Protein AF-0000000074206005 (afdb_homodimer)

Structure (mmCIF, N/CA/C/O backbone):
data_AF-0000000074206005-model_v1
#
loop_
_entity.id
_entity.type
_entity.pdbx_description
1 polymer 'DUF1684 domain-containing protein'
#
loop_
_atom_site.group_PDB
_atom_site.id
_atom_site.type_symbol
_atom_site.label_atom_id
_atom_site.label_alt_id
_atom_site.label_comp_id
_atom_site.label_asym_id
_atom_site.label_entity_id
_atom_site.label_seq_id
_atom_site.pdbx_PDB_ins_code
_atom_site.Cartn_x
_atom_site.Cartn_y
_atom_site.Cartn_z
_atom_site.occupancy
_atom_site.B_iso_or_equiv
_atom_site.auth_seq_id
_atom_site.auth_comp_id
_atom_site.auth_asym_id
_atom_site.auth_atom_id
_atom_site.pdbx_PDB_model_num
ATOM 1 N N . MET A 1 1 ? -68.25 10.266 34.719 1 31.27 1 MET A N 1
ATOM 2 C CA . MET A 1 1 ? -67.938 11.672 34.5 1 31.27 1 MET A CA 1
ATOM 3 C C . MET A 1 1 ? -66.438 11.852 34.375 1 31.27 1 MET A C 1
ATOM 5 O O . MET A 1 1 ? -65.688 11.867 35.375 1 31.27 1 MET A O 1
ATOM 9 N N . THR A 1 2 ? -65.812 11.195 33.312 1 32.31 2 THR A N 1
ATOM 10 C CA . THR A 1 2 ? -64.5 10.906 32.844 1 32.31 2 THR A CA 1
ATOM 11 C C . THR A 1 2 ? -63.75 12.188 32.469 1 32.31 2 THR A C 1
ATOM 13 O O . THR A 1 2 ? -64.125 12.875 31.516 1 32.31 2 THR A O 1
ATOM 16 N N . GLU A 1 3 ? -63.375 13.016 33.5 1 27.92 3 GLU A N 1
ATOM 17 C CA . GLU A 1 3 ? -62.719 14.305 33.312 1 27.92 3 GLU A CA 1
ATOM 18 C C . GLU A 1 3 ? -61.469 14.164 32.469 1 27.92 3 GLU A C 1
ATOM 20 O O . GLU A 1 3 ? -60.562 13.367 32.781 1 27.92 3 GLU A O 1
ATOM 25 N N . ALA A 1 4 ? -61.562 14.508 31.156 1 29.41 4 ALA A N 1
ATOM 26 C CA . ALA A 1 4 ? -60.562 14.602 30.094 1 29.41 4 ALA A CA 1
ATOM 27 C C . ALA A 1 4 ? -59.438 15.57 30.484 1 29.41 4 ALA A C 1
ATOM 29 O O . ALA A 1 4 ? -59.688 16.766 30.656 1 29.41 4 ALA A O 1
ATOM 30 N N . LEU A 1 5 ? -58.469 15.078 31.328 1 29.69 5 LEU A N 1
ATOM 31 C CA . LEU A 1 5 ? -57.312 15.883 31.719 1 29.69 5 LEU A CA 1
ATOM 32 C C . LEU A 1 5 ? -56.625 16.516 30.516 1 29.69 5 LEU A C 1
ATOM 34 O O . LEU A 1 5 ? -56.188 15.797 29.609 1 29.69 5 LEU A O 1
ATOM 38 N N . ARG A 1 6 ? -57.031 17.75 30.109 1 31.3 6 ARG A N 1
ATOM 39 C CA . ARG A 1 6 ? -56.469 18.562 29.031 1 31.3 6 ARG A CA 1
ATOM 40 C C . ARG A 1 6 ? -54.969 18.828 29.281 1 31.3 6 ARG A C 1
ATOM 42 O O . ARG A 1 6 ? -54.625 19.547 30.219 1 31.3 6 ARG A O 1
ATOM 49 N N . THR A 1 7 ? -54.125 17.797 29.125 1 31.64 7 THR A N 1
ATOM 50 C CA . THR A 1 7 ? -52.688 18.062 29.281 1 31.64 7 THR A CA 1
ATOM 51 C C . THR A 1 7 ? -52.219 19.141 28.312 1 31.64 7 THR A C 1
ATOM 53 O O . THR A 1 7 ? -52.344 18.969 27.094 1 31.64 7 THR A O 1
ATOM 56 N N . ALA A 1 8 ? -52.406 20.469 28.656 1 32.28 8 ALA A N 1
ATOM 57 C CA . ALA A 1 8 ? -51.875 21.594 27.891 1 32.28 8 ALA A CA 1
ATOM 58 C C . ALA A 1 8 ? -50.375 21.406 27.641 1 32.28 8 ALA A C 1
ATOM 60 O O . ALA A 1 8 ? -49.594 21.312 28.578 1 32.28 8 ALA A O 1
ATOM 61 N N . THR A 1 9 ? -50.031 20.688 26.562 1 33.34 9 THR A N 1
ATOM 62 C CA . THR A 1 9 ? -48.625 20.578 26.141 1 33.34 9 THR A CA 1
ATOM 63 C C . THR A 1 9 ? -48.031 21.969 25.875 1 33.34 9 THR A C 1
ATOM 65 O O . THR A 1 9 ? -48.469 22.672 24.969 1 33.34 9 THR A O 1
ATOM 68 N N . ASP A 1 10 ? -47.75 22.781 26.922 1 37.31 10 ASP A N 1
ATOM 69 C CA . ASP A 1 10 ? -47.094 24.047 26.672 1 37.31 10 ASP A CA 1
ATOM 70 C C . ASP A 1 10 ? -45.875 23.875 25.75 1 37.31 10 ASP A C 1
ATOM 72 O O . ASP A 1 10 ? -45.125 22.906 25.891 1 37.31 10 ASP A O 1
ATOM 76 N N . PRO A 1 11 ? -45.906 24.5 24.547 1 38.06 11 PRO A N 1
ATOM 77 C CA . PRO A 1 11 ? -44.812 24.344 23.609 1 38.06 11 PRO A CA 1
ATOM 78 C C . PRO A 1 11 ? -43.469 24.797 24.188 1 38.06 11 PRO A C 1
ATOM 80 O O . PRO A 1 11 ? -43.438 25.672 25.062 1 38.06 11 PRO A O 1
ATOM 83 N N . ALA A 1 12 ? -42.531 23.891 24.391 1 37.66 12 ALA A N 1
ATOM 84 C CA . ALA A 1 12 ? -41.156 24.156 24.797 1 37.66 12 ALA A CA 1
ATOM 85 C C . ALA A 1 12 ? -40.562 25.344 24.031 1 37.66 12 ALA A C 1
ATOM 87 O O . ALA A 1 12 ? -40.812 25.5 22.828 1 37.66 12 ALA A O 1
ATOM 88 N N . PRO A 1 13 ? -40.219 26.438 24.844 1 37.81 13 PRO A N 1
ATOM 89 C CA . PRO A 1 13 ? -39.656 27.609 24.172 1 37.81 13 PRO A CA 1
ATOM 90 C C . PRO A 1 13 ? -38.531 27.234 23.188 1 37.81 13 PRO A C 1
ATOM 92 O O . PRO A 1 13 ? -37.875 26.219 23.359 1 37.81 13 PRO A O 1
ATOM 95 N N . THR A 1 14 ? -38.656 27.625 21.906 1 38.97 14 THR A N 1
ATOM 96 C CA . THR A 1 14 ? -37.656 27.484 20.859 1 38.97 14 THR A CA 1
ATOM 97 C C . THR A 1 14 ? -36.312 28.062 21.312 1 38.97 14 THR A C 1
ATOM 99 O O . THR A 1 14 ? -36.281 29.156 21.859 1 38.97 14 THR A O 1
ATOM 102 N N . PRO A 1 15 ? -35.312 27.188 21.641 1 38.97 15 PRO A N 1
ATOM 103 C CA . PRO A 1 15 ? -34.031 27.75 22 1 38.97 15 PRO A CA 1
ATOM 104 C C . PRO A 1 15 ? -33.594 28.906 21.078 1 38.97 15 PRO A C 1
ATOM 106 O O . PRO A 1 15 ? -33.75 28.797 19.859 1 38.97 15 PRO A O 1
ATOM 109 N N . GLY A 1 16 ? -33.75 30.141 21.531 1 36.91 16 GLY A N 1
ATOM 110 C CA . GLY A 1 16 ? -33.281 31.297 20.781 1 36.91 16 GLY A CA 1
ATOM 111 C C . GLY A 1 16 ? -31.875 31.125 20.25 1 36.91 16 GLY A C 1
ATOM 112 O O . GLY A 1 16 ? -31 30.578 20.938 1 36.91 16 GLY A O 1
ATOM 113 N N . THR A 1 17 ? -31.656 31.109 18.953 1 39.69 17 THR A N 1
ATOM 114 C CA . THR A 1 17 ? -30.359 31.172 18.312 1 39.69 17 THR A CA 1
ATOM 115 C C . THR A 1 17 ? -29.516 32.312 18.891 1 39.69 17 THR A C 1
ATOM 117 O O . THR A 1 17 ? -29.859 33.5 18.703 1 39.69 17 THR A O 1
ATOM 120 N N . ALA A 1 18 ? -28.953 32.188 20.047 1 40.16 18 ALA A N 1
ATOM 121 C CA . ALA A 1 18 ? -28.016 33.219 20.484 1 40.16 18 ALA A CA 1
ATOM 122 C C . ALA A 1 18 ? -27.109 33.656 19.328 1 40.16 18 ALA A C 1
ATOM 124 O O . ALA A 1 18 ? -26.312 32.875 18.828 1 40.16 18 ALA A O 1
ATOM 125 N N . THR A 1 19 ? -27.5 34.531 18.594 1 43.69 19 THR A N 1
ATOM 126 C CA . THR A 1 19 ? -26.609 35.188 17.656 1 43.69 19 THR A CA 1
ATOM 127 C C . THR A 1 19 ? -25.312 35.625 18.344 1 43.69 19 THR A C 1
ATOM 129 O O . THR A 1 19 ? -25.344 36.312 19.359 1 43.69 19 THR A O 1
ATOM 132 N N . ALA A 1 20 ? -24.281 34.781 18.312 1 54.12 20 ALA A N 1
ATOM 133 C CA . ALA A 1 20 ? -23 35.219 18.844 1 54.12 20 ALA A CA 1
ATOM 134 C C . ALA A 1 20 ? -22.75 36.688 18.469 1 54.12 20 ALA A C 1
ATOM 136 O O . ALA A 1 20 ? -22.891 37.094 17.312 1 54.12 20 ALA A O 1
ATOM 137 N N . GLY A 1 21 ? -22.891 37.531 19.344 1 54.72 21 GLY A N 1
ATOM 138 C CA . GLY A 1 21 ? -22.547 38.938 19.141 1 54.72 21 GLY A CA 1
ATOM 139 C C . GLY A 1 21 ? -21.219 39.125 18.422 1 54.72 21 GLY A C 1
ATOM 140 O O . GLY A 1 21 ? -20.438 38.188 18.297 1 54.72 21 GLY A O 1
ATOM 141 N N . PRO A 1 22 ? -21.062 40.25 17.703 1 64.12 22 PRO A N 1
ATOM 142 C CA . PRO A 1 22 ? -19.812 40.5 16.969 1 64.12 22 PRO A CA 1
ATOM 143 C C . PRO A 1 22 ? -18.562 40.312 17.828 1 64.12 22 PRO A C 1
ATOM 145 O O . PRO A 1 22 ? -18.609 40.562 19.047 1 64.12 22 PRO A O 1
ATOM 148 N N . ALA A 1 23 ? -17.625 39.5 17.344 1 70.56 23 ALA A N 1
ATOM 149 C CA . ALA A 1 23 ? -16.359 39.312 18.047 1 70.56 23 ALA A CA 1
ATOM 150 C C . ALA A 1 23 ? -15.812 40.656 18.562 1 70.56 23 ALA A C 1
ATOM 152 O O . ALA A 1 23 ? -15.844 41.656 17.859 1 70.56 23 ALA A O 1
ATOM 153 N N . SER A 1 24 ? -15.508 40.844 19.766 1 88.19 24 SER A N 1
ATOM 154 C CA . SER A 1 24 ? -14.875 42 20.344 1 88.19 24 SER A CA 1
ATOM 155 C C . SER A 1 24 ? -13.602 42.375 19.609 1 88.19 24 SER A C 1
ATOM 157 O O . SER A 1 24 ? -13.008 41.562 18.922 1 88.19 24 SER A O 1
ATOM 159 N N . PRO A 1 25 ? -13.297 43.625 19.594 1 89.81 25 PRO A N 1
ATOM 160 C CA . PRO A 1 25 ? -12.031 44.031 18.984 1 89.81 25 PRO A CA 1
ATOM 161 C C . PRO A 1 25 ? -10.844 43.219 19.516 1 89.81 25 PRO A C 1
ATOM 163 O O . PRO A 1 25 ? -9.914 42.938 18.75 1 89.81 25 PRO A O 1
ATOM 166 N N . ALA A 1 26 ? -10.844 42.906 20.734 1 90.62 26 ALA A N 1
ATOM 167 C CA . ALA A 1 26 ? -9.781 42.094 21.328 1 90.62 26 ALA A CA 1
ATOM 168 C C . ALA A 1 26 ? -9.773 40.688 20.719 1 90.62 26 ALA A C 1
ATOM 170 O O . ALA A 1 26 ? -8.703 40.125 20.453 1 90.62 26 ALA A O 1
ATOM 171 N N . ASP A 1 27 ? -10.906 40.156 20.547 1 87.62 27 ASP A N 1
ATOM 172 C CA . ASP A 1 27 ? -11.008 38.844 19.906 1 87.62 27 ASP A CA 1
ATOM 173 C C . ASP A 1 27 ? -10.5 38.875 18.469 1 87.62 27 ASP A C 1
ATOM 175 O O . ASP A 1 27 ? -9.789 37.969 18.031 1 87.62 27 ASP A O 1
ATOM 179 N N . ALA A 1 28 ? -10.797 39.969 17.797 1 89.75 28 ALA A N 1
ATOM 180 C CA . ALA A 1 28 ? -10.344 40.156 16.422 1 89.75 28 ALA A CA 1
ATOM 181 C C . ALA A 1 28 ? -8.828 40.281 16.359 1 89.75 28 ALA A C 1
ATOM 183 O O . ALA A 1 28 ? -8.188 39.719 15.461 1 89.75 28 ALA A O 1
ATOM 184 N N . ALA A 1 29 ? -8.32 41 17.297 1 91.19 29 ALA A N 1
ATOM 185 C CA . ALA A 1 29 ? -6.871 41.188 17.344 1 91.19 29 ALA A CA 1
ATOM 186 C C . ALA A 1 29 ? -6.168 39.844 17.609 1 91.19 29 ALA A C 1
ATOM 188 O O . ALA A 1 29 ? -5.133 39.562 17.016 1 91.19 29 ALA A O 1
ATOM 189 N N . ARG A 1 30 ? -6.652 39.062 18.516 1 91 30 ARG A N 1
ATOM 190 C CA . ARG A 1 30 ? -6.09 37.75 18.828 1 91 30 ARG A CA 1
ATOM 191 C C . ARG A 1 30 ? -6.16 36.812 17.641 1 91 30 ARG A C 1
ATOM 193 O O . ARG A 1 30 ? -5.207 36.062 17.359 1 91 30 ARG A O 1
ATOM 200 N N . GLU A 1 31 ? -7.242 36.875 16.969 1 91 31 GLU A N 1
ATOM 201 C CA . GLU A 1 31 ? -7.41 36.062 15.781 1 91 31 GLU A CA 1
ATOM 202 C C . GLU A 1 31 ? -6.43 36.469 14.688 1 91 31 GLU A C 1
ATOM 204 O O . GLU A 1 31 ? -5.844 35.594 14.023 1 91 31 GLU A O 1
ATOM 209 N N . ALA A 1 32 ? -6.293 37.688 14.547 1 93.25 32 ALA A N 1
ATOM 210 C CA . ALA A 1 32 ? -5.344 38.219 13.562 1 93.25 32 ALA A CA 1
ATOM 211 C C . ALA A 1 32 ? -3.918 37.781 13.906 1 93.25 32 ALA A C 1
ATOM 213 O O . ALA A 1 32 ? -3.133 37.438 13.023 1 93.25 32 ALA A O 1
ATOM 214 N N . ALA A 1 33 ? -3.625 37.844 15.133 1 94.75 33 ALA A N 1
ATOM 215 C CA . ALA A 1 33 ? -2.295 37.438 15.578 1 94.75 33 ALA A CA 1
ATOM 216 C C . ALA A 1 33 ? -2.062 35.969 15.336 1 94.75 33 ALA A C 1
ATOM 218 O O . ALA A 1 33 ? -0.986 35.562 14.883 1 94.75 33 ALA A O 1
ATOM 219 N N . ALA A 1 34 ? -3.055 35.188 15.617 1 94.44 34 ALA A N 1
ATOM 220 C CA . ALA A 1 34 ? -2.965 33.75 15.391 1 94.44 34 ALA A CA 1
ATOM 221 C C . ALA A 1 34 ? -2.781 33.438 13.906 1 94.44 34 ALA A C 1
ATOM 223 O O . ALA A 1 34 ? -1.99 32.562 13.539 1 94.44 34 ALA A O 1
ATOM 224 N N . ALA A 1 35 ? -3.414 34.125 13.086 1 96.06 35 ALA A N 1
ATOM 225 C CA . ALA A 1 35 ? -3.311 33.938 11.641 1 96.06 35 ALA A CA 1
ATOM 226 C C . ALA A 1 35 ? -1.914 34.312 11.141 1 96.06 35 ALA A C 1
ATOM 228 O O . ALA A 1 35 ? -1.365 33.625 10.266 1 96.06 35 ALA A O 1
ATOM 229 N N . ARG A 1 36 ? -1.388 35.312 11.656 1 96.88 36 ARG A N 1
ATOM 230 C CA . ARG A 1 36 ? -0.043 35.75 11.273 1 96.88 36 ARG A CA 1
ATOM 231 C C . ARG A 1 36 ? 0.996 34.719 11.703 1 96.88 36 ARG A C 1
ATOM 233 O O . ARG A 1 36 ? 1.921 34.406 10.953 1 96.88 36 ARG A O 1
ATOM 240 N N . GLU A 1 37 ? 0.827 34.25 12.875 1 97.06 37 GLU A N 1
ATOM 241 C CA . GLU A 1 37 ? 1.733 33.219 13.375 1 97.06 37 GLU A CA 1
ATOM 242 C C . GLU A 1 37 ? 1.668 31.969 12.508 1 97.06 37 GLU A C 1
ATOM 244 O O . GLU A 1 37 ? 2.699 31.359 12.195 1 97.06 37 GLU A O 1
ATOM 249 N N . LEU A 1 38 ? 0.464 31.594 12.164 1 97.56 38 LEU A N 1
ATOM 250 C CA . LEU A 1 38 ? 0.292 30.422 11.305 1 97.56 38 LEU A CA 1
ATOM 251 C C . LEU A 1 38 ? 0.948 30.656 9.945 1 97.56 38 LEU A C 1
ATOM 253 O O . LEU A 1 38 ? 1.59 29.75 9.406 1 97.56 38 LEU A O 1
ATOM 257 N N . ALA A 1 39 ? 0.81 31.828 9.391 1 97.69 39 ALA A N 1
ATOM 258 C CA . ALA A 1 39 ? 1.409 32.156 8.102 1 97.69 39 ALA A CA 1
ATOM 259 C C . ALA A 1 39 ? 2.93 32.062 8.164 1 97.69 39 ALA A C 1
ATOM 261 O O . ALA A 1 39 ? 3.559 31.547 7.227 1 97.69 39 ALA A O 1
ATOM 262 N N . ALA A 1 40 ? 3.484 32.531 9.211 1 98.12 40 ALA A N 1
ATOM 263 C CA . ALA A 1 40 ? 4.93 32.438 9.391 1 98.12 40 ALA A CA 1
ATOM 264 C C . ALA A 1 40 ? 5.379 31 9.492 1 98.12 40 ALA A C 1
ATOM 266 O O . ALA A 1 40 ? 6.398 30.609 8.914 1 98.12 40 ALA A O 1
ATOM 267 N N . TRP A 1 41 ? 4.652 30.281 10.258 1 97.81 41 TRP A N 1
ATOM 268 C CA . TRP A 1 41 ? 4.926 28.859 10.422 1 97.81 41 TRP A CA 1
ATOM 269 C C . TRP A 1 41 ? 4.867 28.141 9.086 1 97.81 41 TRP A C 1
ATOM 271 O O . TRP A 1 41 ? 5.727 27.312 8.781 1 97.81 41 TRP A O 1
ATOM 281 N N . ARG A 1 42 ? 3.904 28.422 8.281 1 98.19 42 ARG A N 1
ATOM 282 C CA . ARG A 1 42 ? 3.748 27.812 6.961 1 98.19 42 ARG A CA 1
ATOM 283 C C . ARG A 1 42 ? 4.898 28.203 6.039 1 98.19 42 ARG A C 1
ATOM 285 O O . ARG A 1 42 ? 5.359 27.391 5.234 1 98.19 42 ARG A O 1
ATOM 292 N N . ALA A 1 43 ? 5.293 29.453 6.113 1 98.06 43 ALA A N 1
ATOM 293 C CA . ALA A 1 43 ? 6.426 29.906 5.312 1 98.06 43 ALA A CA 1
ATOM 294 C C . ALA A 1 43 ? 7.688 29.109 5.652 1 98.06 43 ALA A C 1
ATOM 296 O O . ALA A 1 43 ? 8.461 28.75 4.762 1 98.06 43 ALA A O 1
ATOM 297 N N . ASP A 1 44 ? 7.898 28.891 6.902 1 98 44 ASP A N 1
ATOM 298 C CA . ASP A 1 44 ? 9.039 28.094 7.344 1 98 44 ASP A CA 1
ATOM 299 C C . ASP A 1 44 ? 8.945 26.656 6.809 1 98 44 ASP A C 1
ATOM 301 O O . ASP A 1 44 ? 9.945 26.094 6.355 1 98 44 ASP A O 1
ATOM 305 N N . ARG A 1 45 ? 7.824 26.109 6.934 1 97.5 45 ARG A N 1
ATOM 306 C CA . ARG A 1 45 ? 7.566 24.766 6.406 1 97.5 45 ARG A CA 1
ATOM 307 C C . ARG A 1 45 ? 7.883 24.703 4.914 1 97.5 45 ARG A C 1
ATOM 309 O O . ARG A 1 45 ? 8.531 23.766 4.457 1 97.5 45 ARG A O 1
ATOM 316 N N . GLU A 1 46 ? 7.469 25.672 4.148 1 97.94 46 GLU A N 1
ATOM 317 C CA . GLU A 1 46 ? 7.715 25.688 2.709 1 97.94 46 GLU A CA 1
ATOM 318 C C . GLU A 1 46 ? 9.203 25.859 2.406 1 97.94 46 GLU A C 1
ATOM 320 O O . GLU A 1 46 ? 9.711 25.297 1.428 1 97.94 46 GLU A O 1
ATOM 325 N N . ARG A 1 47 ? 9.883 26.641 3.223 1 97.38 47 ARG A N 1
ATOM 326 C CA . ARG A 1 47 ? 11.328 26.75 3.068 1 97.38 47 ARG A CA 1
ATOM 327 C C . ARG A 1 47 ? 12.008 25.406 3.26 1 97.38 47 ARG A C 1
ATOM 329 O O . ARG A 1 47 ? 12.922 25.047 2.512 1 97.38 47 ARG A O 1
ATOM 336 N N . ASP A 1 48 ? 11.539 24.688 4.23 1 97 48 ASP A N 1
ATOM 337 C CA . ASP A 1 48 ? 12.078 23.359 4.477 1 97 48 ASP A CA 1
ATOM 338 C C . ASP A 1 48 ? 11.812 22.422 3.297 1 97 48 ASP A C 1
ATOM 340 O O . ASP A 1 48 ? 12.688 21.656 2.9 1 97 48 ASP A O 1
ATOM 344 N N . LEU A 1 49 ? 10.633 22.5 2.732 1 97.44 49 LEU A N 1
ATOM 345 C CA . LEU A 1 49 ? 10.266 21.656 1.592 1 97.44 49 LEU A CA 1
ATOM 346 C C . LEU A 1 49 ? 11.141 21.984 0.382 1 97.44 49 LEU A C 1
ATOM 348 O O . LEU A 1 49 ? 11.43 21.109 -0.432 1 97.44 49 LEU A O 1
ATOM 352 N N . ARG A 1 50 ? 11.695 23.188 0.274 1 96.06 50 ARG A N 1
ATOM 353 C CA . ARG A 1 50 ? 12.391 23.672 -0.915 1 96.06 50 ARG A CA 1
ATOM 354 C C . ARG A 1 50 ? 13.883 23.344 -0.841 1 96.06 50 ARG A C 1
ATOM 356 O O . ARG A 1 50 ? 14.625 23.609 -1.786 1 96.06 50 ARG A O 1
ATOM 363 N N . THR A 1 51 ? 14.352 22.812 0.219 1 96.06 51 THR A N 1
ATOM 364 C CA . THR A 1 51 ? 15.773 22.516 0.327 1 96.06 51 THR A CA 1
ATOM 365 C C . THR A 1 51 ? 16.219 21.562 -0.785 1 96.06 51 THR A C 1
ATOM 367 O O . THR A 1 51 ? 15.438 20.719 -1.237 1 96.06 51 THR A O 1
ATOM 370 N N . PRO A 1 52 ? 17.422 21.641 -1.372 1 94.88 52 PRO A N 1
ATOM 371 C CA . PRO A 1 52 ? 17.875 20.938 -2.576 1 94.88 52 PRO A CA 1
ATOM 372 C C . PRO A 1 52 ? 17.734 19.422 -2.457 1 94.88 52 PRO A C 1
ATOM 374 O O . PRO A 1 52 ? 17.516 18.734 -3.459 1 94.88 52 PRO A O 1
ATOM 377 N N . HIS A 1 53 ? 17.859 18.828 -1.28 1 96.69 53 HIS A N 1
ATOM 378 C CA . HIS A 1 53 ? 17.781 17.391 -1.116 1 96.69 53 HIS A CA 1
ATOM 379 C C . HIS A 1 53 ? 16.688 17 -0.128 1 96.69 53 HIS A C 1
ATOM 381 O O . HIS A 1 53 ? 16.781 15.969 0.542 1 96.69 53 HIS A O 1
ATOM 387 N N . GLY A 1 54 ? 15.68 17.891 -0.089 1 96.38 54 GLY A N 1
ATOM 388 C CA . GLY A 1 54 ? 14.531 17.609 0.757 1 96.38 54 GLY A CA 1
ATOM 389 C C . GLY A 1 54 ? 13.508 16.703 0.096 1 96.38 54 GLY A C 1
ATOM 390 O O . GLY A 1 54 ? 13.836 15.977 -0.842 1 96.38 54 GLY A O 1
ATOM 391 N N . TRP A 1 55 ? 12.312 16.75 0.516 1 97.19 55 TRP A N 1
ATOM 392 C CA . TRP A 1 55 ? 11.305 15.758 0.143 1 97.19 55 TRP A CA 1
ATOM 393 C C . TRP A 1 55 ? 10.812 15.992 -1.28 1 97.19 55 TRP A C 1
ATOM 395 O O . TRP A 1 55 ? 10.32 15.07 -1.935 1 97.19 55 TRP A O 1
ATOM 405 N N . LEU A 1 56 ? 10.969 17.141 -1.785 1 98.06 56 LEU A N 1
ATOM 406 C CA . LEU A 1 56 ? 10.516 17.453 -3.137 1 98.06 56 LEU A CA 1
ATOM 407 C C . LEU A 1 56 ? 11.547 17.016 -4.168 1 98.06 56 LEU A C 1
ATOM 409 O O . LEU A 1 56 ? 11.289 17.047 -5.375 1 98.06 56 LEU A O 1
ATOM 413 N N . SER A 1 57 ? 12.68 16.484 -3.711 1 97.81 57 SER A N 1
ATOM 414 C CA . SER A 1 57 ? 13.797 16.234 -4.621 1 97.81 57 SER A CA 1
ATOM 415 C C . SER A 1 57 ? 13.859 14.773 -5.039 1 97.81 57 SER A C 1
ATOM 417 O O . SER A 1 57 ? 14.711 14.391 -5.848 1 97.81 57 SER A O 1
ATOM 419 N N . LEU A 1 58 ? 12.992 13.883 -4.523 1 98.38 58 LEU A N 1
ATOM 420 C CA . LEU A 1 58 ? 13.023 12.469 -4.855 1 98.38 58 LEU A CA 1
ATOM 421 C C . LEU A 1 58 ? 12.711 12.242 -6.332 1 98.38 58 LEU A C 1
ATOM 423 O O . LEU A 1 58 ? 11.75 12.812 -6.859 1 98.38 58 LEU A O 1
ATOM 427 N N . THR A 1 59 ? 13.508 11.414 -7.012 1 98.25 59 THR A N 1
ATOM 428 C CA . THR A 1 59 ? 13.281 11.164 -8.43 1 98.25 59 THR A CA 1
ATOM 429 C C . THR A 1 59 ? 13.141 9.664 -8.695 1 98.25 59 THR A C 1
ATOM 431 O O . THR A 1 59 ? 13.047 9.242 -9.852 1 98.25 59 THR A O 1
ATOM 434 N N . GLY A 1 60 ? 13.141 8.891 -7.629 1 98.44 60 GLY A N 1
ATOM 435 C CA . GLY A 1 60 ? 12.984 7.453 -7.809 1 98.44 60 GLY A CA 1
ATOM 436 C C . GLY A 1 60 ? 12.891 6.695 -6.5 1 98.44 60 GLY A C 1
ATOM 437 O O . GLY A 1 60 ? 13.133 7.258 -5.43 1 98.44 60 GLY A O 1
ATOM 438 N N . LEU A 1 61 ? 12.469 5.555 -6.504 1 98.56 61 LEU A N 1
ATOM 439 C CA . LEU A 1 61 ? 12.508 4.488 -5.508 1 98.56 61 LEU A CA 1
ATOM 440 C C . LEU A 1 61 ? 12.836 3.148 -6.156 1 98.56 61 LEU A C 1
ATOM 442 O O . LEU A 1 61 ? 11.977 2.514 -6.766 1 98.56 61 LEU A O 1
ATOM 446 N N . LEU A 1 62 ? 14.094 2.785 -6.059 1 98.62 62 LEU A N 1
ATOM 447 C CA . LEU A 1 62 ? 14.625 1.646 -6.801 1 98.62 62 LEU A CA 1
ATOM 448 C C . LEU A 1 62 ? 14.93 0.481 -5.863 1 98.62 62 LEU A C 1
ATOM 450 O O . LEU A 1 62 ? 15.43 0.686 -4.754 1 98.62 62 LEU A O 1
ATOM 454 N N . TRP A 1 63 ? 14.641 -0.72 -6.305 1 97.38 63 TRP A N 1
ATOM 455 C CA . TRP A 1 63 ? 14.789 -1.918 -5.488 1 97.38 63 TRP A CA 1
ATOM 456 C C . TRP A 1 63 ? 15.828 -2.859 -6.082 1 97.38 63 TRP A C 1
ATOM 458 O O . TRP A 1 63 ? 15.555 -3.572 -7.047 1 97.38 63 TRP A O 1
ATOM 468 N N . PRO A 1 64 ? 17 -2.875 -5.508 1 98.25 64 PRO A N 1
ATOM 469 C CA . PRO A 1 64 ? 18.016 -3.805 -6.004 1 98.25 64 PRO A CA 1
ATOM 470 C C . PRO A 1 64 ? 17.641 -5.266 -5.789 1 98.25 64 PRO A C 1
ATOM 472 O O . PRO A 1 64 ? 16.828 -5.574 -4.91 1 98.25 64 PRO A O 1
ATOM 475 N N . THR A 1 65 ? 18.219 -6.109 -6.609 1 97.19 65 THR A N 1
ATOM 476 C CA . THR A 1 65 ? 18.047 -7.555 -6.504 1 97.19 65 THR A CA 1
ATOM 477 C C . THR A 1 65 ? 19.328 -8.219 -6.012 1 97.19 65 THR A C 1
ATOM 479 O O . THR A 1 65 ? 20.266 -7.531 -5.578 1 97.19 65 THR A O 1
ATOM 482 N N . SER A 1 66 ? 19.328 -9.547 -6.051 1 96.12 66 SER A N 1
ATOM 483 C CA . SER A 1 66 ? 20.469 -10.297 -5.527 1 96.12 66 SER A CA 1
ATOM 484 C C . SER A 1 66 ? 21.641 -10.273 -6.5 1 96.12 66 SER A C 1
ATOM 486 O O . SER A 1 66 ? 22.766 -10.57 -6.121 1 96.12 66 SER A O 1
ATOM 488 N N . GLU A 1 67 ? 21.375 -10 -7.754 1 96.12 67 GLU A N 1
ATOM 489 C CA . GLU A 1 67 ? 22.422 -9.93 -8.766 1 96.12 67 GLU A CA 1
ATOM 490 C C . GLU A 1 67 ? 22.875 -8.492 -9 1 96.12 67 GLU A C 1
ATOM 492 O O . GLU A 1 67 ? 22.047 -7.586 -9.109 1 96.12 67 GLU A O 1
ATOM 497 N N . PRO A 1 68 ? 24.188 -8.32 -9.055 1 96.88 68 PRO A N 1
ATOM 498 C CA . PRO A 1 68 ? 24.656 -6.969 -9.344 1 96.88 68 PRO A CA 1
ATOM 499 C C . PRO A 1 68 ? 24.125 -6.418 -10.656 1 96.88 68 PRO A C 1
ATOM 501 O O . PRO A 1 68 ? 24.234 -7.082 -11.695 1 96.88 68 PRO A O 1
ATOM 504 N N . ARG A 1 69 ? 23.531 -5.273 -10.578 1 96.75 69 ARG A N 1
ATOM 505 C CA . ARG A 1 69 ? 23.016 -4.641 -11.789 1 96.75 69 ARG A CA 1
ATOM 506 C C . ARG A 1 69 ? 23.047 -3.119 -11.664 1 96.75 69 ARG A C 1
ATOM 508 O O . ARG A 1 69 ? 23.047 -2.582 -10.555 1 96.75 69 ARG A O 1
ATOM 515 N N . ARG A 1 70 ? 23.094 -2.559 -12.867 1 96.75 70 ARG A N 1
ATOM 516 C CA . ARG A 1 70 ? 22.938 -1.108 -12.914 1 96.75 70 ARG A CA 1
ATOM 517 C C . ARG A 1 70 ? 21.469 -0.711 -12.703 1 96.75 70 ARG A C 1
ATOM 519 O O . ARG A 1 70 ? 20.562 -1.375 -13.211 1 96.75 70 ARG A O 1
ATOM 526 N N . LEU A 1 71 ? 21.281 0.294 -11.938 1 97 71 LEU A N 1
ATOM 527 C CA . LEU A 1 71 ? 19.953 0.836 -11.734 1 97 71 LEU A CA 1
ATOM 528 C C . LEU A 1 71 ? 19.797 2.182 -12.438 1 97 71 LEU A C 1
ATOM 530 O O . LEU A 1 71 ? 20.734 2.975 -12.484 1 97 71 LEU A O 1
ATOM 534 N N . PRO A 1 72 ? 18.609 2.4 -12.953 1 95 72 PRO A N 1
ATOM 535 C CA . PRO A 1 72 ? 18.406 3.635 -13.711 1 95 72 PRO A CA 1
ATOM 536 C C . PRO A 1 72 ? 18.734 4.887 -12.906 1 95 72 PRO A C 1
ATOM 538 O O . PRO A 1 72 ? 18.234 5.062 -11.797 1 95 72 PRO A O 1
ATOM 541 N N . GLY A 1 73 ? 19.641 5.664 -13.5 1 93.81 73 GLY A N 1
ATOM 542 C CA . GLY A 1 73 ? 19.922 6.977 -12.953 1 93.81 73 GLY A CA 1
ATOM 543 C C . GLY A 1 73 ? 20.969 6.953 -11.852 1 93.81 73 GLY A C 1
ATOM 544 O O . GLY A 1 73 ? 21.312 7.996 -11.289 1 93.81 73 GLY A O 1
ATOM 545 N N . LEU A 1 74 ? 21.453 5.809 -11.508 1 96.62 74 LEU A N 1
ATOM 546 C CA . LEU A 1 74 ? 22.453 5.707 -10.453 1 96.62 74 LEU A CA 1
ATOM 547 C C . LEU A 1 74 ? 23.766 5.156 -11.008 1 96.62 74 LEU A C 1
ATOM 549 O O . LEU A 1 74 ? 23.766 4.258 -11.852 1 96.62 74 LEU A O 1
ATOM 553 N N . PRO A 1 75 ? 24.844 5.695 -10.547 1 95.44 75 PRO A N 1
ATOM 554 C CA . PRO A 1 75 ? 26.109 5.09 -10.938 1 95.44 75 PRO A CA 1
ATOM 555 C C . PRO A 1 75 ? 26.391 3.771 -10.219 1 95.44 75 PRO A C 1
ATOM 557 O O . PRO A 1 75 ? 25.938 3.578 -9.086 1 95.44 75 PRO A O 1
ATOM 560 N N . GLY A 1 76 ? 27.125 2.91 -10.898 1 95.88 76 GLY A N 1
ATOM 561 C CA . GLY A 1 76 ? 27.578 1.662 -10.305 1 95.88 76 GLY A CA 1
ATOM 562 C C . GLY A 1 76 ? 26.578 0.537 -10.438 1 95.88 76 GLY A C 1
ATOM 563 O O . GLY A 1 76 ? 25.547 0.69 -11.109 1 95.88 76 GLY A O 1
ATOM 564 N N . GLU A 1 77 ? 27 -0.575 -9.906 1 97.44 77 GLU A N 1
ATOM 565 C CA . GLU A 1 77 ? 26.125 -1.737 -9.766 1 97.44 77 GLU A CA 1
ATOM 566 C C . GLU A 1 77 ? 25.672 -1.918 -8.32 1 97.44 77 GLU A C 1
ATOM 568 O O . GLU A 1 77 ? 26.438 -1.631 -7.387 1 97.44 77 GLU A O 1
ATOM 573 N N . TRP A 1 78 ? 24.516 -2.385 -8.141 1 98.12 78 TRP A N 1
ATOM 574 C CA . TRP A 1 78 ? 23.891 -2.541 -6.828 1 98.12 78 TRP A CA 1
ATOM 575 C C . TRP A 1 78 ? 23.312 -3.943 -6.66 1 98.12 78 TRP A C 1
ATOM 577 O O . TRP A 1 78 ? 22.719 -4.492 -7.59 1 98.12 78 TRP A O 1
ATOM 587 N N . TRP A 1 79 ? 23.453 -4.52 -5.488 1 98.38 79 TRP A N 1
ATOM 588 C CA . TRP A 1 79 ? 22.844 -5.82 -5.23 1 98.38 79 TRP A CA 1
ATOM 589 C C . TRP A 1 79 ? 22.703 -6.07 -3.73 1 98.38 79 TRP A C 1
ATOM 591 O O . TRP A 1 79 ? 23.266 -5.332 -2.918 1 98.38 79 TRP A O 1
ATOM 601 N N . VAL A 1 80 ? 21.859 -6.973 -3.389 1 97.69 80 VAL A N 1
ATOM 602 C CA . VAL A 1 80 ? 21.625 -7.348 -1.999 1 97.69 80 VAL A CA 1
ATOM 603 C C . VAL A 1 80 ? 21.922 -8.828 -1.805 1 97.69 80 VAL A C 1
ATOM 605 O O . VAL A 1 80 ? 21.438 -9.672 -2.557 1 97.69 80 VAL A O 1
ATOM 608 N N . VAL A 1 81 ? 22.734 -9.117 -0.832 1 93.44 81 VAL A N 1
ATOM 609 C CA . VAL A 1 81 ? 23.016 -10.492 -0.43 1 93.44 81 VAL A CA 1
ATOM 610 C C . VAL A 1 81 ? 23.031 -10.594 1.094 1 93.44 81 VAL A C 1
ATOM 612 O O . VAL A 1 81 ? 23.641 -9.758 1.768 1 93.44 81 VAL A O 1
ATOM 615 N N . ASP A 1 82 ? 22.281 -11.625 1.625 1 88.94 82 ASP A N 1
ATOM 616 C CA . ASP A 1 82 ? 22.266 -11.883 3.061 1 88.94 82 ASP A CA 1
ATOM 617 C C . ASP A 1 82 ? 21.906 -10.625 3.846 1 88.94 82 ASP A C 1
ATOM 619 O O . ASP A 1 82 ? 22.594 -10.273 4.809 1 88.94 82 ASP A O 1
ATOM 623 N N . ARG A 1 83 ? 20.969 -9.844 3.326 1 88.44 83 ARG A N 1
ATOM 624 C CA . ARG A 1 83 ? 20.391 -8.68 3.99 1 88.44 83 ARG A CA 1
ATOM 625 C C . ARG A 1 83 ? 21.391 -7.535 4.055 1 88.44 83 ARG A C 1
ATOM 627 O O . ARG A 1 83 ? 21.375 -6.73 4.988 1 88.44 83 ARG A O 1
ATOM 634 N N . THR A 1 84 ? 22.297 -7.586 3.15 1 95.56 84 THR A N 1
ATOM 635 C CA . THR A 1 84 ? 23.266 -6.496 3.031 1 95.56 84 THR A CA 1
ATOM 636 C C . THR A 1 84 ? 23.234 -5.906 1.625 1 95.56 84 THR A C 1
ATOM 638 O O . THR A 1 84 ? 23.203 -6.645 0.637 1 95.56 84 THR A O 1
ATOM 641 N N . LEU A 1 85 ? 23.188 -4.629 1.591 1 98.25 85 LEU A N 1
ATOM 642 C CA . LEU A 1 85 ? 23.25 -3.918 0.318 1 98.25 85 LEU A CA 1
ATOM 643 C C . LEU A 1 85 ? 24.688 -3.637 -0.082 1 98.25 85 LEU A C 1
ATOM 645 O O . LEU A 1 85 ? 25.5 -3.211 0.749 1 98.25 85 LEU A O 1
ATOM 649 N N . TYR A 1 86 ? 24.984 -3.922 -1.355 1 98.19 86 TYR A N 1
ATOM 650 C CA . TYR A 1 86 ? 26.312 -3.688 -1.908 1 98.19 86 TYR A CA 1
ATOM 651 C C . TYR A 1 86 ? 26.234 -2.756 -3.113 1 98.19 86 TYR A C 1
ATOM 653 O O . TYR A 1 86 ? 25.234 -2.732 -3.832 1 98.19 86 TYR A O 1
ATOM 661 N N . THR A 1 87 ? 27.297 -2.029 -3.285 1 98 87 THR A N 1
ATOM 662 C CA . THR A 1 87 ? 27.484 -1.3 -4.535 1 98 87 THR A CA 1
ATOM 663 C C . THR A 1 87 ? 28.969 -1.208 -4.887 1 98 87 THR A C 1
ATOM 665 O O . THR A 1 87 ? 29.812 -1.231 -3.998 1 98 87 THR A O 1
ATOM 668 N N . ARG A 1 88 ? 29.234 -1.143 -6.172 1 96.44 88 ARG A N 1
ATOM 669 C CA . ARG A 1 88 ? 30.578 -0.919 -6.684 1 96.44 88 ARG A CA 1
ATOM 670 C C . ARG A 1 88 ? 30.547 -0.133 -7.988 1 96.44 88 ARG A C 1
ATOM 672 O O . ARG A 1 88 ? 29.562 -0.175 -8.719 1 96.44 88 ARG A O 1
ATOM 679 N N . PRO A 1 89 ? 31.625 0.548 -8.203 1 94.19 89 PRO A N 1
ATOM 680 C CA . PRO A 1 89 ? 31.703 1.227 -9.5 1 94.19 89 PRO A CA 1
ATOM 681 C C . PRO A 1 89 ? 31.625 0.259 -10.68 1 94.19 89 PRO A C 1
ATOM 683 O O . PRO A 1 89 ? 32.094 -0.876 -10.586 1 94.19 89 PRO A O 1
ATOM 686 N N . ALA A 1 90 ? 30.969 0.734 -11.648 1 92.06 90 ALA A N 1
ATOM 687 C CA . ALA A 1 90 ? 30.953 -0.011 -12.906 1 92.06 90 ALA A CA 1
ATOM 688 C C . ALA A 1 90 ? 31.969 0.548 -13.891 1 92.06 90 ALA A C 1
ATOM 690 O O . ALA A 1 90 ? 32.25 1.752 -13.898 1 92.06 90 ALA A O 1
ATOM 691 N N . PRO A 1 91 ? 32.656 -0.248 -14.727 1 85.5 91 PRO A N 1
ATOM 692 C CA . PRO A 1 91 ? 33.719 0.188 -15.617 1 85.5 91 PRO A CA 1
ATOM 693 C C . PRO A 1 91 ? 33.312 1.342 -16.531 1 85.5 91 PRO A C 1
ATOM 695 O O . PRO A 1 91 ? 34.094 2.258 -16.766 1 85.5 91 PRO A O 1
ATOM 698 N N . ASP A 1 92 ? 32.125 1.503 -16.984 1 86.31 92 ASP A N 1
ATOM 699 C CA . ASP A 1 92 ? 31.719 2.516 -17.953 1 86.31 92 ASP A CA 1
ATOM 700 C C . ASP A 1 92 ? 30.953 3.646 -17.281 1 86.31 92 ASP A C 1
ATOM 702 O O . ASP A 1 92 ? 30.328 4.469 -17.969 1 86.31 92 ASP A O 1
ATOM 706 N N . ASP A 1 93 ? 31.25 3.699 -15.977 1 87.75 93 ASP A N 1
ATOM 707 C CA . ASP A 1 93 ? 30.531 4.766 -15.281 1 87.75 93 ASP A CA 1
ATOM 708 C C . ASP A 1 93 ? 31.156 6.129 -15.578 1 87.75 93 ASP A C 1
ATOM 710 O O . ASP A 1 93 ? 32.375 6.273 -15.562 1 87.75 93 ASP A O 1
ATOM 714 N N . THR A 1 94 ? 30.281 7.09 -15.898 1 85.81 94 THR A N 1
ATOM 715 C CA . THR A 1 94 ? 30.75 8.461 -16.094 1 85.81 94 THR A CA 1
ATOM 716 C C . THR A 1 94 ? 30.578 9.273 -14.812 1 85.81 94 THR A C 1
ATOM 718 O O . THR A 1 94 ? 31.219 10.32 -14.648 1 85.81 94 THR A O 1
ATOM 721 N N . ALA A 1 95 ? 29.781 8.844 -13.984 1 89.25 95 ALA A N 1
ATOM 722 C CA . ALA A 1 95 ? 29.594 9.445 -12.672 1 89.25 95 ALA A CA 1
ATOM 723 C C . ALA A 1 95 ? 30.078 8.508 -11.562 1 89.25 95 ALA A C 1
ATOM 725 O O . ALA A 1 95 ? 30.016 7.285 -11.711 1 89.25 95 ALA A O 1
ATOM 726 N N . VAL A 1 96 ? 30.531 9.125 -10.508 1 90.19 96 VAL A N 1
ATOM 727 C CA . VAL A 1 96 ? 31.078 8.336 -9.414 1 90.19 96 VAL A CA 1
ATOM 728 C C . VAL A 1 96 ? 30.391 8.703 -8.102 1 90.19 96 VAL A C 1
ATOM 730 O O . VAL A 1 96 ? 30.234 9.883 -7.789 1 90.19 96 VAL A O 1
ATOM 733 N N . LEU A 1 97 ? 29.953 7.664 -7.453 1 94.69 97 LEU A N 1
ATOM 734 C CA . LEU A 1 97 ? 29.406 7.867 -6.121 1 94.69 97 LEU A CA 1
ATOM 735 C C . LEU A 1 97 ? 30.5 8.141 -5.105 1 94.69 97 LEU A C 1
ATOM 737 O O . LEU A 1 97 ? 31.469 7.391 -5.016 1 94.69 97 LEU A O 1
ATOM 741 N N . THR A 1 98 ? 30.344 9.258 -4.418 1 93.25 98 THR A N 1
ATOM 742 C CA . THR A 1 98 ? 31.328 9.633 -3.402 1 93.25 98 THR A CA 1
ATOM 743 C C . THR A 1 98 ? 30.641 9.867 -2.057 1 93.25 98 THR A C 1
ATOM 745 O O . THR A 1 98 ? 29.469 10.227 -2.006 1 93.25 98 THR A O 1
ATOM 748 N N . GLY A 1 99 ? 31.328 9.578 -0.989 1 93.31 99 GLY A N 1
ATOM 749 C CA . GLY A 1 99 ? 30.828 9.766 0.361 1 93.31 99 GLY A CA 1
ATOM 750 C C . GLY A 1 99 ? 31.719 9.148 1.425 1 93.31 99 GLY A C 1
ATOM 751 O O . GLY A 1 99 ? 32.562 8.32 1.12 1 93.31 99 GLY A O 1
ATOM 752 N N . GLU A 1 100 ? 31.484 9.594 2.609 1 91.31 100 GLU A N 1
ATOM 753 C CA . GLU A 1 100 ? 32.312 9.148 3.727 1 91.31 100 GLU A CA 1
ATOM 754 C C . GLU A 1 100 ? 32.25 7.633 3.893 1 91.31 100 GLU A C 1
ATOM 756 O O . GLU A 1 100 ? 33.219 7 4.293 1 91.31 100 GLU A O 1
ATOM 761 N N . ARG A 1 101 ? 31.141 7.012 3.521 1 91.5 101 ARG A N 1
ATOM 762 C CA . ARG A 1 101 ? 30.922 5.59 3.762 1 91.5 101 ARG A CA 1
ATOM 763 C C . ARG A 1 101 ? 31.125 4.781 2.486 1 91.5 101 ARG A C 1
ATOM 765 O O . ARG A 1 101 ? 30.906 3.566 2.475 1 91.5 101 ARG A O 1
ATOM 772 N N . VAL A 1 102 ? 31.438 5.453 1.438 1 94 102 VAL A N 1
ATOM 773 C CA . VAL A 1 102 ? 31.641 4.781 0.159 1 94 102 VAL A CA 1
ATOM 774 C C . VAL A 1 102 ? 33.094 4.293 0.059 1 94 102 VAL A C 1
ATOM 776 O O . VAL A 1 102 ? 34.031 5.078 0.216 1 94 102 VAL A O 1
ATOM 779 N N . ALA A 1 103 ? 33.219 3.049 -0.214 1 90.75 103 ALA A N 1
ATOM 780 C CA . ALA A 1 103 ? 34.531 2.447 -0.313 1 90.75 103 ALA A CA 1
ATOM 781 C C . ALA A 1 103 ? 35.281 2.951 -1.548 1 90.75 103 ALA A C 1
ATOM 783 O O . ALA A 1 103 ? 34.688 3.115 -2.613 1 90.75 103 ALA A O 1
ATOM 784 N N . GLU A 1 104 ? 36.5 3.203 -1.398 1 84.12 104 GLU A N 1
ATOM 785 C CA . GLU A 1 104 ? 37.344 3.664 -2.502 1 84.12 104 GLU A CA 1
ATOM 786 C C . GLU A 1 104 ? 37.656 2.525 -3.467 1 84.12 104 GLU A C 1
ATOM 788 O O . GLU A 1 104 ? 37.75 2.732 -4.68 1 84.12 104 GLU A O 1
ATOM 793 N N . HIS A 1 105 ? 37.906 1.434 -2.773 1 85.12 105 HIS A N 1
ATOM 794 C CA . HIS A 1 105 ? 38.188 0.242 -3.561 1 85.12 105 HIS A CA 1
ATOM 795 C C . HIS A 1 105 ? 37.281 -0.912 -3.178 1 85.12 105 HIS A C 1
ATOM 797 O O . HIS A 1 105 ? 36.969 -1.091 -2 1 85.12 105 HIS A O 1
ATOM 803 N N . GLY A 1 106 ? 36.875 -1.632 -4.098 1 86.81 106 GLY A N 1
ATOM 804 C CA . GLY A 1 106 ? 36 -2.746 -3.824 1 86.81 106 GLY A CA 1
ATOM 805 C C . GLY A 1 106 ? 34.531 -2.32 -3.609 1 86.81 106 GLY A C 1
ATOM 806 O O . GLY A 1 106 ? 34.188 -1.153 -3.811 1 86.81 106 GLY A O 1
ATOM 807 N N . PRO A 1 107 ? 33.781 -3.307 -3.164 1 95.12 107 PRO A N 1
ATOM 808 C CA . PRO A 1 107 ? 32.375 -2.977 -2.967 1 95.12 107 PRO A CA 1
ATOM 809 C C . PRO A 1 107 ? 32.094 -2.238 -1.655 1 95.12 107 PRO A C 1
ATOM 811 O O . PRO A 1 107 ? 32.781 -2.492 -0.657 1 95.12 107 PRO A O 1
ATOM 814 N N . THR A 1 108 ? 31.297 -1.269 -1.656 1 96.81 108 THR A N 1
ATOM 815 C CA . THR A 1 108 ? 30.75 -0.608 -0.477 1 96.81 108 THR A CA 1
ATOM 816 C C . THR A 1 108 ? 29.641 -1.45 0.148 1 96.81 108 THR A C 1
ATOM 818 O O . THR A 1 108 ? 28.734 -1.924 -0.552 1 96.81 108 THR A O 1
ATOM 821 N N . LEU A 1 109 ? 29.703 -1.71 1.427 1 96.5 109 LEU A N 1
ATOM 822 C CA . LEU A 1 109 ? 28.656 -2.396 2.189 1 96.5 109 LEU A CA 1
ATOM 823 C C . LEU A 1 109 ? 27.797 -1.398 2.959 1 96.5 109 LEU A C 1
ATOM 825 O O . LEU A 1 109 ? 28.328 -0.498 3.617 1 96.5 109 LEU A O 1
ATOM 829 N N . VAL A 1 110 ? 26.562 -1.534 2.838 1 96.31 110 VAL A N 1
ATOM 830 C CA . VAL A 1 110 ? 25.625 -0.617 3.486 1 96.31 110 VAL A CA 1
ATOM 831 C C . VAL A 1 110 ? 24.625 -1.406 4.328 1 96.31 110 VAL A C 1
ATOM 833 O O . VAL A 1 110 ? 24.062 -2.391 3.859 1 96.31 110 VAL A O 1
ATOM 836 N N . ALA A 1 111 ? 24.453 -1.064 5.508 1 94.69 111 ALA A N 1
ATOM 837 C CA . ALA A 1 111 ? 23.422 -1.621 6.391 1 94.69 111 ALA A CA 1
ATOM 838 C C . ALA A 1 111 ? 22.578 -0.517 7.004 1 94.69 111 ALA A C 1
ATOM 840 O O . ALA A 1 111 ? 23.094 0.512 7.441 1 94.69 111 ALA A O 1
ATOM 841 N N . VAL A 1 112 ? 21.359 -0.663 6.883 1 96.19 112 VAL A N 1
ATOM 842 C CA . VAL A 1 112 ? 20.375 0.239 7.473 1 96.19 112 VAL A CA 1
ATOM 843 C C . VAL A 1 112 ? 19.391 -0.556 8.328 1 96.19 112 VAL A C 1
ATOM 845 O O . VAL A 1 112 ? 19.047 -1.696 8 1 96.19 112 VAL A O 1
ATOM 848 N N . ASP A 1 113 ? 18.953 0.048 9.43 1 95.75 113 ASP A N 1
ATOM 849 C CA . ASP A 1 113 ? 17.938 -0.61 10.258 1 95.75 113 ASP A CA 1
ATOM 850 C C . ASP A 1 113 ? 16.562 -0.525 9.617 1 95.75 113 ASP A C 1
ATOM 852 O O . ASP A 1 113 ? 16.281 0.414 8.875 1 95.75 113 ASP A O 1
ATOM 856 N N . GLU A 1 114 ? 15.734 -1.552 9.945 1 95.44 114 GLU A N 1
ATOM 857 C CA . GLU A 1 114 ? 14.359 -1.573 9.445 1 95.44 114 GLU A CA 1
ATOM 858 C C . GLU A 1 114 ? 13.648 -0.258 9.742 1 95.44 114 GLU A C 1
ATOM 860 O O . GLU A 1 114 ? 13.703 0.244 10.867 1 95.44 114 GLU A O 1
ATOM 865 N N . GLY A 1 115 ? 13.008 0.305 8.734 1 95.25 115 GLY A N 1
ATOM 866 C CA . GLY A 1 115 ? 12.227 1.521 8.898 1 95.25 115 GLY A CA 1
ATOM 867 C C . GLY A 1 115 ? 13.078 2.779 8.883 1 95.25 115 GLY A C 1
ATOM 868 O O . GLY A 1 115 ? 12.547 3.891 8.961 1 95.25 115 GLY A O 1
ATOM 869 N N . ARG A 1 116 ? 14.367 2.629 8.695 1 96.56 116 ARG A N 1
ATOM 870 C CA . ARG A 1 116 ? 15.273 3.775 8.734 1 96.56 116 ARG A CA 1
ATOM 871 C C . ARG A 1 116 ? 15.852 4.066 7.359 1 96.56 116 ARG A C 1
ATOM 873 O O . ARG A 1 116 ? 15.547 3.369 6.391 1 96.56 116 ARG A O 1
ATOM 880 N N . SER A 1 117 ? 16.484 5.148 7.27 1 97.25 117 SER A N 1
ATOM 881 C CA . SER A 1 117 ? 17.172 5.566 6.055 1 97.25 117 SER A CA 1
ATOM 882 C C . SER A 1 117 ? 18.547 6.145 6.371 1 97.25 117 SER A C 1
ATOM 884 O O . SER A 1 117 ? 18.828 6.484 7.523 1 97.25 117 SER A O 1
ATOM 886 N N . ARG A 1 118 ? 19.359 6.16 5.309 1 96.38 118 ARG A N 1
ATOM 887 C CA . ARG A 1 118 ? 20.703 6.719 5.41 1 96.38 118 ARG A CA 1
ATOM 888 C C . ARG A 1 118 ? 21.172 7.27 4.07 1 96.38 118 ARG A C 1
ATOM 890 O O . ARG A 1 118 ? 20.984 6.633 3.029 1 96.38 118 ARG A O 1
ATOM 897 N N . VAL A 1 119 ? 21.75 8.406 4.156 1 96.75 119 VAL A N 1
ATOM 898 C CA . VAL A 1 119 ? 22.438 8.922 2.967 1 96.75 119 VAL A CA 1
ATOM 899 C C . VAL A 1 119 ? 23.766 8.195 2.773 1 96.75 119 VAL A C 1
ATOM 901 O O . VAL A 1 119 ? 24.594 8.156 3.68 1 96.75 119 VAL A O 1
ATOM 904 N N . LEU A 1 120 ? 23.906 7.57 1.643 1 96.94 120 LEU A N 1
ATOM 905 C CA . LEU A 1 120 ? 25.141 6.832 1.363 1 96.94 120 LEU A CA 1
ATOM 906 C C . LEU A 1 120 ? 26.203 7.75 0.784 1 96.94 120 LEU A C 1
ATOM 908 O O . LEU A 1 120 ? 27.375 7.688 1.185 1 96.94 120 LEU A O 1
ATOM 912 N N . GLY A 1 121 ? 25.812 8.625 -0.176 1 96.44 121 GLY A N 1
ATOM 913 C CA . GLY A 1 121 ? 26.734 9.492 -0.876 1 96.44 121 GLY A CA 1
ATOM 914 C C . GLY A 1 121 ? 26.078 10.344 -1.944 1 96.44 121 GLY A C 1
ATOM 915 O O . GLY A 1 121 ? 24.844 10.461 -1.974 1 96.44 121 GLY A O 1
ATOM 916 N N . THR A 1 122 ? 26.969 11.016 -2.754 1 96.38 122 THR A N 1
ATOM 917 C CA . THR A 1 122 ? 26.484 11.891 -3.82 1 96.38 122 THR A CA 1
ATOM 918 C C . THR A 1 122 ? 27.25 11.617 -5.117 1 96.38 122 THR A C 1
ATOM 920 O O . THR A 1 122 ? 28.281 10.945 -5.113 1 96.38 122 THR A O 1
ATOM 923 N N . PHE A 1 123 ? 26.641 12.023 -6.168 1 95 123 PHE A N 1
ATOM 924 C CA . PHE A 1 123 ? 27.328 12 -7.461 1 95 123 PHE A CA 1
ATOM 925 C C . PHE A 1 123 ? 26.859 13.148 -8.344 1 95 123 PHE A C 1
ATOM 927 O O . PHE A 1 123 ? 25.797 13.734 -8.102 1 95 123 PHE A O 1
ATOM 934 N N . LEU A 1 124 ? 27.703 13.477 -9.281 1 94 124 LEU A N 1
ATOM 935 C CA . LEU A 1 124 ? 27.375 14.484 -10.289 1 94 124 LEU A CA 1
ATOM 936 C C . LEU A 1 124 ? 26.969 13.828 -11.602 1 94 124 LEU A C 1
ATOM 938 O O . LEU A 1 124 ? 27.797 13.156 -12.234 1 94 124 LEU A O 1
ATOM 942 N N . PRO A 1 125 ? 25.719 14.023 -11.961 1 92.62 125 PRO A N 1
ATOM 943 C CA . PRO A 1 125 ? 25.312 13.453 -13.25 1 92.62 125 PRO A CA 1
ATOM 944 C C . PRO A 1 125 ? 26.172 13.961 -14.406 1 92.62 125 PRO A C 1
ATOM 946 O O . PRO A 1 125 ? 26.625 15.109 -14.383 1 92.62 125 PRO A O 1
ATOM 949 N N . GLU A 1 126 ? 26.328 13.172 -15.367 1 85.5 126 GLU A N 1
ATOM 950 C CA . GLU A 1 126 ? 27.203 13.477 -16.484 1 85.5 126 GLU A CA 1
ATOM 951 C C . GLU A 1 126 ? 26.781 14.75 -17.203 1 85.5 126 GLU A C 1
ATOM 953 O O . GLU A 1 126 ? 27.609 15.531 -17.656 1 85.5 126 GLU A O 1
ATOM 958 N N . ASP A 1 127 ? 25.484 14.852 -17.328 1 83.94 127 ASP A N 1
ATOM 959 C CA . ASP A 1 127 ? 24.953 15.977 -18.094 1 83.94 127 ASP A CA 1
ATOM 960 C C . ASP A 1 127 ? 25.188 17.297 -17.375 1 83.94 127 ASP A C 1
ATOM 962 O O . ASP A 1 127 ? 24.922 18.375 -17.922 1 83.94 127 ASP A O 1
ATOM 966 N N . ARG A 1 128 ? 25.75 17.234 -16.203 1 84.62 128 ARG A N 1
ATOM 967 C CA . ARG A 1 128 ? 25.969 18.438 -15.406 1 84.62 128 ARG A CA 1
ATOM 968 C C . ARG A 1 128 ? 27.453 18.734 -15.266 1 84.62 128 ARG A C 1
ATOM 970 O O . ARG A 1 128 ? 27.844 19.75 -14.672 1 84.62 128 ARG A O 1
ATOM 977 N N . ALA A 1 129 ? 28.25 17.859 -15.57 1 66.62 129 ALA A N 1
ATOM 978 C CA . ALA A 1 129 ? 29.703 17.984 -15.383 1 66.62 129 ALA A CA 1
ATOM 979 C C . ALA A 1 129 ? 30.203 19.297 -15.977 1 66.62 129 ALA A C 1
ATOM 981 O O . ALA A 1 129 ? 31.125 19.922 -15.422 1 66.62 129 ALA A O 1
ATOM 982 N N . GLY A 1 130 ? 29.688 19.672 -16.953 1 58.75 130 GLY A N 1
ATOM 983 C CA . GLY A 1 130 ? 30.188 20.922 -17.5 1 58.75 130 GLY A CA 1
ATOM 984 C C . GLY A 1 130 ? 29.797 22.125 -16.672 1 58.75 130 GLY A C 1
ATOM 985 O O . GLY A 1 130 ? 30.547 23.109 -16.594 1 58.75 130 GLY A O 1
ATOM 986 N N . SER A 1 131 ? 28.609 22.031 -16.109 1 49.44 131 SER A N 1
ATOM 987 C CA . SER A 1 131 ? 28.047 23.188 -15.414 1 49.44 131 SER A CA 1
ATOM 988 C C . SER A 1 131 ? 28.578 23.281 -13.984 1 49.44 131 SER A C 1
ATOM 990 O O . SER A 1 131 ? 28.578 24.359 -13.383 1 49.44 131 SER A O 1
ATOM 992 N N . ALA A 1 132 ? 28.859 22.156 -13.383 1 49.78 132 ALA A N 1
ATOM 993 C CA . ALA A 1 132 ? 29.328 22.141 -11.992 1 49.78 132 ALA A CA 1
ATOM 994 C C . ALA A 1 132 ? 30.641 22.906 -11.852 1 49.78 132 ALA A C 1
ATOM 996 O O . ALA A 1 132 ? 31.047 23.266 -10.742 1 49.78 132 ALA A O 1
ATOM 997 N N . ALA A 1 133 ? 31.562 22.844 -12.836 1 43.19 133 ALA A N 1
ATOM 998 C CA . ALA A 1 133 ? 32.781 23.625 -12.758 1 43.19 133 ALA A CA 1
ATOM 999 C C . ALA A 1 133 ? 32.5 25.078 -12.352 1 43.19 133 ALA A C 1
ATOM 1001 O O . ALA A 1 133 ? 33.406 25.781 -11.883 1 43.19 133 ALA A O 1
ATOM 1002 N N . ALA A 1 134 ? 31.312 25.578 -12.891 1 36.88 134 ALA A N 1
ATOM 1003 C CA . ALA A 1 134 ? 31.141 27 -12.57 1 36.88 134 ALA A CA 1
ATOM 1004 C C . ALA A 1 134 ? 30.641 27.188 -11.141 1 36.88 134 ALA A C 1
ATOM 1006 O O . ALA A 1 134 ? 30.562 28.312 -10.641 1 36.88 134 ALA A O 1
ATOM 1007 N N . ALA A 1 135 ? 29.828 26.203 -10.57 1 39.31 135 ALA A N 1
ATOM 1008 C CA . ALA A 1 135 ? 29.281 26.484 -9.25 1 39.31 135 ALA A CA 1
ATOM 1009 C C . ALA A 1 135 ? 30.328 26.266 -8.164 1 39.31 135 ALA A C 1
ATOM 1011 O O . ALA A 1 135 ? 30.906 25.172 -8.07 1 39.31 135 ALA A O 1
ATOM 1012 N N . GLY A 1 136 ? 31.156 27.016 -7.691 1 35.78 136 GLY A N 1
ATOM 1013 C CA . GLY A 1 136 ? 32.188 27.078 -6.668 1 35.78 136 GLY A CA 1
ATOM 1014 C C . GLY A 1 136 ? 31.859 26.266 -5.438 1 35.78 136 GLY A C 1
ATOM 1015 O O . GLY A 1 136 ? 30.688 25.953 -5.184 1 35.78 136 GLY A O 1
ATOM 1016 N N . LYS A 1 137 ? 32.75 25.188 -5.094 1 37.94 137 LYS A N 1
ATOM 1017 C CA . LYS A 1 137 ? 32.719 24.516 -3.795 1 37.94 137 LYS A CA 1
ATOM 1018 C C . LYS A 1 137 ? 32.344 25.5 -2.682 1 37.94 137 LYS A C 1
ATOM 1020 O O . LYS A 1 137 ? 32.938 26.578 -2.584 1 37.94 137 LYS A O 1
ATOM 1025 N N . GLY A 1 138 ? 31.156 25.484 -2.189 1 36.69 138 GLY A N 1
ATOM 1026 C CA . GLY A 1 138 ? 31.156 26.312 -0.995 1 36.69 138 GLY A CA 1
ATOM 1027 C C . GLY A 1 138 ? 32.281 25.984 -0.034 1 36.69 138 GLY A C 1
ATOM 1028 O O . GLY A 1 138 ? 32.938 24.938 -0.164 1 36.69 138 GLY A O 1
ATOM 1029 N N . ALA A 1 139 ? 32.875 26.875 0.718 1 35.31 139 ALA A N 1
ATOM 1030 C CA . ALA A 1 139 ? 34.062 26.906 1.586 1 35.31 139 ALA A CA 1
ATOM 1031 C C . ALA A 1 139 ? 34.094 25.688 2.504 1 35.31 139 ALA A C 1
ATOM 1033 O O . ALA A 1 139 ? 35.188 25.188 2.836 1 35.31 139 ALA A O 1
ATOM 1034 N N . ASP A 1 140 ? 32.969 25.344 3.283 1 38.84 140 ASP A N 1
ATOM 1035 C CA . ASP A 1 140 ? 33.156 24.5 4.461 1 38.84 140 ASP A CA 1
ATOM 1036 C C . ASP A 1 140 ? 33.062 23.016 4.105 1 38.84 140 ASP A C 1
ATOM 1038 O O . ASP A 1 140 ? 33.031 22.156 4.992 1 38.84 140 ASP A O 1
ATOM 1042 N N . GLY A 1 141 ? 33.219 22.453 2.908 1 39.19 141 GLY A N 1
ATOM 1043 C CA . GLY A 1 141 ? 33.312 21.062 2.502 1 39.19 141 GLY A CA 1
ATOM 1044 C C . GLY A 1 141 ? 31.953 20.375 2.5 1 39.19 141 GLY A C 1
ATOM 1045 O O . GLY A 1 141 ? 31.844 19.172 2.209 1 39.19 141 GLY A O 1
ATOM 1046 N N . ALA A 1 142 ? 31.078 20.656 3.525 1 37.69 142 ALA A N 1
ATOM 1047 C CA . ALA A 1 142 ? 29.75 20.031 3.529 1 37.69 142 ALA A CA 1
ATOM 1048 C C . ALA A 1 142 ? 29.062 20.219 2.184 1 37.69 142 ALA A C 1
ATOM 1050 O O . ALA A 1 142 ? 29.219 21.25 1.534 1 37.69 142 ALA A O 1
ATOM 1051 N N . PRO A 1 143 ? 28.625 19.125 1.4 1 41.59 143 PRO A N 1
ATOM 1052 C CA . PRO A 1 143 ? 27.906 19.5 0.177 1 41.59 143 PRO A CA 1
ATOM 1053 C C . PRO A 1 143 ? 27.109 20.797 0.319 1 41.59 143 PRO A C 1
ATOM 1055 O O . PRO A 1 143 ? 26.344 20.953 1.271 1 41.59 143 PRO A O 1
ATOM 1058 N N . GLY A 1 144 ? 27.578 21.844 0.073 1 41 144 GLY A N 1
ATOM 1059 C CA . GLY A 1 144 ? 26.812 23.078 0.078 1 41 144 GLY A CA 1
ATOM 1060 C C . GLY A 1 144 ? 25.406 22.891 -0.443 1 41 144 GLY A C 1
ATOM 1061 O O . GLY A 1 144 ? 25.078 21.875 -1.067 1 41 144 GLY A O 1
ATOM 1062 N N . THR A 1 145 ? 24.297 23.578 0.245 1 48.88 145 THR A N 1
ATOM 1063 C CA . THR A 1 145 ? 22.891 23.688 -0.094 1 48.88 145 THR A CA 1
ATOM 1064 C C . THR A 1 145 ? 22.672 23.5 -1.595 1 48.88 145 THR A C 1
ATOM 1066 O O . THR A 1 145 ? 21.641 22.984 -2.023 1 48.88 145 THR A O 1
ATOM 1069 N N . ASP A 1 146 ? 23.562 24.141 -2.434 1 55.5 146 ASP A N 1
ATOM 1070 C CA . ASP A 1 146 ? 23.25 24.344 -3.846 1 55.5 146 ASP A CA 1
ATOM 1071 C C . ASP A 1 146 ? 24 23.344 -4.719 1 55.5 146 ASP A C 1
ATOM 1073 O O . ASP A 1 146 ? 24.422 23.672 -5.832 1 55.5 146 ASP A O 1
ATOM 1077 N N . THR A 1 147 ? 24.344 22.109 -4.113 1 75.75 147 THR A N 1
ATOM 1078 C CA . THR A 1 147 ? 25.156 21.281 -4.996 1 75.75 147 THR A CA 1
ATOM 1079 C C . THR A 1 147 ? 24.312 20.656 -6.094 1 75.75 147 THR A C 1
ATOM 1081 O O . THR A 1 147 ? 23.109 20.453 -5.91 1 75.75 147 THR A O 1
ATOM 1084 N N . GLU A 1 148 ? 24.688 20.703 -7.277 1 87.75 148 GLU A N 1
ATOM 1085 C CA . GLU A 1 148 ? 24.156 20.078 -8.484 1 87.75 148 GLU A CA 1
ATOM 1086 C C . GLU A 1 148 ? 24.234 18.562 -8.391 1 87.75 148 GLU A C 1
ATOM 1088 O O . GLU A 1 148 ? 23.766 17.844 -9.281 1 87.75 148 GLU A O 1
ATOM 1093 N N . GLU A 1 149 ? 24.734 18.188 -7.238 1 94.19 149 GLU A N 1
ATOM 1094 C CA . GLU A 1 149 ? 24.891 16.75 -7.086 1 94.19 149 GLU A CA 1
ATOM 1095 C C . GLU A 1 149 ? 23.578 16.078 -6.684 1 94.19 149 GLU A C 1
ATOM 1097 O O . GLU A 1 149 ? 22.719 16.719 -6.086 1 94.19 149 GLU A O 1
ATOM 1102 N N . VAL A 1 150 ? 23.531 14.828 -7.047 1 97.19 150 VAL A N 1
ATOM 1103 C CA . VAL A 1 150 ? 22.422 13.984 -6.637 1 97.19 150 VAL A CA 1
ATOM 1104 C C . VAL A 1 150 ? 22.812 13.172 -5.402 1 97.19 150 VAL A C 1
ATOM 1106 O O . VAL A 1 150 ? 23.906 12.609 -5.344 1 97.19 150 VAL A O 1
ATOM 1109 N N . VAL A 1 151 ? 22.016 13.219 -4.363 1 97.62 151 VAL A N 1
ATOM 1110 C CA . VAL A 1 151 ? 22.219 12.438 -3.148 1 97.62 151 VAL A CA 1
ATOM 1111 C C . VAL A 1 151 ? 21.578 11.062 -3.307 1 97.62 151 VAL A C 1
ATOM 1113 O O . VAL A 1 151 ? 20.469 10.938 -3.836 1 97.62 151 VAL A O 1
ATOM 1116 N N . VAL A 1 152 ? 22.25 9.992 -2.906 1 98.06 152 VAL A N 1
ATOM 1117 C CA . VAL A 1 152 ? 21.688 8.641 -2.891 1 98.06 152 VAL A CA 1
ATOM 1118 C C . VAL A 1 152 ? 21.344 8.234 -1.455 1 98.06 152 VAL A C 1
ATOM 1120 O O . VAL A 1 152 ? 22.25 8.055 -0.63 1 98.06 152 VAL A O 1
ATOM 1123 N N . GLU A 1 153 ? 20.078 8.125 -1.173 1 98.31 153 GLU A N 1
ATOM 1124 C CA . GLU A 1 153 ? 19.578 7.668 0.125 1 98.31 153 GLU A CA 1
ATOM 1125 C C . GLU A 1 153 ? 19.219 6.184 0.089 1 98.31 153 GLU A C 1
ATOM 1127 O O . GLU A 1 153 ? 18.609 5.715 -0.869 1 98.31 153 GLU A O 1
ATOM 1132 N N . VAL A 1 154 ? 19.656 5.41 1.072 1 98.62 154 VAL A N 1
ATOM 1133 C CA . VAL A 1 154 ? 19.312 4 1.234 1 98.62 154 VAL A CA 1
ATOM 1134 C C . VAL A 1 154 ? 18.234 3.848 2.314 1 98.62 154 VAL A C 1
ATOM 1136 O O . VAL A 1 154 ? 18.344 4.445 3.389 1 98.62 154 VAL A O 1
ATOM 1139 N N . VAL A 1 155 ? 17.219 3.143 1.981 1 98.31 155 VAL A N 1
ATOM 1140 C CA . VAL A 1 155 ? 16.156 2.867 2.947 1 98.31 155 VAL A CA 1
ATOM 1141 C C . VAL A 1 155 ? 15.984 1.359 3.115 1 98.31 155 VAL A C 1
ATOM 1143 O O . VAL A 1 155 ? 16.312 0.587 2.211 1 98.31 155 VAL A O 1
ATOM 1146 N N . LEU A 1 156 ? 15.625 0.912 4.258 1 98 156 LEU A N 1
ATOM 1147 C CA . LEU A 1 156 ? 15.148 -0.448 4.492 1 98 156 LEU A CA 1
ATOM 1148 C C . LEU A 1 156 ? 13.688 -0.447 4.914 1 98 156 LEU A C 1
ATOM 1150 O O . LEU A 1 156 ? 13.336 0.126 5.949 1 98 156 LEU A O 1
ATOM 1154 N N . ARG A 1 157 ? 12.852 -0.993 4.07 1 97.38 157 ARG A N 1
ATOM 1155 C CA . ARG A 1 157 ? 11.406 -1.034 4.273 1 97.38 157 ARG A CA 1
ATOM 1156 C C . ARG A 1 157 ? 10.867 -2.453 4.113 1 97.38 157 ARG A C 1
ATOM 1158 O O . ARG A 1 157 ? 11.008 -3.059 3.047 1 97.38 157 ARG A O 1
ATOM 1165 N N . THR A 1 158 ? 10.25 -2.986 5.148 1 96.88 158 THR A N 1
ATOM 1166 C CA . THR A 1 158 ? 9.641 -4.312 5.137 1 96.88 158 THR A CA 1
ATOM 1167 C C . THR A 1 158 ? 10.641 -5.363 4.672 1 96.88 158 THR A C 1
ATOM 1169 O O . THR A 1 158 ? 10.32 -6.215 3.84 1 96.88 158 THR A O 1
ATOM 1172 N N . GLY A 1 159 ? 11.859 -5.152 5.105 1 94.69 159 GLY A N 1
ATOM 1173 C CA . GLY A 1 159 ? 12.906 -6.141 4.875 1 94.69 159 GLY A CA 1
ATOM 1174 C C . GLY A 1 159 ? 13.586 -5.98 3.529 1 94.69 159 GLY A C 1
ATOM 1175 O O . GLY A 1 159 ? 14.391 -6.828 3.133 1 94.69 159 GLY A O 1
ATOM 1176 N N . ARG A 1 160 ? 13.273 -4.941 2.82 1 95.81 160 ARG A N 1
ATOM 1177 C CA . ARG A 1 160 ? 13.852 -4.738 1.496 1 95.81 160 ARG A CA 1
ATOM 1178 C C . ARG A 1 160 ? 14.609 -3.414 1.425 1 95.81 160 ARG A C 1
ATOM 1180 O O . ARG A 1 160 ? 14.086 -2.375 1.839 1 95.81 160 ARG A O 1
ATOM 1187 N N . TYR A 1 161 ? 15.758 -3.498 0.902 1 97.88 161 TYR A N 1
ATOM 1188 C CA . TYR A 1 161 ? 16.516 -2.27 0.663 1 97.88 161 TYR A CA 1
ATOM 1189 C C . TYR A 1 161 ? 15.953 -1.517 -0.541 1 97.88 161 TYR A C 1
ATOM 1191 O O . TYR A 1 161 ? 15.602 -2.125 -1.554 1 97.88 161 TYR A O 1
ATOM 1199 N N . GLY A 1 162 ? 15.836 -0.215 -0.405 1 98.25 162 GLY A N 1
ATOM 1200 C CA . GLY A 1 162 ? 15.5 0.701 -1.481 1 98.25 162 GLY A CA 1
ATOM 1201 C C . GLY A 1 162 ? 16.484 1.85 -1.619 1 98.25 162 GLY A C 1
ATOM 1202 O O . GLY A 1 162 ? 17.156 2.207 -0.657 1 98.25 162 GLY A O 1
ATOM 1203 N N . LEU A 1 163 ? 16.578 2.322 -2.842 1 98.81 163 LEU A N 1
ATOM 1204 C CA . LEU A 1 163 ? 17.406 3.48 -3.135 1 98.81 163 LEU A CA 1
ATOM 1205 C C . LEU A 1 163 ? 16.562 4.652 -3.623 1 98.81 163 LEU A C 1
ATOM 1207 O O . LEU A 1 163 ? 15.75 4.5 -4.531 1 98.81 163 LEU A O 1
ATOM 1211 N N . ARG A 1 164 ? 16.812 5.781 -3.035 1 98.5 164 ARG A N 1
ATOM 1212 C CA . ARG A 1 164 ? 16.109 6.996 -3.428 1 98.5 164 ARG A CA 1
ATOM 1213 C C . ARG A 1 164 ? 17.078 8.094 -3.826 1 98.5 164 ARG A C 1
ATOM 1215 O O . ARG A 1 164 ? 17.781 8.656 -2.973 1 98.5 164 ARG A O 1
ATOM 1222 N N . PRO A 1 165 ? 17.172 8.359 -5.117 1 98.44 165 PRO A N 1
ATOM 1223 C CA . PRO A 1 165 ? 17.938 9.539 -5.523 1 98.44 165 PRO A CA 1
ATOM 1224 C C . PRO A 1 165 ? 17.234 10.852 -5.203 1 98.44 165 PRO A C 1
ATOM 1226 O O . PRO A 1 165 ? 16.016 10.969 -5.438 1 98.44 165 PRO A O 1
ATOM 1229 N N . ARG A 1 166 ? 17.938 11.734 -4.613 1 98.12 166 ARG A N 1
ATOM 1230 C CA . ARG A 1 166 ? 17.469 13.094 -4.359 1 98.12 166 ARG A CA 1
ATOM 1231 C C . ARG A 1 166 ? 18.188 14.094 -5.262 1 98.12 166 ARG A C 1
ATOM 1233 O O . ARG A 1 166 ? 19.344 14.414 -5.039 1 98.12 166 ARG A O 1
ATOM 1240 N N . ASP A 1 167 ? 17.453 14.578 -6.23 1 97.69 167 ASP A N 1
ATOM 1241 C CA . ASP A 1 167 ? 18 15.477 -7.242 1 97.69 167 ASP A CA 1
ATOM 1242 C C . ASP A 1 167 ? 17.484 16.906 -7.055 1 97.69 167 ASP A C 1
ATOM 1244 O O . ASP A 1 167 ? 16.281 17.156 -7.172 1 97.69 167 ASP A O 1
ATOM 1248 N N . PRO A 1 168 ? 18.359 17.859 -6.785 1 96.38 168 PRO A N 1
ATOM 1249 C CA . PRO A 1 168 ? 17.906 19.234 -6.617 1 96.38 168 PRO A CA 1
ATOM 1250 C C . PRO A 1 168 ? 17.203 19.781 -7.852 1 96.38 168 PRO A C 1
ATOM 1252 O O . PRO A 1 168 ? 16.516 20.797 -7.777 1 96.38 168 PRO A O 1
ATOM 1255 N N . ARG A 1 169 ? 17.281 19.047 -8.969 1 95.69 169 ARG A N 1
ATOM 1256 C CA . ARG A 1 169 ? 16.656 19.516 -10.203 1 95.69 169 ARG A CA 1
ATOM 1257 C C . ARG A 1 169 ? 15.352 18.766 -10.469 1 95.69 169 ARG A C 1
ATOM 1259 O O . ARG A 1 169 ? 14.781 18.875 -11.555 1 95.69 169 ARG A O 1
ATOM 1266 N N . ALA A 1 170 ? 14.93 18.016 -9.477 1 96.94 170 ALA A N 1
ATOM 1267 C CA . ALA A 1 170 ? 13.664 17.312 -9.641 1 96.94 170 ALA A CA 1
ATOM 1268 C C . ALA A 1 170 ? 12.547 18.266 -10.016 1 96.94 170 ALA A C 1
ATOM 1270 O O . ALA A 1 170 ? 12.445 19.359 -9.445 1 96.94 170 ALA A O 1
ATOM 1271 N N . ALA A 1 171 ? 11.703 17.875 -10.922 1 97.06 171 ALA A N 1
ATOM 1272 C CA . ALA A 1 171 ? 10.602 18.719 -11.383 1 97.06 171 ALA A CA 1
ATOM 1273 C C . ALA A 1 171 ? 9.672 19.094 -10.234 1 97.06 171 ALA A C 1
ATOM 1275 O O . ALA A 1 171 ? 9.133 20.188 -10.203 1 97.06 171 ALA A O 1
ATOM 1276 N N . THR A 1 172 ? 9.461 18.156 -9.266 1 97.44 172 THR A N 1
ATOM 1277 C CA . THR A 1 172 ? 8.602 18.391 -8.109 1 97.44 172 THR A CA 1
ATOM 1278 C C . THR A 1 172 ? 9.164 19.531 -7.254 1 97.44 172 THR A C 1
ATOM 1280 O O . THR A 1 172 ? 8.406 20.266 -6.617 1 97.44 172 THR A O 1
ATOM 1283 N N . ARG A 1 173 ? 10.453 19.719 -7.219 1 97.06 173 ARG A N 1
ATOM 1284 C CA . ARG A 1 173 ? 11.078 20.781 -6.441 1 97.06 173 ARG A CA 1
ATOM 1285 C C . ARG A 1 173 ? 11.117 22.078 -7.234 1 97.06 173 ARG A C 1
ATOM 1287 O O . ARG A 1 173 ? 10.695 23.141 -6.742 1 97.06 173 ARG A O 1
ATOM 1294 N N . THR A 1 174 ? 11.594 22.047 -8.477 1 96.56 174 THR A N 1
ATOM 1295 C CA . THR A 1 174 ? 11.781 23.25 -9.273 1 96.56 174 THR A CA 1
ATOM 1296 C C . THR A 1 174 ? 10.438 23.844 -9.672 1 96.56 174 THR A C 1
ATOM 1298 O O . THR A 1 174 ? 10.328 25.062 -9.891 1 96.56 174 THR A O 1
ATOM 1301 N N . GLY A 1 175 ? 9.43 23.016 -9.711 1 96.62 175 GLY A N 1
ATOM 1302 C CA . GLY A 1 175 ? 8.102 23.5 -10.07 1 96.62 175 GLY A CA 1
ATOM 1303 C C . GLY A 1 175 ? 7.238 23.828 -8.867 1 96.62 175 GLY A C 1
ATOM 1304 O O . GLY A 1 175 ? 6.082 24.219 -9.023 1 96.62 175 GLY A O 1
ATOM 1305 N N . PHE A 1 176 ? 7.75 23.766 -7.695 1 97.5 176 PHE A N 1
ATOM 1306 C CA . PHE A 1 176 ? 6.992 23.922 -6.457 1 97.5 176 PHE A CA 1
ATOM 1307 C C . PHE A 1 176 ? 6.598 25.375 -6.246 1 97.5 176 PHE A C 1
ATOM 1309 O O . PHE A 1 176 ? 7.453 26.266 -6.242 1 97.5 176 PHE A O 1
ATOM 1316 N N . THR A 1 177 ? 5.301 25.641 -6.023 1 97.19 177 THR A N 1
ATOM 1317 C CA . THR A 1 177 ? 4.812 27.016 -5.863 1 97.19 177 THR A CA 1
ATOM 1318 C C . THR A 1 177 ? 4.172 27.188 -4.488 1 97.19 177 THR A C 1
ATOM 1320 O O . THR A 1 177 ? 3.531 28.219 -4.23 1 97.19 177 THR A O 1
ATOM 1323 N N . GLY A 1 178 ? 4.305 26.203 -3.652 1 97.69 178 GLY A N 1
ATOM 1324 C CA . GLY A 1 178 ? 3.721 26.266 -2.32 1 97.69 178 GLY A CA 1
ATOM 1325 C C . GLY A 1 178 ? 2.695 25.188 -2.064 1 97.69 178 GLY A C 1
ATOM 1326 O O . GLY A 1 178 ? 2.314 24.453 -2.982 1 97.69 178 GLY A O 1
ATOM 1327 N N . VAL A 1 179 ? 2.271 25.016 -0.837 1 98.31 179 VAL A N 1
ATOM 1328 C CA . VAL A 1 179 ? 1.254 24.031 -0.453 1 98.31 179 VAL A CA 1
ATOM 1329 C C . VAL A 1 179 ? -0.083 24.75 -0.239 1 98.31 179 VAL A C 1
ATOM 1331 O O . VAL A 1 179 ? -0.204 25.609 0.638 1 98.31 179 VAL A O 1
ATOM 1334 N N . PRO A 1 180 ? -1.07 24.469 -1.103 1 98.44 180 PRO A N 1
ATOM 1335 C CA . PRO A 1 180 ? -2.389 25.031 -0.788 1 98.44 180 PRO A CA 1
ATOM 1336 C C . PRO A 1 180 ? -2.854 24.688 0.624 1 98.44 180 PRO A C 1
ATOM 1338 O O . PRO A 1 180 ? -2.57 23.594 1.119 1 98.44 180 PRO A O 1
ATOM 1341 N N . ALA A 1 181 ? -3.576 25.609 1.266 1 98.38 181 ALA A N 1
ATOM 1342 C CA . ALA A 1 181 ? -4.043 25.391 2.633 1 98.38 181 ALA A CA 1
ATOM 1343 C C . ALA A 1 181 ? -5.352 26.141 2.891 1 98.38 181 ALA A C 1
ATOM 1345 O O . ALA A 1 181 ? -5.648 27.125 2.227 1 98.38 181 ALA A O 1
ATOM 1346 N N . PHE A 1 182 ? -6.094 25.672 3.855 1 98.62 182 PHE A N 1
ATOM 1347 C CA . PHE A 1 182 ? -7.242 26.406 4.375 1 98.62 182 PHE A CA 1
ATOM 1348 C C . PHE A 1 182 ? -6.793 27.625 5.168 1 98.62 182 PHE A C 1
ATOM 1350 O O . PHE A 1 182 ? -5.676 27.672 5.688 1 98.62 182 PHE A O 1
ATOM 1357 N N . GLY A 1 183 ? -7.719 28.641 5.234 1 97.56 183 GLY A N 1
ATOM 1358 C CA . GLY A 1 183 ? -7.434 29.75 6.129 1 97.56 183 GLY A CA 1
ATOM 1359 C C . GLY A 1 183 ? -7.473 29.359 7.594 1 97.56 183 GLY A C 1
ATOM 1360 O O . GLY A 1 183 ? -8.023 28.328 7.953 1 97.56 183 GLY A O 1
ATOM 1361 N N . HIS A 1 184 ? -6.797 30.203 8.352 1 97.94 184 HIS A N 1
ATOM 1362 C CA . HIS A 1 184 ? -6.863 29.953 9.789 1 97.94 184 HIS A CA 1
ATOM 1363 C C . HIS A 1 184 ? -8.305 29.984 10.281 1 97.94 184 HIS A C 1
ATOM 1365 O O . HIS A 1 184 ? -9.078 30.875 9.922 1 97.94 184 HIS A O 1
ATOM 1371 N N . ASP A 1 185 ? -8.734 28.984 11.016 1 97.19 185 ASP A N 1
ATOM 1372 C CA . ASP A 1 185 ? -10.039 28.891 11.656 1 97.19 185 ASP A CA 1
ATOM 1373 C C . ASP A 1 185 ? -9.898 28.5 13.125 1 97.19 185 ASP A C 1
ATOM 1375 O O . ASP A 1 185 ? -9.547 27.359 13.43 1 97.19 185 ASP A O 1
ATOM 1379 N N . PRO A 1 186 ? -10.172 29.438 14.023 1 95.88 186 PRO A N 1
ATOM 1380 C CA . PRO A 1 186 ? -10 29.141 15.445 1 95.88 186 PRO A CA 1
ATOM 1381 C C . PRO A 1 186 ? -10.883 27.984 15.922 1 95.88 186 PRO A C 1
ATOM 1383 O O . PRO A 1 186 ? -10.594 27.359 16.938 1 95.88 186 PRO A O 1
ATOM 1386 N N . GLU A 1 187 ? -11.906 27.641 15.195 1 94.69 187 GLU A N 1
ATOM 1387 C CA . GLU A 1 187 ? -12.82 26.578 15.57 1 94.69 187 GLU A CA 1
ATOM 1388 C C . GLU A 1 187 ? -12.156 25.203 15.43 1 94.69 187 GLU A C 1
ATOM 1390 O O . GLU A 1 187 ? -12.656 24.203 15.953 1 94.69 187 GLU A O 1
ATOM 1395 N N . TRP A 1 188 ? -11.039 25.141 14.766 1 97.19 188 TRP A N 1
ATOM 1396 C CA . TRP A 1 188 ? -10.344 23.875 14.555 1 97.19 188 TRP A CA 1
ATOM 1397 C C . TRP A 1 188 ? -9.211 23.703 15.562 1 97.19 188 TRP A C 1
ATOM 1399 O O . TRP A 1 188 ? -8.391 22.797 15.43 1 97.19 188 TRP A O 1
ATOM 1409 N N . VAL A 1 189 ? -9.133 24.609 16.453 1 94.94 189 VAL A N 1
ATOM 1410 C CA . VAL A 1 189 ? -8.32 24.359 17.641 1 94.94 189 VAL A CA 1
ATOM 1411 C C . VAL A 1 189 ? -9.164 23.672 18.719 1 94.94 189 VAL A C 1
ATOM 1413 O O . VAL A 1 189 ? -10.062 24.281 19.297 1 94.94 189 VAL A 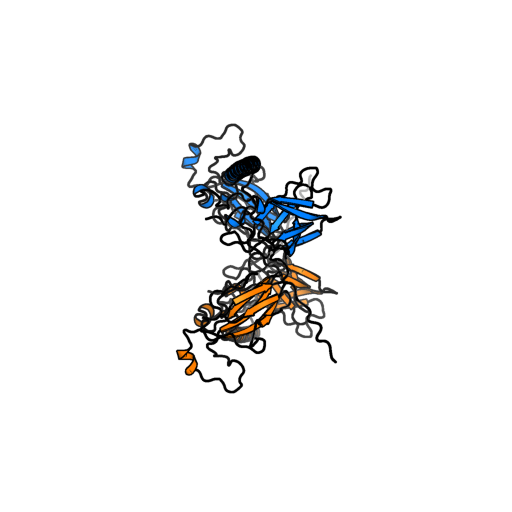O 1
ATOM 1416 N N . LEU A 1 190 ? -8.859 22.375 18.953 1 93.56 190 LEU A N 1
ATOM 1417 C CA . LEU A 1 190 ? -9.727 21.531 19.781 1 93.56 190 LEU A CA 1
ATOM 1418 C C . LEU A 1 190 ? -9.023 21.109 21.062 1 93.56 190 LEU A C 1
ATOM 1420 O O . LEU A 1 190 ? -7.832 20.781 21.031 1 93.56 190 LEU A O 1
ATOM 1424 N N . ASP A 1 191 ? -9.75 21.188 22.094 1 91 191 ASP A N 1
ATOM 1425 C CA . ASP A 1 191 ? -9.328 20.516 23.312 1 91 191 ASP A CA 1
ATOM 1426 C C . ASP A 1 191 ? -9.859 19.078 23.359 1 91 191 ASP A C 1
ATOM 1428 O O . ASP A 1 191 ? -11.07 18.859 23.234 1 91 191 ASP A O 1
ATOM 1432 N N . ALA A 1 192 ? -8.953 18.172 23.484 1 93.44 192 ALA A N 1
ATOM 1433 C CA . ALA A 1 192 ? -9.344 16.766 23.438 1 93.44 192 ALA A CA 1
ATOM 1434 C C . ALA A 1 192 ? -8.805 16.016 24.641 1 93.44 192 ALA A C 1
ATOM 1436 O O . ALA A 1 192 ? -7.668 16.234 25.062 1 93.44 192 ALA A O 1
ATOM 1437 N N . ARG A 1 193 ? -9.641 15.195 25.188 1 94.06 193 ARG A N 1
ATOM 1438 C CA . ARG A 1 193 ? -9.18 14.344 26.281 1 94.06 193 ARG A CA 1
ATOM 1439 C C . ARG A 1 193 ? -8.18 13.305 25.781 1 94.06 193 ARG A C 1
ATOM 1441 O O . ARG A 1 193 ? -8.352 12.734 24.703 1 94.06 193 ARG A O 1
ATOM 1448 N N . VAL A 1 194 ? -7.113 13.133 26.609 1 95 194 VAL A N 1
ATOM 1449 C CA . VAL A 1 194 ? -6.066 12.195 26.203 1 95 194 VAL A CA 1
ATOM 1450 C C . VAL A 1 194 ? -5.855 11.164 27.297 1 95 194 VAL A C 1
ATOM 1452 O O . VAL A 1 194 ? -5.961 11.477 28.484 1 95 194 VAL A O 1
ATOM 1455 N N . SER A 1 195 ? -5.703 9.945 26.906 1 95.31 195 SER A N 1
ATOM 1456 C CA . SER A 1 195 ? -5.266 8.852 27.766 1 95.31 195 SER A CA 1
ATOM 1457 C C . SER A 1 195 ? -3.941 8.266 27.281 1 95.31 195 SER A C 1
ATOM 1459 O O . SER A 1 195 ? -3.875 7.68 26.203 1 95.31 195 SER A O 1
ATOM 1461 N N . TRP A 1 196 ? -2.959 8.445 28.125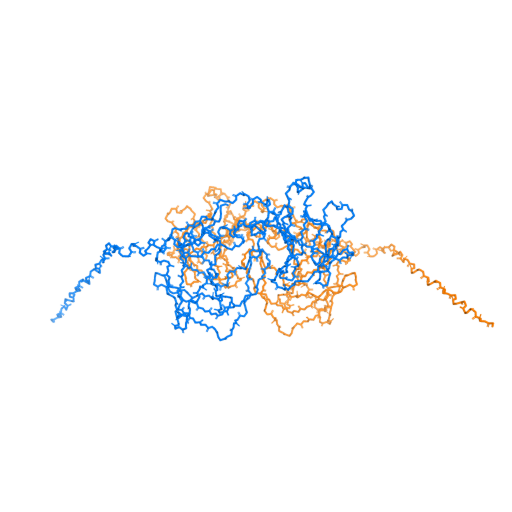 1 94.44 196 TRP A N 1
ATOM 1462 C CA . TRP A 1 196 ? -1.64 7.938 27.75 1 94.44 196 TRP A CA 1
ATOM 1463 C C . TRP A 1 196 ? -1.478 6.484 28.188 1 94.44 196 TRP A C 1
ATOM 1465 O O . TRP A 1 196 ? -1.98 6.086 29.234 1 94.44 196 TRP A O 1
ATOM 1475 N N . TYR A 1 197 ? -0.767 5.785 27.344 1 95.5 197 TYR A N 1
ATOM 1476 C CA . TYR A 1 197 ? -0.454 4.41 27.719 1 95.5 197 TYR A CA 1
ATOM 1477 C C . TYR A 1 197 ? 0.746 4.352 28.656 1 95.5 197 TYR A C 1
ATOM 1479 O O . TYR A 1 197 ? 1.644 5.191 28.578 1 95.5 197 TYR A O 1
ATOM 1487 N N . ASP A 1 198 ? 0.736 3.33 29.547 1 95.06 198 ASP A N 1
ATOM 1488 C CA . ASP A 1 198 ? 1.889 3.119 30.422 1 95.06 198 ASP A CA 1
ATOM 1489 C C . ASP A 1 198 ? 3.127 2.744 29.609 1 95.06 198 ASP A C 1
ATOM 1491 O O . ASP A 1 198 ? 4.23 3.217 29.891 1 95.06 198 ASP A O 1
ATOM 1495 N N . GLU A 1 199 ? 2.932 1.906 28.656 1 96.94 199 GLU A N 1
ATOM 1496 C CA . GLU A 1 199 ? 3.967 1.495 27.703 1 96.94 199 GLU A CA 1
ATOM 1497 C C . GLU A 1 199 ? 3.469 1.583 26.266 1 96.94 199 GLU A C 1
ATOM 1499 O O . GLU A 1 199 ? 2.334 1.202 25.984 1 96.94 199 GLU A O 1
ATOM 1504 N N . PRO A 1 200 ? 4.316 2.113 25.469 1 97.5 200 PRO A N 1
ATOM 1505 C CA . PRO A 1 200 ? 3.895 2.164 24.078 1 97.5 200 PRO A CA 1
ATOM 1506 C C . PRO A 1 200 ? 3.539 0.788 23.516 1 97.5 200 PRO A C 1
ATOM 1508 O O . PRO A 1 200 ? 4.125 -0.218 23.922 1 97.5 200 PRO A O 1
ATOM 1511 N N . GLU A 1 201 ? 2.619 0.783 22.672 1 98.19 201 GLU A N 1
ATOM 1512 C CA . GLU A 1 201 ? 2.217 -0.44 21.969 1 98.19 201 GLU A CA 1
ATOM 1513 C C . GLU A 1 201 ? 2.664 -0.424 20.516 1 98.19 201 GLU A C 1
ATOM 1515 O O . GLU A 1 201 ? 2.354 0.512 19.781 1 98.19 201 GLU A O 1
ATOM 1520 N N . ARG A 1 202 ? 3.396 -1.467 20.141 1 97.5 202 ARG A N 1
ATOM 1521 C CA . ARG A 1 202 ? 3.83 -1.591 18.75 1 97.5 202 ARG A CA 1
ATOM 1522 C C . ARG A 1 202 ? 2.678 -2.035 17.859 1 97.5 202 ARG A C 1
ATOM 1524 O O . ARG A 1 202 ? 2.035 -3.055 18.125 1 97.5 202 ARG A O 1
ATOM 1531 N N . VAL A 1 203 ? 2.346 -1.286 16.781 1 98 203 VAL A N 1
ATOM 1532 C CA . VAL A 1 203 ? 1.267 -1.599 15.844 1 98 203 VAL A CA 1
ATOM 1533 C C . VAL A 1 203 ? 1.797 -1.579 14.414 1 98 203 VAL A C 1
ATOM 1535 O O . VAL A 1 203 ? 2.561 -0.685 14.039 1 98 203 VAL A O 1
ATOM 1538 N N . THR A 1 204 ? 1.45 -2.617 13.617 1 97.94 204 THR A N 1
ATOM 1539 C CA . THR A 1 204 ? 1.799 -2.641 12.203 1 97.94 204 THR A CA 1
ATOM 1540 C C . THR A 1 204 ? 0.743 -1.915 11.375 1 97.94 204 THR A C 1
ATOM 1542 O O . THR A 1 204 ? -0.452 -2.186 11.5 1 97.94 204 THR A O 1
ATOM 1545 N N . VAL A 1 205 ? 1.199 -0.953 10.547 1 98.44 205 VAL A N 1
ATOM 1546 C CA . VAL A 1 205 ? 0.291 -0.166 9.719 1 98.44 205 VAL A CA 1
ATOM 1547 C C . VAL A 1 205 ? 0.696 -0.282 8.258 1 98.44 205 VAL A C 1
ATOM 1549 O O . VAL A 1 205 ? 1.824 -0.673 7.945 1 98.44 205 VAL A O 1
ATOM 1552 N N . GLY A 1 206 ? -0.202 -0.012 7.391 1 98.44 206 GLY A N 1
ATOM 1553 C CA . GLY A 1 206 ? 0.128 0.078 5.977 1 98.44 206 GLY A CA 1
ATOM 1554 C C . GLY A 1 206 ? 1.03 1.253 5.648 1 98.44 206 GLY A C 1
ATOM 1555 O O . GLY A 1 206 ? 1.52 1.938 6.551 1 98.44 206 GLY A O 1
ATOM 1556 N N . ALA A 1 207 ? 1.199 1.458 4.344 1 98.69 207 ALA A N 1
ATOM 1557 C CA . ALA A 1 207 ? 2.119 2.492 3.877 1 98.69 207 ALA A CA 1
ATOM 1558 C C . ALA A 1 207 ? 1.604 3.15 2.602 1 98.69 207 ALA A C 1
ATOM 1560 O O . ALA A 1 207 ? 0.581 2.736 2.051 1 98.69 207 ALA A O 1
ATOM 1561 N N . ALA A 1 208 ? 2.281 4.172 2.25 1 98.38 208 ALA A N 1
ATOM 1562 C CA . ALA A 1 208 ? 1.975 4.883 1.013 1 98.38 208 ALA A CA 1
ATOM 1563 C C . ALA A 1 208 ? 2.268 4.016 -0.208 1 98.38 208 ALA A C 1
ATOM 1565 O O . ALA A 1 208 ? 1.646 4.18 -1.259 1 98.38 208 ALA A O 1
ATOM 1566 N N . GLN A 1 209 ? 3.223 3.121 -0.041 1 98.06 209 GLN A N 1
ATOM 1567 C CA . GLN A 1 209 ? 3.568 2.186 -1.106 1 98.06 209 GLN A CA 1
ATOM 1568 C C . GLN A 1 209 ? 2.832 0.86 -0.935 1 98.06 209 GLN A C 1
ATOM 1570 O O . GLN A 1 209 ? 2.717 0.347 0.18 1 98.06 209 GLN A O 1
ATOM 1575 N N . PRO A 1 210 ? 2.322 0.311 -2.066 1 97.19 210 PRO A N 1
ATOM 1576 C CA . PRO A 1 210 ? 1.79 -1.05 -1.965 1 97.19 210 PRO A CA 1
ATOM 1577 C C . PRO A 1 210 ? 2.781 -2.025 -1.336 1 97.19 210 PRO A C 1
ATOM 1579 O O . PRO A 1 210 ? 3.996 -1.836 -1.448 1 97.19 210 PRO A O 1
ATOM 1582 N N . ARG A 1 211 ? 2.205 -3.006 -0.594 1 96.94 211 ARG A N 1
ATOM 1583 C CA . ARG A 1 211 ? 2.971 -4.117 -0.042 1 96.94 211 ARG A CA 1
ATOM 1584 C C . ARG A 1 211 ? 3.666 -3.717 1.255 1 96.94 211 ARG A C 1
ATOM 1586 O O . ARG A 1 211 ? 3.836 -4.539 2.156 1 96.94 211 ARG A O 1
ATOM 1593 N N . LEU A 1 212 ? 4.102 -2.445 1.414 1 98.06 212 LEU A N 1
ATOM 1594 C CA . LEU A 1 212 ? 4.941 -2.041 2.537 1 98.06 212 LEU A CA 1
ATOM 1595 C C . LEU A 1 212 ? 4.109 -1.885 3.807 1 98.06 212 LEU A C 1
ATOM 1597 O O . LEU A 1 212 ? 2.938 -1.503 3.744 1 98.06 212 LEU A O 1
ATOM 1601 N N . VAL A 1 213 ? 4.742 -2.201 4.871 1 98.25 213 VAL A N 1
ATOM 1602 C CA . VAL A 1 213 ? 4.184 -1.915 6.188 1 98.25 213 VAL A CA 1
ATOM 1603 C C . VAL A 1 213 ? 5.211 -1.173 7.035 1 98.25 213 VAL A C 1
ATOM 1605 O O . VAL A 1 213 ? 6.406 -1.191 6.73 1 98.25 213 VAL A O 1
ATOM 1608 N N . HIS A 1 214 ? 4.719 -0.493 8.008 1 98 214 HIS A N 1
ATOM 1609 C CA . HIS A 1 214 ? 5.523 0.134 9.047 1 98 214 HIS A CA 1
ATOM 1610 C C . HIS A 1 214 ? 5.113 -0.358 10.43 1 98 214 HIS A C 1
ATOM 1612 O O . HIS A 1 214 ? 3.998 -0.85 10.617 1 98 214 HIS A O 1
ATOM 1618 N N . HIS A 1 215 ? 6.066 -0.277 11.32 1 97.62 215 HIS A N 1
ATOM 1619 C CA . HIS A 1 215 ? 5.801 -0.532 12.734 1 97.62 215 HIS A CA 1
ATOM 1620 C C . HIS A 1 215 ? 5.855 0.757 13.547 1 97.62 215 HIS A C 1
ATOM 1622 O O . HIS A 1 215 ? 6.922 1.359 13.688 1 97.62 215 HIS A O 1
ATOM 1628 N N . VAL A 1 216 ? 4.691 1.131 14.055 1 97.88 216 VAL A N 1
ATOM 1629 C CA . VAL A 1 216 ? 4.637 2.385 14.797 1 97.88 216 VAL A CA 1
ATOM 1630 C C . VAL A 1 216 ? 4.398 2.096 16.281 1 97.88 216 VAL A C 1
ATOM 1632 O O . VAL A 1 216 ? 3.936 1.011 16.641 1 97.88 216 VAL A O 1
ATOM 1635 N N . GLN A 1 217 ? 4.762 3.07 17.094 1 98.12 217 GLN A N 1
ATOM 1636 C CA . GLN A 1 217 ? 4.5 3.002 18.531 1 98.12 217 GLN A CA 1
ATOM 1637 C C . GLN A 1 217 ? 3.277 3.836 18.906 1 98.12 217 GLN A C 1
ATOM 1639 O O . GLN A 1 217 ? 3.279 5.059 18.75 1 98.12 217 GLN A O 1
ATOM 1644 N N . VAL A 1 218 ? 2.25 3.211 19.328 1 98.62 218 VAL A N 1
ATOM 1645 C CA . VAL A 1 218 ? 1.092 3.922 19.859 1 98.62 218 VAL A CA 1
ATOM 1646 C C . VAL A 1 218 ? 1.331 4.277 21.328 1 98.62 218 VAL A C 1
ATOM 1648 O O . VAL A 1 218 ? 1.612 3.4 22.156 1 98.62 218 VAL A O 1
ATOM 1651 N N . ILE A 1 219 ? 1.174 5.496 21.672 1 97.62 219 ILE A N 1
ATOM 1652 C CA . ILE A 1 219 ? 1.598 5.953 22.984 1 97.62 219 ILE A CA 1
ATOM 1653 C C . ILE A 1 219 ? 0.381 6.402 23.797 1 97.62 219 ILE A C 1
ATOM 1655 O O . ILE A 1 219 ? 0.494 6.703 24.984 1 97.62 219 ILE A O 1
ATOM 1659 N N . GLY A 1 220 ? -0.739 6.453 23.141 1 96.88 220 GLY A N 1
ATOM 1660 C CA . GLY A 1 220 ? -1.972 6.875 23.781 1 96.88 220 GLY A CA 1
ATOM 1661 C C . GLY A 1 220 ? -3.113 7.09 22.812 1 96.88 220 GLY A C 1
ATOM 1662 O O . GLY A 1 220 ? -3.004 6.738 21.625 1 96.88 220 GLY A O 1
ATOM 1663 N N . GLU A 1 221 ? -4.234 7.578 23.375 1 97.81 221 GLU A N 1
ATOM 1664 C CA . GLU A 1 221 ? -5.434 7.855 22.594 1 97.81 221 GLU A CA 1
ATOM 1665 C C . GLU A 1 221 ? -5.988 9.242 22.906 1 97.81 221 GLU A C 1
ATOM 1667 O O . GLU A 1 221 ? -5.844 9.734 24.031 1 97.81 221 GLU A O 1
ATOM 1672 N N . VAL A 1 222 ? -6.602 9.812 21.922 1 96.94 222 VAL A N 1
ATOM 1673 C CA . VAL A 1 222 ? -7.211 11.133 22.094 1 96.94 222 VAL A CA 1
ATOM 1674 C C . VAL A 1 222 ? -8.656 11.102 21.594 1 96.94 222 VAL A C 1
ATOM 1676 O O . VAL A 1 222 ? -8.953 10.477 20.578 1 96.94 222 VAL A O 1
ATOM 1679 N N . GLY A 1 223 ? -9.516 11.672 22.344 1 97.19 223 GLY A N 1
ATOM 1680 C CA . GLY A 1 223 ? -10.914 11.805 21.953 1 97.19 223 GLY A CA 1
ATOM 1681 C C . GLY A 1 223 ? -11.227 13.125 21.281 1 97.19 223 GLY A C 1
ATOM 1682 O O . GLY A 1 223 ? -11.281 14.164 21.938 1 97.19 223 GLY A O 1
ATOM 1683 N N . VAL A 1 224 ? -11.461 13.117 19.984 1 96.69 224 VAL A N 1
ATOM 1684 C CA . VAL A 1 224 ? -11.773 14.328 19.234 1 96.69 224 VAL A CA 1
ATOM 1685 C C . VAL A 1 224 ? -13.289 14.531 19.172 1 96.69 224 VAL A C 1
ATOM 1687 O O . VAL A 1 224 ? -14.023 13.641 18.75 1 96.69 224 VAL A O 1
ATOM 1690 N N . VAL A 1 225 ? -13.664 15.695 19.594 1 92.44 225 VAL A N 1
ATOM 1691 C CA . VAL A 1 225 ? -15.094 16 19.641 1 92.44 225 VAL A CA 1
ATOM 1692 C C . VAL A 1 225 ? -15.469 16.906 18.469 1 92.44 225 VAL A C 1
ATOM 1694 O O . VAL A 1 225 ? -14.836 17.938 18.25 1 92.44 225 VAL A O 1
ATOM 1697 N N . HIS A 1 226 ? -16.422 16.438 17.781 1 88.44 226 HIS A N 1
ATOM 1698 C CA . HIS A 1 226 ? -16.984 17.266 16.719 1 88.44 226 HIS A CA 1
ATOM 1699 C C . HIS A 1 226 ? -18.469 16.953 16.516 1 88.44 226 HIS A C 1
ATOM 1701 O O . HIS A 1 226 ? -18.859 15.781 16.391 1 88.44 226 HIS A O 1
ATOM 1707 N N . GLY A 1 227 ? -19.297 17.984 16.469 1 85.19 227 GLY A N 1
ATOM 1708 C CA . GLY A 1 227 ? -20.734 17.812 16.266 1 85.19 227 GLY A CA 1
ATOM 1709 C C . GLY A 1 227 ? -21.375 16.906 17.297 1 85.19 227 GLY A C 1
ATOM 1710 O O . GLY A 1 227 ? -22.234 16.078 16.969 1 85.19 227 GLY A O 1
ATOM 1711 N N . GLY A 1 228 ? -20.859 16.875 18.469 1 86.19 228 GLY A N 1
ATOM 1712 C CA . GLY A 1 228 ? -21.453 16.094 19.547 1 86.19 228 GLY A CA 1
ATOM 1713 C C . GLY A 1 228 ? -20.953 14.664 19.578 1 86.19 228 GLY A C 1
ATOM 1714 O O . GLY A 1 228 ? -21.328 13.898 20.469 1 86.19 228 GLY A O 1
ATOM 1715 N N . THR A 1 229 ? -20.219 14.273 18.641 1 87.5 229 THR A N 1
ATOM 1716 C CA . THR A 1 229 ? -19.672 12.914 18.609 1 87.5 229 THR A CA 1
ATOM 1717 C C . THR A 1 229 ? -18.203 12.906 18.984 1 87.5 229 THR A C 1
ATOM 1719 O O . THR A 1 229 ? -17.453 13.812 18.609 1 87.5 229 THR A O 1
ATOM 1722 N N . VAL A 1 230 ? -17.844 11.898 19.766 1 94.44 230 VAL A N 1
ATOM 1723 C CA . VAL A 1 230 ? -16.453 11.719 20.141 1 94.44 230 VAL A CA 1
ATOM 1724 C C . VAL A 1 230 ? -15.828 10.602 19.312 1 94.44 230 VAL A C 1
ATOM 1726 O O . VAL A 1 230 ? -16.391 9.5 19.219 1 94.44 230 VAL A O 1
ATOM 1729 N N . THR A 1 231 ? -14.789 10.93 18.672 1 96.31 231 THR A N 1
ATOM 1730 C CA . THR A 1 231 ? -14.008 9.938 17.938 1 96.31 231 THR A CA 1
ATOM 1731 C C . THR A 1 231 ? -12.664 9.695 18.625 1 96.31 231 THR A C 1
ATOM 1733 O O . THR A 1 231 ? -11.891 10.633 18.828 1 96.31 231 THR A O 1
ATOM 1736 N N . THR A 1 232 ? -12.383 8.469 18.984 1 97.44 232 THR A N 1
ATOM 1737 C CA . THR A 1 232 ? -11.125 8.125 19.641 1 97.44 232 THR A CA 1
ATOM 1738 C C . THR A 1 232 ? -10.07 7.754 18.609 1 97.44 232 THR A C 1
ATOM 1740 O O . THR A 1 232 ? -10.305 6.91 17.734 1 97.44 232 THR A O 1
ATOM 1743 N N . LEU A 1 233 ? -8.945 8.422 18.656 1 98.44 233 LEU A N 1
ATOM 1744 C CA . LEU A 1 233 ? -7.84 8.188 17.734 1 98.44 233 LEU A CA 1
ATOM 1745 C C . LEU A 1 233 ? -6.57 7.812 18.5 1 98.44 233 LEU A C 1
ATOM 1747 O O . LEU A 1 233 ? -6.379 8.242 19.641 1 98.44 233 LEU A O 1
ATOM 1751 N N . ALA A 1 234 ? -5.727 7.07 17.828 1 98.69 234 ALA A N 1
ATOM 1752 C CA . ALA A 1 234 ? -4.449 6.66 18.422 1 98.69 234 ALA A CA 1
ATOM 1753 C C . ALA A 1 234 ? -3.369 7.707 18.156 1 98.69 234 ALA A C 1
ATOM 1755 O O . ALA A 1 234 ? -3.268 8.234 17.047 1 98.69 234 ALA A O 1
ATOM 1756 N N . LEU A 1 235 ? -2.652 8.031 19.188 1 98.19 235 LEU A N 1
ATOM 1757 C CA . LEU A 1 235 ? -1.459 8.859 19.062 1 98.19 235 LEU A CA 1
ATOM 1758 C C . LEU A 1 235 ? -0.21 8 18.922 1 98.19 235 LEU A C 1
ATOM 1760 O O . LEU A 1 235 ? -0.065 6.984 19.594 1 98.19 235 LEU A O 1
ATOM 1764 N N . THR A 1 236 ? 0.667 8.375 18.016 1 98.5 236 THR A N 1
ATOM 1765 C CA . THR A 1 236 ? 1.897 7.633 17.766 1 98.5 236 THR A CA 1
ATOM 1766 C C . THR A 1 236 ? 3.119 8.5 18.047 1 98.5 236 THR A C 1
ATOM 1768 O O . THR A 1 236 ? 2.986 9.688 18.375 1 98.5 236 THR A O 1
ATOM 1771 N N . GLY A 1 237 ? 4.309 7.902 17.938 1 96.44 237 GLY A N 1
ATOM 1772 C CA . GLY A 1 237 ? 5.559 8.602 18.203 1 96.44 237 GLY A CA 1
ATOM 1773 C C . GLY A 1 237 ? 6.078 8.383 19.609 1 96.44 237 GLY A C 1
ATOM 1774 O O . GLY A 1 237 ? 6.129 7.25 20.078 1 96.44 237 GLY A O 1
ATOM 1775 N N . THR A 1 238 ? 6.586 9.547 20.172 1 93.38 238 THR A N 1
ATOM 1776 C CA . THR A 1 238 ? 7.07 9.555 21.547 1 93.38 238 THR A CA 1
ATOM 1777 C C . THR A 1 238 ? 6.336 10.602 22.375 1 93.38 238 THR A C 1
ATOM 1779 O O . THR A 1 238 ? 5.637 11.461 21.812 1 93.38 238 THR A O 1
ATOM 1782 N N . LEU A 1 239 ? 6.5 10.508 23.625 1 89.06 239 LEU A N 1
ATOM 1783 C CA . LEU A 1 239 ? 5.844 11.477 24.5 1 89.06 239 LEU A CA 1
ATOM 1784 C C . LEU A 1 239 ? 6.379 12.883 24.25 1 89.06 239 LEU A C 1
ATOM 1786 O O . LEU A 1 239 ? 5.66 13.867 24.438 1 89.06 239 LEU A O 1
ATOM 1790 N N . ASP A 1 240 ? 7.586 12.953 23.766 1 89.81 240 ASP A N 1
ATOM 1791 C CA . ASP A 1 240 ? 8.18 14.258 23.469 1 89.81 240 ASP A CA 1
ATOM 1792 C C . ASP A 1 240 ? 7.688 14.797 22.141 1 89.81 240 ASP A C 1
ATOM 1794 O O . ASP A 1 240 ? 7.652 16.016 21.922 1 89.81 240 ASP A O 1
ATOM 1798 N N . GLU A 1 241 ? 7.336 13.891 21.266 1 93.06 241 GLU A N 1
ATOM 1799 C CA . GLU A 1 241 ? 6.906 14.281 19.938 1 93.06 241 GLU A CA 1
ATOM 1800 C C . GLU A 1 241 ? 5.699 13.461 19.484 1 93.06 241 GLU A C 1
ATOM 1802 O O . GLU A 1 241 ? 5.773 12.719 18.5 1 93.06 241 GLU A O 1
ATOM 1807 N N . PRO A 1 242 ? 4.562 13.688 20.156 1 95.69 242 PRO A N 1
ATOM 1808 C CA . PRO A 1 242 ? 3.369 12.953 19.75 1 95.69 242 PRO A CA 1
ATOM 1809 C C . PRO A 1 242 ? 2.855 13.383 18.375 1 95.69 242 PRO A C 1
ATOM 1811 O O . PRO A 1 242 ? 2.922 14.562 18.031 1 95.69 242 PRO A O 1
ATOM 1814 N N . THR A 1 243 ? 2.381 12.422 17.656 1 97.94 243 THR A N 1
ATOM 1815 C CA . THR A 1 243 ? 1.852 12.688 16.328 1 97.94 243 THR A CA 1
ATOM 1816 C C . THR A 1 243 ? 0.475 12.047 16.156 1 97.94 243 THR A C 1
ATOM 1818 O O . THR A 1 243 ? 0.22 10.961 16.672 1 97.94 243 THR A O 1
ATOM 1821 N N . LEU A 1 244 ? -0.337 12.75 15.547 1 98.56 244 LEU A N 1
ATOM 1822 C CA . LEU A 1 244 ? -1.636 12.242 15.125 1 98.56 244 LEU A CA 1
ATOM 1823 C C . LEU A 1 244 ? -1.695 12.102 13.602 1 98.56 244 LEU A C 1
ATOM 1825 O O . LEU A 1 244 ? -1.801 13.094 12.883 1 98.56 244 LEU A O 1
ATOM 1829 N N . LEU A 1 245 ? -1.529 10.906 13.133 1 98.81 245 LEU A N 1
ATOM 1830 C CA . LEU A 1 245 ? -1.753 10.57 11.727 1 98.81 245 LEU A CA 1
ATOM 1831 C C . LEU A 1 245 ? -3.201 10.156 11.492 1 98.81 245 LEU A C 1
ATOM 1833 O O . LEU A 1 245 ? -3.713 9.258 12.164 1 98.81 245 LEU A O 1
ATOM 1837 N N . PHE A 1 246 ? -3.91 10.883 10.523 1 98.75 246 PHE A N 1
ATOM 1838 C CA . PHE A 1 246 ? -5.344 10.633 10.422 1 98.75 246 PHE A CA 1
ATOM 1839 C C . PHE A 1 246 ? -5.84 10.891 9.008 1 98.75 246 PHE A C 1
ATOM 1841 O O . PHE A 1 246 ? -5.195 11.602 8.234 1 98.75 246 PHE A O 1
ATOM 1848 N N . SER A 1 247 ? -6.91 10.25 8.68 1 98.31 247 SER A N 1
ATOM 1849 C CA . SER A 1 247 ? -7.707 10.602 7.512 1 98.31 247 SER A CA 1
ATOM 1850 C C . SER A 1 247 ? -9.023 11.258 7.914 1 98.31 247 SER A C 1
ATOM 1852 O O . SER A 1 247 ? -9.445 11.164 9.07 1 98.31 247 SER A O 1
ATOM 1854 N N . ASP A 1 248 ? -9.586 11.977 7.062 1 98 248 ASP A N 1
ATOM 1855 C CA . ASP A 1 248 ? -10.891 12.594 7.277 1 98 248 ASP A CA 1
ATOM 1856 C C . ASP A 1 248 ? -11.688 12.664 5.977 1 98 248 ASP A C 1
ATOM 1858 O O . ASP A 1 248 ? -11.375 11.961 5.016 1 98 248 ASP A O 1
ATOM 1862 N N . GLU A 1 249 ? -12.734 13.492 5.996 1 97.44 249 GLU A N 1
ATOM 1863 C CA . GLU A 1 249 ? -13.641 13.438 4.855 1 97.44 249 GLU A CA 1
ATOM 1864 C C . GLU A 1 249 ? -13.695 14.781 4.125 1 97.44 249 GLU A C 1
ATOM 1866 O O . GLU A 1 249 ? -14.672 15.07 3.428 1 97.44 249 GLU A O 1
ATOM 1871 N N . ALA A 1 250 ? -12.672 15.594 4.359 1 97.94 250 ALA A N 1
ATOM 1872 C CA . ALA A 1 250 ? -12.602 16.859 3.631 1 97.94 250 ALA A CA 1
ATOM 1873 C C . ALA A 1 250 ? -12.281 16.625 2.156 1 97.94 250 ALA A C 1
ATOM 1875 O O . ALA A 1 250 ? -11.555 15.688 1.813 1 97.94 250 ALA A O 1
ATOM 1876 N N . ASP A 1 251 ? -12.797 17.5 1.306 1 95.44 251 ASP A N 1
ATOM 1877 C CA . ASP A 1 251 ? -12.469 17.469 -0.115 1 95.44 251 ASP A CA 1
ATOM 1878 C C . ASP A 1 251 ? -11.102 18.109 -0.372 1 95.44 251 ASP A C 1
ATOM 1880 O O . ASP A 1 251 ? -10.68 19 0.366 1 95.44 251 ASP A O 1
ATOM 1884 N N . ASP A 1 252 ? -10.438 17.625 -1.343 1 96.69 252 ASP A N 1
ATOM 1885 C CA . ASP A 1 252 ? -9.234 18.25 -1.893 1 96.69 252 ASP A CA 1
ATOM 1886 C C . ASP A 1 252 ? -8.07 18.156 -0.901 1 96.69 252 ASP A C 1
ATOM 1888 O O . ASP A 1 252 ? -7.242 19.062 -0.831 1 96.69 252 ASP A O 1
ATOM 1892 N N . VAL A 1 253 ? -8.125 17.219 -0.023 1 98.5 253 VAL A N 1
ATOM 1893 C CA . VAL A 1 253 ? -7 16.969 0.872 1 98.5 253 VAL A CA 1
ATOM 1894 C C . VAL A 1 253 ? -6.324 15.648 0.499 1 98.5 253 VAL A C 1
ATOM 1896 O O . VAL A 1 253 ? -6.891 14.852 -0.249 1 98.5 253 VAL A O 1
ATOM 1899 N N . ALA A 1 254 ? -5.109 15.469 0.972 1 98.38 254 ALA A N 1
ATOM 1900 C CA . ALA A 1 254 ? -4.426 14.188 0.78 1 98.38 254 ALA A CA 1
ATOM 1901 C C . ALA A 1 254 ? -5.145 13.062 1.518 1 98.38 254 ALA A C 1
ATOM 1903 O O . ALA A 1 254 ? -5.898 13.32 2.463 1 98.38 254 ALA A O 1
ATOM 1904 N N . PRO A 1 255 ? -4.93 11.812 1.117 1 97.5 255 PRO A N 1
ATOM 1905 C CA . PRO A 1 255 ? -5.613 10.664 1.721 1 97.5 255 PRO A CA 1
ATOM 1906 C C . PRO A 1 255 ? -5.457 10.617 3.238 1 97.5 255 PRO A C 1
ATOM 1908 O O . PRO A 1 255 ? -6.379 10.195 3.943 1 97.5 255 PRO A O 1
ATOM 1911 N N . TRP A 1 256 ? -4.293 10.984 3.723 1 98.62 256 TRP A N 1
ATOM 1912 C CA . TRP A 1 256 ? -4.125 11.211 5.156 1 98.62 256 TRP A CA 1
ATOM 1913 C C . TRP A 1 256 ? -3.105 12.312 5.418 1 98.62 256 TRP A C 1
ATOM 1915 O O . TRP A 1 256 ? -2.303 12.648 4.543 1 98.62 256 TRP A O 1
ATOM 1925 N N . ARG A 1 257 ? -3.199 12.93 6.562 1 98.88 257 ARG A N 1
ATOM 1926 C CA . ARG A 1 257 ? -2.357 14.031 7.02 1 98.88 257 ARG A CA 1
ATOM 1927 C C . ARG A 1 257 ? -1.828 13.766 8.422 1 98.88 257 ARG A C 1
ATOM 1929 O O . ARG A 1 257 ? -2.195 12.773 9.055 1 98.88 257 ARG A O 1
ATOM 1936 N N . VAL A 1 258 ? -0.884 14.625 8.844 1 98.81 258 VAL A N 1
ATOM 1937 C CA . VAL A 1 258 ? -0.281 14.43 10.156 1 98.81 258 VAL A CA 1
ATOM 1938 C C . VAL A 1 258 ? -0.327 15.742 10.945 1 98.81 258 VAL A C 1
ATOM 1940 O O . VAL A 1 258 ? -0.148 16.812 10.375 1 98.81 258 VAL A O 1
ATOM 1943 N N . LEU A 1 259 ? -0.639 15.656 12.172 1 98.5 259 LEU A N 1
ATOM 1944 C CA . LEU A 1 259 ? -0.531 16.719 13.156 1 98.5 259 LEU A CA 1
ATOM 1945 C C . LEU A 1 259 ? 0.542 16.406 14.188 1 98.5 259 LEU A C 1
ATOM 1947 O O . LEU A 1 259 ? 0.441 15.406 14.906 1 98.5 259 LEU A O 1
ATOM 1951 N N . ARG A 1 260 ? 1.571 17.203 14.188 1 97 260 ARG A N 1
ATOM 1952 C CA . ARG A 1 260 ? 2.553 17.125 15.266 1 97 260 ARG A CA 1
ATOM 1953 C C . ARG A 1 260 ? 2.107 17.938 16.469 1 97 260 ARG A C 1
ATOM 1955 O O . ARG A 1 260 ? 1.809 19.125 16.344 1 97 260 ARG A O 1
ATOM 1962 N N . ILE A 1 261 ? 2.051 17.328 17.562 1 94.19 261 ILE A N 1
ATOM 1963 C CA . ILE A 1 261 ? 1.461 17.938 18.75 1 94.19 261 ILE A CA 1
ATOM 1964 C C . ILE A 1 261 ? 2.562 18.5 19.641 1 94.19 261 ILE A C 1
ATOM 1966 O O . ILE A 1 261 ? 3.494 17.781 20.016 1 94.19 261 ILE A O 1
ATOM 1970 N N . ASP A 1 262 ? 2.482 19.781 19.875 1 84.25 262 ASP A N 1
ATOM 1971 C CA . ASP A 1 262 ? 3.4 20.422 20.812 1 84.25 262 ASP A CA 1
ATOM 1972 C C . ASP A 1 262 ? 2.887 20.328 22.25 1 84.25 262 ASP A C 1
ATOM 1974 O O . ASP A 1 262 ? 1.833 20.875 22.578 1 84.25 262 ASP A O 1
ATOM 1978 N N . LEU A 1 263 ? 3.543 19.484 23.062 1 79.5 263 LEU A N 1
ATOM 1979 C CA . LEU A 1 263 ? 3.105 19.328 24.453 1 79.5 263 LEU A CA 1
ATOM 1980 C C . LEU A 1 263 ? 3.604 20.484 25.312 1 79.5 263 LEU A C 1
ATOM 1982 O O . LEU A 1 263 ? 4.801 20.781 25.328 1 79.5 263 LEU A O 1
ATOM 1986 N N . GLU A 1 264 ? 3.07 21.641 25.109 1 64.5 264 GLU A N 1
ATOM 1987 C CA . GLU A 1 264 ? 3.512 22.672 26.047 1 64.5 264 GLU A CA 1
ATOM 1988 C C . GLU A 1 264 ? 3.473 22.156 27.484 1 64.5 264 GLU A C 1
ATOM 1990 O O . GLU A 1 264 ? 2.65 21.297 27.828 1 64.5 264 GLU A O 1
ATOM 1995 N N . ALA A 1 265 ? 4.543 22.328 28.234 1 52.94 265 ALA A N 1
ATOM 1996 C CA . ALA A 1 265 ? 4.812 21.922 29.609 1 52.94 265 ALA A CA 1
ATOM 1997 C C . ALA A 1 265 ? 3.514 21.609 30.359 1 52.94 265 ALA A C 1
ATOM 1999 O O . ALA A 1 265 ? 3.447 20.656 31.141 1 52.94 265 ALA A O 1
ATOM 2000 N N . GLY A 1 266 ? 2.484 22.438 30.547 1 48.38 266 GLY A N 1
ATOM 2001 C CA . GLY A 1 266 ? 1.383 22.328 31.5 1 48.38 266 GLY A CA 1
ATOM 2002 C C . GLY A 1 266 ? 0.226 21.5 30.969 1 48.38 266 GLY A C 1
ATOM 2003 O O . GLY A 1 266 ? -0.68 21.141 31.734 1 48.38 266 GLY A O 1
ATOM 2004 N N . GLU A 1 267 ? 0.017 21.344 29.688 1 51.75 267 GLU A N 1
ATOM 2005 C CA . GLU A 1 267 ? -1.325 20.984 29.234 1 51.75 267 GLU A CA 1
ATOM 2006 C C . GLU A 1 267 ? -1.548 19.469 29.344 1 51.75 267 GLU A C 1
ATOM 2008 O O . GLU A 1 267 ? -2.654 19.031 29.641 1 51.75 267 GLU A O 1
ATOM 2013 N N . GLY A 1 268 ? -0.497 18.672 28.984 1 51.31 268 GLY A N 1
ATOM 2014 C CA . GLY A 1 268 ? -0.829 17.25 28.938 1 51.31 268 GLY A CA 1
ATOM 2015 C C . GLY A 1 268 ? -0.899 16.609 30.312 1 51.31 268 GLY A C 1
ATOM 2016 O O . GLY A 1 268 ? -1.133 15.406 30.422 1 51.31 268 GLY A O 1
ATOM 2017 N N . GLU A 1 269 ? -0.216 17.234 31.234 1 53.81 269 GLU A N 1
ATOM 2018 C CA . GLU A 1 269 ? -0.24 16.422 32.469 1 53.81 269 GLU A CA 1
ATOM 2019 C C . GLU A 1 269 ? -1.666 16.234 32.969 1 53.81 269 GLU A C 1
ATOM 2021 O O . GLU A 1 269 ? -1.976 15.211 33.594 1 53.81 269 GLU A O 1
ATOM 2026 N N . GLN A 1 270 ? -2.504 17.172 32.625 1 62.62 270 GLN A N 1
ATOM 2027 C CA . GLN A 1 270 ? -3.809 17.141 33.281 1 62.62 270 GLN A CA 1
ATOM 2028 C C . GLN A 1 270 ? -4.898 16.703 32.281 1 62.62 270 GLN A C 1
ATOM 2030 O O . GLN A 1 270 ? -5.754 17.5 31.922 1 62.62 270 GLN A O 1
ATOM 2035 N N . GLY A 1 271 ? -4.738 15.531 31.438 1 84.75 271 GLY A N 1
ATOM 2036 C CA . GLY A 1 271 ? -5.793 14.734 30.844 1 84.75 271 GLY A CA 1
ATOM 2037 C C . GLY A 1 271 ? -6.379 15.367 29.594 1 84.75 271 GLY A C 1
ATOM 2038 O O . GLY A 1 271 ? -7.422 14.938 29.094 1 84.75 271 GLY A O 1
ATOM 2039 N N . THR A 1 272 ? -5.852 16.609 29.125 1 88.94 272 THR A N 1
ATOM 2040 C CA . THR A 1 272 ? -6.379 17.25 27.938 1 88.94 272 THR A CA 1
ATOM 2041 C C . THR A 1 272 ? -5.246 17.703 27.016 1 88.94 272 THR A C 1
ATOM 2043 O O . THR A 1 272 ? -4.211 18.172 27.484 1 88.94 272 THR A O 1
ATOM 2046 N N . LEU A 1 273 ? -5.418 17.531 25.672 1 90.94 273 LEU A N 1
ATOM 2047 C CA . LEU A 1 273 ? -4.492 17.984 24.641 1 90.94 273 LEU A CA 1
ATOM 2048 C C . LEU A 1 273 ? -5.148 19.047 23.75 1 90.94 273 LEU A C 1
ATOM 2050 O O . LEU A 1 273 ? -6.316 18.906 23.375 1 90.94 273 LEU A O 1
ATOM 2054 N N . ARG A 1 274 ? -4.395 20.094 23.562 1 91.81 274 ARG A N 1
ATOM 2055 C CA . ARG A 1 274 ? -4.816 21.062 22.562 1 91.81 274 ARG A CA 1
ATOM 2056 C C . ARG A 1 274 ? -4.383 20.641 21.172 1 91.81 274 ARG A C 1
ATOM 2058 O O . ARG A 1 274 ? -3.186 20.516 20.906 1 91.81 274 ARG A O 1
ATOM 2065 N N . LEU A 1 275 ? -5.328 20.391 20.312 1 95.5 275 LEU A N 1
ATOM 2066 C CA . LEU A 1 275 ? -5.07 20 18.938 1 95.5 275 LEU A CA 1
ATOM 2067 C C . LEU A 1 275 ? -5.359 21.172 17.984 1 95.5 275 LEU A C 1
ATOM 2069 O O . LEU A 1 275 ? -6.516 21.547 17.797 1 95.5 275 LEU A O 1
ATOM 2073 N N . ASP A 1 276 ? -4.344 21.766 17.438 1 96.44 276 ASP A N 1
ATOM 2074 C CA . ASP A 1 276 ? -4.531 22.797 16.438 1 96.44 276 ASP A CA 1
ATOM 2075 C C . ASP A 1 276 ? -4.52 22.203 15.023 1 96.44 276 ASP A C 1
ATOM 2077 O O . ASP A 1 276 ? -3.465 22.125 14.391 1 96.44 276 ASP A O 1
ATOM 2081 N N . LEU A 1 277 ? -5.637 21.875 14.484 1 98.12 277 LEU A N 1
ATOM 2082 C CA . LEU A 1 277 ? -5.754 21.188 13.203 1 98.12 277 LEU A CA 1
ATOM 2083 C C . LEU A 1 277 ? -5.398 22.125 12.055 1 98.12 277 LEU A C 1
ATOM 2085 O O . LEU A 1 277 ? -5.184 21.672 10.922 1 98.12 277 LEU A O 1
ATOM 2089 N N . ASN A 1 278 ? -5.285 23.438 12.328 1 98.44 278 ASN A N 1
ATOM 2090 C CA . ASN A 1 278 ? -4.773 24.359 11.328 1 98.44 278 ASN A CA 1
ATOM 2091 C C . ASN A 1 278 ? -3.338 24.031 10.93 1 98.44 278 ASN A C 1
ATOM 2093 O O . ASN A 1 278 ? -2.854 24.469 9.891 1 98.44 278 ASN A O 1
ATOM 2097 N N . ARG A 1 279 ? -2.729 23.172 11.727 1 98.44 279 ARG A N 1
ATOM 2098 C CA . ARG A 1 279 ? -1.327 22.844 11.5 1 98.44 279 ARG A CA 1
ATOM 2099 C C . ARG A 1 279 ? -1.186 21.422 10.969 1 98.44 279 ARG A C 1
ATOM 2101 O O . ARG A 1 279 ? -0.083 20.859 10.953 1 98.44 279 ARG A O 1
ATOM 2108 N N . ALA A 1 280 ? -2.283 20.781 10.602 1 98.75 280 ALA A N 1
ATOM 2109 C CA . ALA A 1 280 ? -2.193 19.484 9.922 1 98.75 280 ALA A CA 1
ATOM 2110 C C . ALA A 1 280 ? -1.474 19.625 8.586 1 98.75 280 ALA A C 1
ATOM 2112 O O . ALA A 1 280 ? -1.796 20.5 7.781 1 98.75 280 ALA A O 1
ATOM 2113 N N . VAL A 1 281 ? -0.522 18.75 8.312 1 98.81 281 VAL A N 1
ATOM 2114 C CA . VAL A 1 281 ? 0.288 18.891 7.109 1 98.81 281 VAL A CA 1
ATOM 2115 C C . VAL A 1 281 ? 0.328 17.562 6.348 1 98.81 281 VAL A C 1
ATOM 2117 O O . VAL A 1 281 ? -0.023 16.516 6.895 1 98.81 281 VAL A O 1
ATOM 2120 N N . ASN A 1 282 ? 0.751 17.719 5.074 1 98.75 282 ASN A N 1
ATOM 2121 C CA . ASN A 1 282 ? 0.984 16.562 4.219 1 98.75 282 ASN A CA 1
ATOM 2122 C C . ASN A 1 282 ? 2.312 15.891 4.539 1 98.75 282 ASN A C 1
ATOM 2124 O O . ASN A 1 282 ? 3.311 16.562 4.801 1 98.75 282 ASN A O 1
ATOM 2128 N N . LEU A 1 283 ? 2.283 14.578 4.508 1 98.31 283 LEU A N 1
ATOM 2129 C CA . LEU A 1 283 ? 3.535 13.828 4.535 1 98.31 283 LEU A CA 1
ATOM 2130 C C . LEU A 1 283 ? 4.168 13.773 3.15 1 98.31 283 LEU A C 1
ATOM 2132 O O . LEU A 1 283 ? 3.514 14.086 2.152 1 98.31 283 LEU A O 1
ATOM 2136 N N . PRO A 1 284 ? 5.422 13.352 3.078 1 97.62 284 PRO A N 1
ATOM 2137 C CA . PRO A 1 284 ? 6.141 13.336 1.8 1 97.62 284 PRO A CA 1
ATOM 2138 C C . PRO A 1 284 ? 5.395 12.555 0.716 1 97.62 284 PRO A C 1
ATOM 2140 O O . PRO A 1 284 ? 5.461 12.922 -0.462 1 97.62 284 PRO A O 1
ATOM 2143 N N . TYR A 1 285 ? 4.695 11.547 1.02 1 98.06 285 TYR A N 1
ATOM 2144 C CA . TYR A 1 285 ? 4.023 10.719 0.024 1 98.06 285 TYR A CA 1
ATOM 2145 C C . TYR A 1 285 ? 3.047 11.547 -0.802 1 98.06 285 TYR A C 1
ATOM 2147 O O . TYR A 1 285 ? 2.709 11.18 -1.93 1 98.06 285 TYR A O 1
ATOM 2155 N N . ALA A 1 286 ? 2.584 12.648 -0.206 1 98.38 286 ALA A N 1
ATOM 2156 C CA . ALA A 1 286 ? 1.605 13.484 -0.894 1 98.38 286 ALA A CA 1
ATOM 2157 C C . ALA A 1 286 ? 2.264 14.297 -2.008 1 98.38 286 ALA A C 1
ATOM 2159 O O . ALA A 1 286 ? 1.589 14.75 -2.936 1 98.38 286 ALA A O 1
ATOM 2160 N N . PHE A 1 287 ? 3.549 14.484 -1.943 1 98.12 287 PHE A N 1
ATOM 2161 C CA . PHE A 1 287 ? 4.262 15.344 -2.879 1 98.12 287 PHE A CA 1
ATOM 2162 C C . PHE A 1 287 ? 4.914 14.523 -3.982 1 98.12 287 PHE A C 1
ATOM 2164 O O . PHE A 1 287 ? 5.215 15.039 -5.059 1 98.12 287 PHE A O 1
ATOM 2171 N N . THR A 1 288 ? 5.23 13.281 -3.664 1 97.38 288 THR A N 1
ATOM 2172 C CA . THR A 1 288 ? 5.992 12.438 -4.582 1 97.38 288 THR A CA 1
ATOM 2173 C C . THR A 1 288 ? 5.512 10.992 -4.516 1 97.38 288 THR A C 1
ATOM 2175 O O . THR A 1 288 ? 5.164 10.492 -3.443 1 97.38 288 THR A O 1
ATOM 2178 N N . GLU A 1 289 ? 5.562 10.336 -5.66 1 97 289 GLU A N 1
ATOM 2179 C CA . GLU A 1 289 ? 5.152 8.938 -5.699 1 97 289 GLU A CA 1
ATOM 2180 C C . GLU A 1 289 ? 6.227 8.031 -5.105 1 97 289 GLU A C 1
ATOM 2182 O O . GLU A 1 289 ? 6.02 6.82 -4.969 1 97 289 GLU A O 1
ATOM 2187 N N . PHE A 1 290 ? 7.359 8.57 -4.617 1 98 290 PHE A N 1
ATOM 2188 C CA . PHE A 1 290 ? 8.5 7.773 -4.184 1 98 290 PHE A CA 1
ATOM 2189 C C . PHE A 1 290 ? 8.586 7.738 -2.662 1 98 290 PHE A C 1
ATOM 2191 O O . PHE A 1 290 ? 9.531 7.18 -2.102 1 98 290 PHE A O 1
ATOM 2198 N N . GLY A 1 291 ? 7.609 8.383 -2.002 1 97.75 291 GLY A N 1
ATOM 2199 C CA . GLY A 1 291 ? 7.543 8.32 -0.55 1 97.75 291 GLY A CA 1
ATOM 2200 C C . GLY A 1 291 ? 7.066 6.977 -0.03 1 97.75 291 GLY A C 1
ATOM 2201 O O . GLY A 1 291 ? 6.211 6.336 -0.644 1 97.75 291 GLY A O 1
ATOM 2202 N N . THR A 1 292 ? 7.551 6.559 1.119 1 98.25 292 THR A N 1
ATOM 2203 C CA . THR A 1 292 ? 7.176 5.293 1.739 1 98.25 292 THR A CA 1
ATOM 2204 C C . THR A 1 292 ? 6.492 5.531 3.084 1 98.25 292 THR A C 1
ATOM 2206 O O . THR A 1 292 ? 6.516 4.66 3.957 1 98.25 292 THR A O 1
ATOM 2209 N N . CYS A 1 293 ? 5.906 6.598 3.295 1 98.31 293 CYS A N 1
ATOM 2210 C CA . CYS A 1 293 ? 5.348 7.043 4.566 1 98.31 293 CYS A CA 1
ATOM 2211 C C . CYS A 1 293 ? 4.363 6.023 5.121 1 98.31 293 CYS A C 1
ATOM 2213 O O . 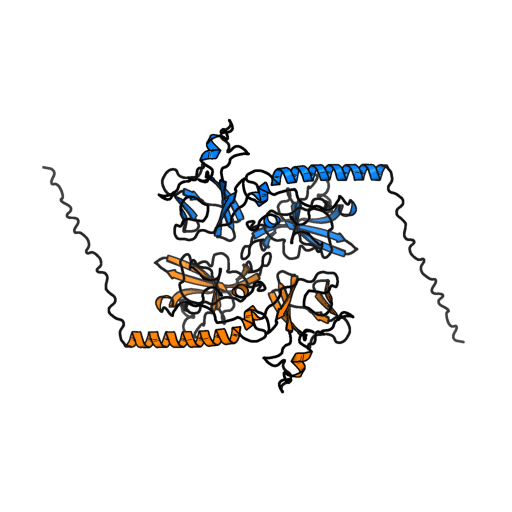CYS A 1 293 ? 3.678 5.336 4.359 1 98.31 293 CYS A O 1
ATOM 2215 N N . PRO A 1 294 ? 4.281 5.969 6.453 1 98.5 294 PRO A N 1
ATOM 2216 C CA . PRO A 1 294 ? 3.268 5.117 7.082 1 98.5 294 PRO A CA 1
ATOM 2217 C C . PRO A 1 294 ? 1.85 5.652 6.898 1 98.5 294 PRO A C 1
ATOM 2219 O O . PRO A 1 294 ? 1.651 6.867 6.824 1 98.5 294 PRO A O 1
ATOM 2222 N N . ALA A 1 295 ? 0.967 4.75 6.816 1 98.62 295 ALA A N 1
ATOM 2223 C CA . ALA A 1 295 ? -0.454 5.078 6.898 1 98.62 295 ALA A CA 1
ATOM 2224 C C . ALA A 1 295 ? -0.899 5.238 8.352 1 98.62 295 ALA A C 1
ATOM 2226 O O . ALA A 1 295 ? -0.182 4.844 9.273 1 98.62 295 ALA A O 1
ATOM 2227 N N . PRO A 1 296 ? -2.061 5.844 8.562 1 98.56 296 PRO A N 1
ATOM 2228 C CA . PRO A 1 296 ? -2.586 5.922 9.93 1 98.56 296 PRO A CA 1
ATOM 2229 C C . PRO A 1 296 ? -2.867 4.547 10.531 1 98.56 296 PRO A C 1
ATOM 2231 O O . PRO A 1 296 ? -3.111 3.586 9.797 1 98.56 296 PRO A O 1
ATOM 2234 N N . VAL A 1 297 ? -2.775 4.523 11.859 1 98.12 297 VAL A N 1
ATOM 2235 C CA . VAL A 1 297 ? -3.281 3.354 12.57 1 98.12 297 VAL A CA 1
ATOM 2236 C C . VAL A 1 297 ? -4.715 3.061 12.125 1 98.12 297 VAL A C 1
ATOM 2238 O O . VAL A 1 297 ? -5.523 3.979 11.977 1 98.12 297 VAL A O 1
ATOM 2241 N N . PRO A 1 298 ? -5.008 1.745 11.906 1 94.88 298 PRO A N 1
ATOM 2242 C CA . PRO A 1 298 ? -6.398 1.441 11.547 1 94.88 298 PRO A CA 1
ATOM 2243 C C . PRO A 1 298 ? -7.402 2.057 12.516 1 94.88 298 PRO A C 1
ATOM 2245 O O . PRO A 1 298 ? -7.273 1.895 13.734 1 94.88 298 PRO A O 1
ATOM 2248 N N . GLY A 1 299 ? -8.367 2.775 12 1 94.12 299 GLY A N 1
ATOM 2249 C CA . GLY A 1 299 ? -9.375 3.428 12.82 1 94.12 299 GLY A CA 1
ATOM 2250 C C . GLY A 1 299 ? -9.133 4.91 13.008 1 94.12 299 GLY A C 1
ATOM 2251 O O . GLY A 1 299 ? -10.016 5.645 13.445 1 94.12 299 GLY A O 1
ATOM 2252 N N . ASN A 1 300 ? -7.926 5.348 12.734 1 98.12 300 ASN A N 1
ATOM 2253 C CA . ASN A 1 300 ? -7.621 6.77 12.859 1 98.12 300 ASN A CA 1
ATOM 2254 C C . ASN A 1 300 ? -8.258 7.582 11.734 1 98.12 300 ASN A C 1
ATOM 2256 O O . ASN A 1 300 ? -7.559 8.172 10.906 1 98.12 300 ASN A O 1
ATOM 2260 N N . HIS A 1 301 ? -9.508 7.645 11.758 1 97.31 301 HIS A N 1
ATOM 2261 C CA . HIS A 1 301 ? -10.336 8.344 10.773 1 97.31 301 HIS A CA 1
ATOM 2262 C C . HIS A 1 301 ? -11.359 9.242 11.461 1 97.31 301 HIS A C 1
ATOM 2264 O O . HIS A 1 301 ? -12.047 8.82 12.383 1 97.31 301 HIS A O 1
ATOM 2270 N N . LEU A 1 302 ? -11.367 10.477 11.07 1 97.25 302 LEU A N 1
ATOM 2271 C CA . LEU A 1 302 ? -12.422 11.391 11.508 1 97.25 302 LEU A CA 1
ATOM 2272 C C . LEU A 1 302 ? -13.586 11.367 10.523 1 97.25 302 LEU A C 1
ATOM 2274 O O . LEU A 1 302 ? -13.445 11.758 9.367 1 97.25 302 LEU A O 1
ATOM 2278 N N . PRO A 1 303 ? -14.766 10.953 11.008 1 96.06 303 PRO A N 1
ATOM 2279 C CA . PRO A 1 303 ? -15.906 10.812 10.102 1 96.06 303 PRO A CA 1
ATOM 2280 C C . PRO A 1 303 ? -16.594 12.148 9.805 1 96.06 303 PRO A C 1
ATOM 2282 O O . PRO A 1 303 ? -17.828 12.234 9.836 1 96.06 303 PRO A O 1
ATOM 2285 N N . PHE A 1 304 ? -15.828 13.188 9.578 1 96 304 PHE A N 1
ATOM 2286 C CA . PHE A 1 304 ? -16.266 14.516 9.164 1 96 304 PHE A CA 1
ATOM 2287 C C . PHE A 1 304 ? -15.156 15.242 8.422 1 96 304 PHE A C 1
ATOM 2289 O O . PHE A 1 304 ? -14 14.812 8.445 1 96 304 PHE A O 1
ATOM 2296 N N . ALA A 1 305 ? -15.484 16.281 7.746 1 97 305 ALA A N 1
ATOM 2297 C CA . ALA A 1 305 ? -14.523 17.062 6.969 1 97 305 ALA A CA 1
ATOM 2298 C C . ALA A 1 305 ? -13.719 18 7.867 1 97 305 ALA A C 1
ATOM 2300 O O . ALA A 1 305 ? -14.289 18.875 8.523 1 97 305 ALA A O 1
ATOM 2301 N N . VAL A 1 306 ? -12.484 17.766 7.977 1 98.25 306 VAL A N 1
ATOM 2302 C CA . VAL A 1 306 ? -11.586 18.703 8.648 1 98.25 306 VAL A CA 1
ATOM 2303 C C . VAL A 1 306 ? -11.109 19.75 7.656 1 98.25 306 VAL A C 1
ATOM 2305 O O . VAL A 1 306 ? -10.133 19.547 6.934 1 98.25 306 VAL A O 1
ATOM 2308 N N . THR A 1 307 ? -11.766 20.922 7.641 1 98.44 307 THR A N 1
ATOM 2309 C CA . THR A 1 307 ? -11.438 22 6.699 1 98.44 307 THR A CA 1
ATOM 2310 C C . THR A 1 307 ? -10.391 22.938 7.289 1 98.44 307 THR A C 1
ATOM 2312 O O . THR A 1 307 ? -10.602 24.156 7.336 1 98.44 307 THR A O 1
ATOM 2315 N N . ALA A 1 308 ? -9.297 22.406 7.75 1 98.56 308 ALA A N 1
ATOM 2316 C CA . ALA A 1 308 ? -8.133 23.094 8.305 1 98.56 308 ALA A CA 1
ATOM 2317 C C . ALA A 1 308 ? -6.84 22.406 7.879 1 98.56 308 ALA A C 1
ATOM 2319 O O . ALA A 1 308 ? -6.836 21.219 7.559 1 98.56 308 ALA A O 1
ATOM 2320 N N . GLY A 1 309 ? -5.758 23.188 7.816 1 98.81 309 GLY A N 1
ATOM 2321 C CA . GLY A 1 309 ? -4.465 22.609 7.465 1 98.81 309 GLY A CA 1
ATOM 2322 C C . GLY A 1 309 ? -4.211 22.594 5.969 1 98.81 309 GLY A C 1
ATOM 2323 O O . GLY A 1 309 ? -4.812 23.359 5.219 1 98.81 309 GLY A O 1
ATOM 2324 N N . GLU A 1 310 ? -3.289 21.734 5.617 1 98.81 310 GLU A N 1
ATOM 2325 C CA . GLU A 1 310 ? -2.854 21.672 4.227 1 98.81 310 GLU A CA 1
ATOM 2326 C C . GLU A 1 310 ? -3.859 20.906 3.367 1 98.81 310 GLU A C 1
ATOM 2328 O O . GLU A 1 310 ? -4.453 19.922 3.82 1 98.81 310 GLU A O 1
ATOM 2333 N N . LYS A 1 311 ? -4.012 21.375 2.189 1 98.75 311 LYS A N 1
ATOM 2334 C CA . LYS A 1 311 ? -4.723 20.656 1.142 1 98.75 311 LYS A CA 1
ATOM 2335 C C . LYS A 1 311 ? -3.764 19.797 0.324 1 98.75 311 LYS A C 1
ATOM 2337 O O . LYS A 1 311 ? -2.549 19.844 0.532 1 98.75 311 LYS A O 1
ATOM 2342 N N . ALA A 1 312 ? -4.344 18.969 -0.512 1 98.38 312 ALA A N 1
ATOM 2343 C CA . ALA A 1 312 ? -3.506 18.141 -1.385 1 98.38 312 ALA A CA 1
ATOM 2344 C C . ALA A 1 312 ? -2.59 19.016 -2.24 1 98.38 312 ALA A C 1
ATOM 2346 O O . ALA A 1 312 ? -3.01 20.047 -2.754 1 98.38 312 ALA A O 1
ATOM 2347 N N . PRO A 1 313 ? -1.356 18.547 -2.441 1 96.38 313 PRO A N 1
ATOM 2348 C CA . PRO A 1 313 ? -0.474 19.312 -3.328 1 96.38 313 PRO A CA 1
ATOM 2349 C C . PRO A 1 313 ? -0.969 19.328 -4.773 1 96.38 313 PRO A C 1
ATOM 2351 O O . PRO A 1 313 ? -1.742 18.469 -5.18 1 96.38 313 PRO A O 1
ATOM 2354 N N . ARG A 1 314 ? -0.688 20.344 -5.547 1 80.38 314 ARG A N 1
ATOM 2355 C CA . ARG A 1 314 ? -1.088 20.5 -6.941 1 80.38 314 ARG A CA 1
ATOM 2356 C C . ARG A 1 314 ? -0.103 19.797 -7.875 1 80.38 314 ARG A C 1
ATOM 2358 O O . ARG A 1 314 ? 1.085 19.688 -7.562 1 80.38 314 ARG A O 1
ATOM 2365 N N . MET B 1 1 ? 73 -29.766 3.725 1 29.06 1 MET B N 1
ATOM 2366 C CA . MET B 1 1 ? 72.438 -30.406 2.549 1 29.06 1 MET B CA 1
ATOM 2367 C C . MET B 1 1 ? 70.875 -30.516 2.664 1 29.06 1 MET B C 1
ATOM 2369 O O . MET B 1 1 ? 70.375 -31.281 3.467 1 29.06 1 MET B O 1
ATOM 2373 N N . THR B 1 2 ? 70.188 -29.312 2.607 1 33.81 2 THR B N 1
ATOM 2374 C CA . THR B 1 2 ? 68.812 -28.938 2.812 1 33.81 2 THR B CA 1
ATOM 2375 C C . THR B 1 2 ? 67.875 -29.594 1.76 1 33.81 2 THR B C 1
ATOM 2377 O O . THR B 1 2 ? 68.062 -29.328 0.565 1 33.81 2 THR B O 1
ATOM 2380 N N . GLU B 1 3 ? 67.562 -30.906 1.947 1 31.91 3 GLU B N 1
ATOM 2381 C CA . GLU B 1 3 ? 66.75 -31.672 1.016 1 31.91 3 GLU B CA 1
ATOM 2382 C C . GLU B 1 3 ? 65.375 -31.016 0.791 1 31.91 3 GLU B C 1
ATOM 2384 O O . GLU B 1 3 ? 64.688 -30.734 1.746 1 31.91 3 GLU B O 1
ATOM 2389 N N . ALA B 1 4 ? 65.25 -30.312 -0.381 1 32.09 4 ALA B N 1
ATOM 2390 C CA . ALA B 1 4 ? 64.062 -29.656 -0.958 1 32.09 4 ALA B CA 1
ATOM 2391 C C . ALA B 1 4 ? 62.938 -30.641 -1.161 1 32.09 4 ALA B C 1
ATOM 2393 O O . ALA B 1 4 ? 63.094 -31.641 -1.884 1 32.09 4 ALA B O 1
ATOM 2394 N N . LEU B 1 5 ? 62.031 -30.875 -0.131 1 31.14 5 LEU B N 1
ATOM 2395 C CA . LEU B 1 5 ? 60.812 -31.688 -0.205 1 31.14 5 LEU B CA 1
ATOM 2396 C C . LEU B 1 5 ? 59.938 -31.25 -1.369 1 31.14 5 LEU B C 1
ATOM 2398 O O . LEU B 1 5 ? 59.438 -30.125 -1.388 1 31.14 5 LEU B O 1
ATOM 2402 N N . ARG B 1 6 ? 60.188 -31.719 -2.611 1 30.59 6 ARG B N 1
ATOM 2403 C CA . ARG B 1 6 ? 59.375 -31.438 -3.787 1 30.59 6 ARG B CA 1
ATOM 2404 C C . ARG B 1 6 ? 57.938 -31.938 -3.592 1 30.59 6 ARG B C 1
ATOM 2406 O O . ARG B 1 6 ? 57.719 -33.156 -3.477 1 30.59 6 ARG B O 1
ATOM 2413 N N . THR B 1 7 ? 57.094 -31.234 -2.783 1 32.19 7 THR B N 1
ATOM 2414 C CA . THR B 1 7 ? 55.688 -31.609 -2.664 1 32.19 7 THR B CA 1
ATOM 2415 C C . THR B 1 7 ? 55.031 -31.594 -4.031 1 32.19 7 THR B C 1
ATOM 2417 O O . THR B 1 7 ? 54.969 -30.562 -4.695 1 32.19 7 THR B O 1
ATOM 2420 N N . ALA B 1 8 ? 55.062 -32.719 -4.852 1 34.78 8 ALA B N 1
ATOM 2421 C CA . ALA B 1 8 ? 54.312 -32.875 -6.09 1 34.78 8 ALA B CA 1
ATOM 2422 C C . ALA B 1 8 ? 52.812 -32.719 -5.84 1 34.78 8 ALA B C 1
ATOM 2424 O O . ALA B 1 8 ? 52.219 -33.5 -5.082 1 34.78 8 ALA B O 1
ATOM 2425 N N . THR B 1 9 ? 52.281 -31.484 -5.805 1 34.69 9 THR B N 1
ATOM 2426 C CA . THR B 1 9 ? 50.844 -31.266 -5.754 1 34.69 9 THR B CA 1
ATOM 2427 C C . THR B 1 9 ? 50.156 -31.906 -6.957 1 34.69 9 THR B C 1
ATOM 2429 O O . THR B 1 9 ? 50.375 -31.516 -8.102 1 34.69 9 THR B O 1
ATOM 2432 N N . ASP B 1 10 ? 49.875 -33.25 -6.992 1 37.84 10 ASP B N 1
ATOM 2433 C CA . ASP B 1 10 ? 49.125 -33.875 -8.062 1 37.84 10 ASP B CA 1
ATOM 2434 C C . ASP B 1 10 ? 47.812 -33.125 -8.312 1 37.84 10 ASP B C 1
ATOM 2436 O O . ASP B 1 10 ? 47.094 -32.75 -7.371 1 37.84 10 ASP B O 1
ATOM 2440 N N . PRO B 1 11 ? 47.625 -32.469 -9.492 1 39.53 11 PRO B N 1
ATOM 2441 C CA . PRO B 1 11 ? 46.406 -31.75 -9.781 1 39.53 11 PRO B CA 1
ATOM 2442 C C . PRO B 1 11 ? 45.156 -32.656 -9.719 1 39.53 11 PRO B C 1
ATOM 2444 O O . PRO B 1 11 ? 45.25 -33.844 -10.016 1 39.53 11 PRO B O 1
ATOM 2447 N N . ALA B 1 12 ? 44.219 -32.406 -8.773 1 43.59 12 ALA B N 1
ATOM 2448 C CA . ALA B 1 12 ? 42.906 -33.094 -8.648 1 43.59 12 ALA B CA 1
ATOM 2449 C C . ALA B 1 12 ? 42.188 -33.125 -9.992 1 43.59 12 ALA B C 1
ATOM 2451 O O . ALA B 1 12 ? 42.312 -32.219 -10.805 1 43.59 12 ALA B O 1
ATOM 2452 N N . PRO B 1 13 ? 41.781 -34.375 -10.422 1 41.69 13 PRO B N 1
ATOM 2453 C CA . PRO B 1 13 ? 41.062 -34.5 -11.688 1 41.69 13 PRO B CA 1
ATOM 2454 C C . PRO B 1 13 ? 39.844 -33.594 -11.766 1 41.69 13 PRO B C 1
ATOM 2456 O O . PRO B 1 13 ? 39.281 -33.219 -10.734 1 41.69 13 PRO B O 1
ATOM 2459 N N . THR B 1 14 ? 39.75 -32.75 -12.82 1 40.34 14 THR B N 1
ATOM 2460 C CA . THR B 1 14 ? 38.625 -31.891 -13.148 1 40.34 14 THR B CA 1
ATOM 2461 C C . THR B 1 14 ? 37.312 -32.688 -13.164 1 40.34 14 THR B C 1
ATOM 2463 O O . THR B 1 14 ? 37.281 -33.812 -13.719 1 40.34 14 THR B O 1
ATOM 2466 N N . PRO B 1 15 ? 36.406 -32.531 -12.188 1 39 15 PRO B N 1
ATOM 2467 C CA . PRO B 1 15 ? 35.156 -33.25 -12.266 1 39 15 PRO B CA 1
ATOM 2468 C C . PRO B 1 15 ? 34.531 -33.219 -13.664 1 39 15 PRO B C 1
ATOM 2470 O O . PRO B 1 15 ? 34.5 -32.156 -14.305 1 39 15 PRO B O 1
ATOM 2473 N N . GLY B 1 16 ? 34.656 -34.312 -14.43 1 37.78 16 GLY B N 1
ATOM 2474 C CA . GLY B 1 16 ? 34.031 -34.406 -15.734 1 37.78 16 GLY B CA 1
ATOM 2475 C C . GLY B 1 16 ? 32.562 -33.969 -15.727 1 37.78 16 GLY B C 1
ATOM 2476 O O . GLY B 1 16 ? 31.828 -34.25 -14.781 1 37.78 16 GLY B O 1
ATOM 2477 N N . THR B 1 17 ? 32.156 -32.938 -16.469 1 40.38 17 THR B N 1
ATOM 2478 C CA . THR B 1 17 ? 30.781 -32.562 -16.719 1 40.38 17 THR B CA 1
ATOM 2479 C C . THR B 1 17 ? 29.969 -33.781 -17.156 1 40.38 17 THR B C 1
ATOM 2481 O O . THR B 1 17 ? 30.188 -34.344 -18.234 1 40.38 17 THR B O 1
ATOM 2484 N N . ALA B 1 18 ? 29.516 -34.625 -16.312 1 40.81 18 ALA B N 1
ATOM 2485 C CA . ALA B 1 18 ? 28.578 -35.656 -16.75 1 40.81 18 ALA B CA 1
ATOM 2486 C C . ALA B 1 18 ? 27.531 -35.062 -17.688 1 40.81 18 ALA B C 1
ATOM 2488 O O . ALA B 1 18 ? 26.734 -34.219 -17.281 1 40.81 18 ALA B O 1
ATOM 2489 N N . THR B 1 19 ? 27.75 -35.031 -18.875 1 43.94 19 THR B N 1
ATOM 2490 C CA . THR B 1 19 ? 26.703 -34.75 -19.859 1 43.94 19 THR B CA 1
ATOM 2491 C C . THR B 1 19 ? 25.469 -35.594 -19.578 1 43.94 19 THR B C 1
ATOM 2493 O O . THR B 1 19 ? 25.547 -36.812 -19.469 1 43.94 19 THR B O 1
ATOM 2496 N N . ALA B 1 20 ? 24.5 -35.031 -18.797 1 53.62 20 ALA B N 1
ATOM 2497 C CA . ALA B 1 20 ? 23.25 -35.812 -18.672 1 53.62 20 ALA B CA 1
ATOM 2498 C C . ALA B 1 20 ? 22.875 -36.469 -20 1 53.62 20 ALA B C 1
ATOM 2500 O O . ALA B 1 20 ? 22.844 -35.812 -21.031 1 53.62 20 ALA B O 1
ATOM 2501 N N . GLY B 1 21 ? 23.047 -37.656 -20.141 1 54.81 21 GLY B N 1
ATOM 2502 C CA . GLY B 1 21 ? 22.594 -38.406 -21.297 1 54.81 21 GLY B CA 1
ATOM 2503 C C . GLY B 1 21 ? 21.188 -38.031 -21.734 1 54.81 21 GLY B C 1
ATOM 2504 O O . GLY B 1 21 ? 20.453 -37.406 -21 1 54.81 21 GLY B O 1
ATOM 2505 N N . PRO B 1 22 ? 20.891 -38.156 -23.031 1 63.84 22 PRO B N 1
ATOM 2506 C CA . PRO B 1 22 ? 19.562 -37.844 -23.547 1 63.84 22 PRO B CA 1
ATOM 2507 C C . PRO B 1 22 ? 18.438 -38.469 -22.719 1 63.84 22 PRO B C 1
ATOM 2509 O O . PRO B 1 22 ? 18.609 -39.562 -22.172 1 63.84 22 PRO B O 1
ATOM 2512 N N . ALA B 1 23 ? 17.484 -37.625 -22.297 1 71.19 23 ALA B N 1
ATOM 2513 C CA . ALA B 1 23 ? 16.328 -38.125 -21.562 1 71.19 23 ALA B CA 1
ATOM 2514 C C . ALA B 1 23 ? 15.773 -39.406 -22.203 1 71.19 23 ALA B C 1
ATOM 2516 O O . ALA B 1 23 ? 15.68 -39.5 -23.438 1 71.19 23 ALA B O 1
ATOM 2517 N N . SER B 1 24 ? 15.578 -40.438 -21.531 1 88 24 SER B N 1
ATOM 2518 C CA . SER B 1 24 ? 14.953 -41.656 -22.016 1 88 24 SER B CA 1
ATOM 2519 C C . SER B 1 24 ? 13.578 -41.375 -22.625 1 88 24 SER B C 1
ATOM 2521 O O . SER B 1 24 ? 12.961 -40.344 -22.328 1 88 24 SER B O 1
ATOM 2523 N N . PRO B 1 25 ? 13.203 -42.125 -23.562 1 89.5 25 PRO B N 1
ATOM 2524 C CA . PRO B 1 25 ? 11.852 -41.969 -24.094 1 89.5 25 PRO B CA 1
ATOM 2525 C C . PRO B 1 25 ? 10.781 -41.938 -23.016 1 89.5 25 PRO B C 1
ATOM 2527 O O . PRO B 1 25 ? 9.789 -41.219 -23.141 1 89.5 25 PRO B O 1
ATOM 2530 N N . ALA B 1 26 ? 10.961 -42.719 -22 1 90.44 26 ALA B N 1
ATOM 2531 C CA . ALA B 1 26 ? 10.023 -42.719 -20.891 1 90.44 26 ALA B CA 1
ATOM 2532 C C . ALA B 1 26 ? 10.016 -41.375 -20.172 1 90.44 26 ALA B C 1
ATOM 2534 O O . ALA B 1 26 ? 8.953 -40.875 -19.766 1 90.44 26 ALA B O 1
ATOM 2535 N N . ASP B 1 27 ? 11.148 -40.812 -20 1 87.38 27 ASP B N 1
ATOM 2536 C CA . ASP B 1 27 ? 11.25 -39.5 -19.375 1 87.38 27 ASP B CA 1
ATOM 2537 C C . ASP B 1 27 ? 10.586 -38.438 -20.234 1 87.38 27 ASP B C 1
ATOM 2539 O O . ASP B 1 27 ? 9.875 -37.562 -19.734 1 87.38 27 ASP B O 1
ATOM 2543 N N . ALA B 1 28 ? 10.75 -38.562 -21.531 1 89.5 28 ALA B N 1
ATOM 2544 C CA . ALA B 1 28 ? 10.133 -37.656 -22.469 1 89.5 28 ALA B CA 1
ATOM 2545 C C . ALA B 1 28 ? 8.609 -37.75 -22.438 1 89.5 28 ALA B C 1
ATOM 2547 O O . ALA B 1 28 ? 7.902 -36.75 -22.5 1 89.5 28 ALA B O 1
ATOM 2548 N N . ALA B 1 29 ? 8.172 -38.969 -22.375 1 90.94 29 ALA B N 1
ATOM 2549 C CA . ALA B 1 29 ? 6.73 -39.219 -22.312 1 90.94 29 ALA B CA 1
ATOM 2550 C C . ALA B 1 29 ? 6.137 -38.625 -21.031 1 90.94 29 ALA B C 1
ATOM 2552 O O . ALA B 1 29 ? 5.059 -38.031 -21.047 1 90.94 29 ALA B O 1
ATOM 2553 N N . ARG B 1 30 ? 6.762 -38.812 -19.906 1 90.81 30 ARG B N 1
ATOM 2554 C CA . ARG B 1 30 ? 6.312 -38.25 -18.625 1 90.81 30 ARG B CA 1
ATOM 2555 C C . ARG B 1 30 ? 6.297 -36.75 -18.641 1 90.81 30 ARG B C 1
ATOM 2557 O O . ARG B 1 30 ? 5.359 -36.125 -18.141 1 90.81 30 ARG B O 1
ATOM 2564 N N . GLU B 1 31 ? 7.285 -36.219 -19.234 1 90.88 31 GLU B N 1
ATOM 2565 C CA . GLU B 1 31 ? 7.367 -34.75 -19.359 1 90.88 31 GLU B CA 1
ATOM 2566 C C . GLU B 1 31 ? 6.242 -34.219 -20.234 1 90.88 31 GLU B C 1
ATOM 2568 O O . GLU B 1 31 ? 5.633 -33.188 -19.906 1 90.88 31 GLU B O 1
ATOM 2573 N N . ALA B 1 32 ? 6.012 -34.875 -21.281 1 93.12 32 ALA B N 1
ATOM 2574 C CA . ALA B 1 32 ? 4.93 -34.5 -22.172 1 93.12 32 ALA B CA 1
ATOM 2575 C C . ALA B 1 32 ? 3.578 -34.562 -21.469 1 93.12 32 ALA B C 1
ATOM 2577 O O . ALA B 1 32 ? 2.715 -33.719 -21.656 1 93.12 32 ALA B O 1
ATOM 2578 N N . ALA B 1 33 ? 3.422 -35.594 -20.734 1 94.56 33 ALA B N 1
ATOM 2579 C CA . ALA B 1 33 ? 2.176 -35.75 -19.984 1 94.56 33 ALA B CA 1
ATOM 2580 C C . ALA B 1 33 ? 1.999 -34.656 -18.953 1 94.56 33 ALA B C 1
ATOM 2582 O O . ALA B 1 33 ? 0.901 -34.125 -18.781 1 94.56 33 ALA B O 1
ATOM 2583 N N . ALA B 1 34 ? 3.062 -34.312 -18.266 1 94.25 34 ALA B N 1
ATOM 2584 C CA . ALA B 1 34 ? 3.025 -33.25 -17.281 1 94.25 34 ALA B CA 1
ATOM 2585 C C . ALA B 1 34 ? 2.688 -31.906 -17.938 1 94.25 34 ALA B C 1
ATOM 2587 O O . ALA B 1 34 ? 1.908 -31.125 -17.391 1 94.25 34 ALA B O 1
ATOM 2588 N N . ALA B 1 35 ? 3.191 -31.672 -19.062 1 96 35 ALA B N 1
ATOM 2589 C CA . ALA B 1 35 ? 2.934 -30.453 -19.797 1 96 35 ALA B CA 1
ATOM 2590 C C . ALA B 1 35 ? 1.471 -30.359 -20.234 1 96 35 ALA B C 1
ATOM 2592 O O . ALA B 1 35 ? 0.864 -29.281 -20.172 1 96 35 ALA B O 1
ATOM 2593 N N . ARG B 1 36 ? 0.933 -31.422 -20.641 1 96.75 36 ARG B N 1
ATOM 2594 C CA . ARG B 1 36 ? -0.466 -31.469 -21.047 1 96.75 36 ARG B CA 1
ATOM 2595 C C . ARG B 1 36 ? -1.394 -31.203 -19.859 1 96.75 36 ARG B C 1
ATOM 2597 O O . ARG B 1 36 ? -2.379 -30.484 -19.984 1 96.75 36 ARG B O 1
ATOM 2604 N N . GLU B 1 37 ? -1.057 -31.828 -18.797 1 96.94 37 GLU B N 1
ATOM 2605 C CA . GLU B 1 37 ? -1.845 -31.625 -17.594 1 96.94 37 GLU B CA 1
ATOM 2606 C C . GLU B 1 37 ? -1.81 -30.156 -17.156 1 96.94 37 GLU B C 1
ATOM 2608 O O . GLU B 1 37 ? -2.834 -29.594 -16.766 1 96.94 37 GLU B O 1
ATOM 2613 N N . LEU B 1 38 ? -0.631 -29.594 -17.219 1 97.5 38 LEU B N 1
ATOM 2614 C CA . LEU B 1 38 ? -0.494 -28.188 -16.859 1 97.5 38 LEU B CA 1
ATOM 2615 C C . LEU B 1 38 ? -1.312 -27.312 -17.797 1 97.5 38 LEU B C 1
ATOM 2617 O O . LEU B 1 38 ? -1.962 -26.359 -17.344 1 97.5 38 LEU B O 1
ATOM 2621 N N . ALA B 1 39 ? -1.304 -27.594 -19.062 1 97.62 39 ALA B N 1
ATOM 2622 C CA . ALA B 1 39 ? -2.062 -26.828 -20.047 1 97.62 39 ALA B CA 1
ATOM 2623 C C . ALA B 1 39 ? -3.559 -26.891 -19.766 1 97.62 39 ALA B C 1
ATOM 2625 O O . ALA B 1 39 ? -4.262 -25.891 -19.875 1 97.62 39 ALA B O 1
ATOM 2626 N N . ALA B 1 40 ? -4.027 -28.047 -19.438 1 98.12 40 ALA B N 1
ATOM 2627 C CA . ALA B 1 40 ? -5.438 -28.219 -19.094 1 98.12 40 ALA B CA 1
ATOM 2628 C C . ALA B 1 40 ? -5.789 -27.406 -17.844 1 98.12 40 ALA B C 1
ATOM 2630 O O . ALA B 1 40 ? -6.844 -26.781 -17.781 1 98.12 40 ALA B O 1
ATOM 2631 N N . TRP B 1 41 ? -4.93 -27.516 -16.875 1 97.75 41 TRP B N 1
ATOM 2632 C CA . TRP B 1 41 ? -5.109 -26.781 -15.641 1 97.75 41 TRP B CA 1
ATOM 2633 C C . TRP B 1 41 ? -5.164 -25.281 -15.906 1 97.75 41 TRP B C 1
ATOM 2635 O O . TRP B 1 41 ? -6.004 -24.562 -15.352 1 97.75 41 TRP B O 1
ATOM 2645 N N . ARG B 1 42 ? -4.316 -24.766 -16.75 1 98.19 42 ARG B N 1
ATOM 2646 C CA . ARG B 1 42 ? -4.281 -23.359 -17.109 1 98.19 42 ARG B CA 1
ATOM 2647 C C . ARG B 1 42 ? -5.547 -22.938 -17.844 1 98.19 42 ARG B C 1
ATOM 2649 O O . ARG B 1 42 ? -6.055 -21.828 -17.656 1 98.19 42 ARG B O 1
ATOM 2656 N N . ALA B 1 43 ? -6 -23.797 -18.734 1 98 43 ALA B N 1
ATOM 2657 C CA . ALA B 1 43 ? -7.242 -23.531 -19.453 1 98 43 ALA B CA 1
ATOM 2658 C C . ALA B 1 43 ? -8.414 -23.375 -18.484 1 98 43 ALA B C 1
ATOM 2660 O O . ALA B 1 43 ? -9.258 -22.5 -18.656 1 98 43 ALA B O 1
ATOM 2661 N N . ASP B 1 44 ? -8.461 -24.219 -17.516 1 97.94 44 ASP B N 1
ATOM 2662 C CA . ASP B 1 44 ? -9.492 -24.125 -16.484 1 97.94 44 ASP B CA 1
ATOM 2663 C C . ASP B 1 44 ? -9.391 -22.812 -15.711 1 97.94 44 ASP B C 1
ATOM 2665 O O . ASP B 1 44 ? -10.398 -22.156 -15.438 1 97.94 44 ASP B O 1
ATOM 2669 N N . ARG B 1 45 ? -8.234 -22.5 -15.328 1 97.44 45 ARG B N 1
ATOM 2670 C CA . ARG B 1 45 ? -7.961 -21.234 -14.648 1 97.44 45 ARG B CA 1
ATOM 2671 C C . ARG B 1 45 ? -8.445 -20.047 -15.477 1 97.44 45 ARG B C 1
ATOM 2673 O O . ARG B 1 45 ? -9.086 -19.141 -14.953 1 97.44 45 ARG B O 1
ATOM 2680 N N . GLU B 1 46 ? -8.18 -20.031 -16.75 1 97.94 46 GLU B N 1
ATOM 2681 C CA . GLU B 1 46 ? -8.586 -18.938 -17.625 1 97.94 46 GLU B CA 1
ATOM 2682 C C . GLU B 1 46 ? -10.109 -18.891 -17.766 1 97.94 46 GLU B C 1
ATOM 2684 O O . GLU B 1 46 ? -10.695 -17.812 -17.875 1 97.94 46 GLU B O 1
ATOM 2689 N N . ARG B 1 47 ? -10.734 -20.047 -17.797 1 97.31 47 ARG B N 1
ATOM 2690 C CA . ARG B 1 47 ? -12.195 -20.078 -17.812 1 97.31 47 ARG B CA 1
ATOM 2691 C C . ARG B 1 47 ? -12.773 -19.438 -16.562 1 97.31 47 ARG B C 1
ATOM 2693 O O . ARG B 1 47 ? -13.75 -18.688 -16.656 1 97.31 47 ARG B O 1
ATOM 2700 N N . ASP B 1 48 ? -12.156 -19.719 -15.469 1 96.94 48 ASP B N 1
ATOM 2701 C CA . ASP B 1 48 ? -12.594 -19.109 -14.219 1 96.94 48 ASP B CA 1
ATOM 2702 C C . ASP B 1 48 ? -12.414 -17.594 -14.25 1 96.94 48 ASP B C 1
ATOM 2704 O O . ASP B 1 48 ? -13.281 -16.844 -13.789 1 96.94 48 ASP B O 1
ATOM 2708 N N . LEU B 1 49 ? -11.297 -17.125 -14.781 1 97.38 49 LEU B N 1
ATOM 2709 C CA . LEU B 1 49 ? -11.023 -15.703 -14.875 1 97.38 49 LEU B CA 1
ATOM 2710 C C . LEU B 1 49 ? -12.039 -15.008 -15.773 1 97.38 49 LEU B C 1
ATOM 2712 O O . LEU B 1 49 ? -12.375 -13.844 -15.555 1 97.38 49 LEU B O 1
ATOM 2716 N N . ARG B 1 50 ? -12.68 -15.703 -16.719 1 96 50 ARG B N 1
ATOM 2717 C CA . ARG B 1 50 ? -13.531 -15.109 -17.75 1 96 50 ARG B CA 1
ATOM 2718 C C . ARG B 1 50 ? -14.984 -15.039 -17.281 1 96 50 ARG B C 1
ATOM 2720 O O . ARG B 1 50 ? -15.844 -14.508 -17.984 1 96 50 ARG B O 1
ATOM 2727 N N . THR B 1 51 ? -15.305 -15.555 -16.156 1 95.94 51 THR B N 1
ATOM 2728 C CA . THR B 1 51 ? -16.688 -15.531 -15.703 1 95.94 51 THR B CA 1
ATOM 2729 C C . THR B 1 51 ? -17.203 -14.102 -15.602 1 95.94 51 THR B C 1
ATOM 2731 O O . THR B 1 51 ? -16.438 -13.18 -15.32 1 95.94 51 THR B O 1
ATOM 2734 N N . PRO B 1 52 ? -18.469 -13.766 -15.875 1 94.88 52 PRO B N 1
ATOM 2735 C CA . PRO B 1 52 ? -19 -12.406 -16.016 1 94.88 52 PRO B CA 1
ATOM 2736 C C . PRO B 1 52 ? -18.766 -11.547 -14.781 1 94.88 52 PRO B C 1
ATOM 2738 O O . PRO B 1 52 ? -18.609 -10.328 -14.898 1 94.88 52 PRO B O 1
ATOM 2741 N N . HIS B 1 53 ? -18.734 -12.102 -13.578 1 96.69 53 HIS B N 1
ATOM 2742 C CA . HIS B 1 53 ? -18.562 -11.312 -12.367 1 96.69 53 HIS B CA 1
ATOM 2743 C C . HIS B 1 53 ? -17.344 -11.781 -11.586 1 96.69 53 HIS B C 1
ATOM 2745 O O . HIS B 1 53 ? -17.297 -11.664 -10.359 1 96.69 53 HIS B O 1
ATOM 2751 N N . GLY B 1 54 ? -16.375 -12.32 -12.367 1 96.38 54 GLY B N 1
ATOM 2752 C CA . GLY B 1 54 ? -15.133 -12.742 -11.75 1 96.38 54 GLY B CA 1
ATOM 2753 C C . GLY B 1 54 ? -14.141 -11.609 -11.57 1 96.38 54 GLY B C 1
ATOM 2754 O O . GLY B 1 54 ? -14.531 -10.438 -11.547 1 96.38 54 GLY B O 1
ATOM 2755 N N . TRP B 1 55 ? -12.914 -11.898 -11.469 1 97.12 55 TRP B N 1
ATOM 2756 C CA . TRP B 1 55 ? -11.898 -10.938 -11.047 1 97.12 55 TRP B CA 1
ATOM 2757 C C . TRP B 1 55 ? -11.586 -9.945 -12.164 1 97.12 55 TRP B C 1
ATOM 2759 O O . TRP B 1 55 ? -11.117 -8.836 -11.906 1 97.12 55 TRP B O 1
ATOM 2769 N N . LEU B 1 56 ? -11.867 -10.273 -13.359 1 98 56 LEU B N 1
ATOM 2770 C CA . LEU B 1 56 ? -11.594 -9.391 -14.484 1 98 56 LEU B CA 1
ATOM 2771 C C . LEU B 1 56 ? -12.711 -8.367 -14.656 1 98 56 LEU B C 1
ATOM 2773 O O . LEU B 1 56 ? -12.594 -7.445 -15.469 1 98 56 LEU B O 1
ATOM 2777 N N . SER B 1 57 ? -13.75 -8.453 -13.836 1 97.81 57 SER B N 1
ATOM 2778 C CA . SER B 1 57 ? -14.945 -7.656 -14.078 1 97.81 57 SER B CA 1
ATOM 2779 C C . SER B 1 57 ? -14.984 -6.422 -13.18 1 97.81 57 SER B C 1
ATOM 2781 O O . SER B 1 57 ? -15.898 -5.605 -13.281 1 97.81 57 SER B O 1
ATOM 2783 N N . LEU B 1 58 ? -14.008 -6.234 -12.273 1 98.31 58 LEU B N 1
ATOM 2784 C CA . LEU B 1 58 ? -14 -5.09 -11.367 1 98.31 58 LEU B CA 1
ATOM 2785 C C . LEU B 1 58 ? -13.844 -3.785 -12.141 1 98.31 58 LEU B C 1
ATOM 2787 O O . LEU B 1 58 ? -12.984 -3.674 -13.008 1 98.31 58 LEU B O 1
ATOM 2791 N N . THR B 1 59 ? -14.664 -2.77 -11.828 1 98.25 59 THR B N 1
ATOM 2792 C CA . THR B 1 59 ? -14.586 -1.495 -12.531 1 98.25 59 THR B CA 1
ATOM 2793 C C . THR B 1 59 ? -14.383 -0.346 -11.547 1 98.25 59 THR B C 1
ATOM 2795 O O . THR B 1 59 ? -14.398 0.823 -11.938 1 98.25 59 THR B O 1
ATOM 2798 N N . GLY B 1 60 ? -14.227 -0.691 -10.281 1 98.38 60 GLY B N 1
ATOM 2799 C CA . GLY B 1 60 ? -14.016 0.355 -9.297 1 98.38 60 GLY B CA 1
ATOM 2800 C C . GLY B 1 60 ? -13.734 -0.184 -7.902 1 98.38 60 GLY B C 1
ATOM 2801 O O . GLY B 1 60 ? -13.883 -1.381 -7.652 1 98.38 60 GLY B O 1
ATOM 2802 N N . LEU B 1 61 ? -13.25 0.557 -7.078 1 98.5 61 LEU B N 1
ATOM 2803 C CA . LEU B 1 61 ? -13.109 0.445 -5.633 1 98.5 61 LEU B CA 1
ATOM 2804 C C . LEU B 1 61 ? -13.438 1.77 -4.949 1 98.5 61 LEU B C 1
ATOM 2806 O O . LEU B 1 61 ? -12.609 2.686 -4.934 1 98.5 61 LEU B O 1
ATOM 2810 N N . LEU B 1 62 ? -14.648 1.858 -4.449 1 98.62 62 LEU B N 1
ATOM 2811 C CA . LEU B 1 62 ? -15.195 3.117 -3.957 1 98.62 62 LEU B CA 1
ATOM 2812 C C . LEU B 1 62 ? -15.32 3.098 -2.438 1 98.62 62 LEU B C 1
ATOM 2814 O O . LEU B 1 62 ? -15.695 2.08 -1.855 1 98.62 62 LEU B O 1
ATOM 2818 N N . TRP B 1 63 ? -15.031 4.195 -1.81 1 97.31 63 TRP B N 1
ATOM 2819 C CA . TRP B 1 63 ? -15.016 4.301 -0.354 1 97.31 63 TRP B CA 1
ATOM 2820 C C . TRP B 1 63 ? -16.062 5.297 0.13 1 97.31 63 TRP B C 1
ATOM 2822 O O . TRP B 1 63 ? -15.852 6.512 0.057 1 97.31 63 TRP B O 1
ATOM 2832 N N . PRO B 1 64 ? -17.156 4.812 0.624 1 98.25 64 PRO B N 1
ATOM 2833 C CA . PRO B 1 64 ? -18.172 5.723 1.158 1 98.25 64 PRO B CA 1
ATOM 2834 C C . PRO B 1 64 ? -17.688 6.488 2.387 1 98.25 64 PRO B C 1
ATOM 2836 O O . PRO B 1 64 ? -16.766 6.035 3.08 1 98.25 64 PRO B O 1
ATOM 2839 N N . THR B 1 65 ? -18.312 7.617 2.604 1 97.19 65 THR B N 1
ATOM 2840 C CA . THR B 1 65 ? -18.047 8.445 3.775 1 97.19 65 THR B CA 1
ATOM 2841 C C . THR B 1 65 ? -19.219 8.414 4.738 1 97.19 65 THR B C 1
ATOM 2843 O O . THR B 1 65 ? -20.141 7.602 4.582 1 97.19 65 THR B O 1
ATOM 2846 N N . SER B 1 66 ? -19.156 9.281 5.75 1 96.12 66 SER B N 1
ATOM 2847 C CA . SER B 1 66 ? -20.172 9.281 6.789 1 96.12 66 SER B CA 1
ATOM 2848 C C . SER B 1 66 ? -21.453 9.961 6.309 1 96.12 66 SER B C 1
ATOM 2850 O O . SER B 1 66 ? -22.516 9.789 6.906 1 96.12 66 SER B O 1
ATOM 2852 N N . GLU B 1 67 ? -21.344 10.781 5.293 1 96.12 67 GLU B N 1
ATOM 2853 C CA . GLU B 1 67 ? -22.5 11.477 4.742 1 96.12 67 GLU B CA 1
ATOM 2854 C C . GLU B 1 67 ? -23.062 10.734 3.531 1 96.12 67 GLU B C 1
ATOM 2856 O O . GLU B 1 67 ? -22.297 10.297 2.662 1 96.12 67 GLU B O 1
ATOM 2861 N N . PRO B 1 68 ? -24.375 10.586 3.504 1 96.81 68 PRO B N 1
ATOM 2862 C CA . PRO B 1 68 ? -24.953 9.938 2.328 1 96.81 68 PRO B CA 1
ATOM 2863 C C . PRO B 1 68 ? -24.609 10.648 1.025 1 96.81 68 PRO B C 1
ATOM 2865 O O . PRO B 1 68 ? -24.781 11.867 0.915 1 96.81 68 PRO B O 1
ATOM 2868 N N . ARG B 1 69 ? -24.062 9.906 0.115 1 96.75 69 ARG B N 1
ATOM 2869 C CA . ARG B 1 69 ? -23.719 10.477 -1.183 1 96.75 69 ARG B CA 1
ATOM 2870 C C . ARG B 1 69 ? -23.828 9.438 -2.287 1 96.75 69 ARG B C 1
ATOM 2872 O O . ARG B 1 69 ? -23.75 8.234 -2.023 1 96.75 69 ARG B O 1
ATOM 2879 N N . ARG B 1 70 ? -24.047 10.023 -3.463 1 96.69 70 ARG B N 1
ATOM 2880 C CA . ARG B 1 70 ? -23.984 9.164 -4.641 1 96.69 70 ARG B CA 1
ATOM 2881 C C . ARG B 1 70 ? -22.531 8.828 -4.988 1 96.69 70 ARG B C 1
ATOM 2883 O O . ARG B 1 70 ? -21.656 9.688 -4.887 1 96.69 70 ARG B O 1
ATOM 2890 N N . LEU B 1 71 ? -22.312 7.605 -5.316 1 97 71 LEU B N 1
ATOM 2891 C CA . LEU B 1 71 ? -21 7.18 -5.766 1 97 71 LEU B CA 1
ATOM 2892 C C . LEU B 1 71 ? -21 6.891 -7.262 1 97 71 LEU B C 1
ATOM 2894 O O . LEU B 1 71 ? -21.984 6.383 -7.801 1 97 71 LEU B O 1
ATOM 2898 N N . PRO B 1 72 ? -19.891 7.23 -7.891 1 94.94 72 PRO B N 1
ATOM 2899 C CA . PRO B 1 72 ? -19.844 7.062 -9.344 1 94.94 72 PRO B CA 1
ATOM 2900 C C . PRO B 1 72 ? -20.156 5.633 -9.781 1 94.94 72 PRO B C 1
ATOM 2902 O O . PRO B 1 72 ? -19.547 4.684 -9.289 1 94.94 72 PRO B O 1
ATOM 2905 N N . GLY B 1 73 ? -21.156 5.559 -10.648 1 93.75 73 GLY B N 1
ATOM 2906 C CA . GLY B 1 73 ? -21.438 4.293 -11.305 1 93.75 73 GLY B CA 1
ATOM 2907 C C . GLY B 1 73 ? -22.359 3.396 -10.484 1 93.75 73 GLY B C 1
ATOM 2908 O O . GLY B 1 73 ? -22.703 2.293 -10.914 1 93.75 73 GLY B O 1
ATOM 2909 N N . LEU B 1 74 ? -22.75 3.82 -9.328 1 96.56 74 LEU B N 1
ATOM 2910 C CA . LEU B 1 74 ? -23.625 3.012 -8.484 1 96.56 74 LEU B CA 1
ATOM 2911 C C . LEU B 1 74 ? -24.953 3.717 -8.242 1 96.56 74 LEU B C 1
ATOM 2913 O O . LEU B 1 74 ? -25 4.938 -8.07 1 96.56 74 LEU B O 1
ATOM 2917 N N . PRO B 1 75 ? -25.984 2.959 -8.258 1 95.38 75 PRO B N 1
ATOM 2918 C CA . PRO B 1 75 ? -27.266 3.578 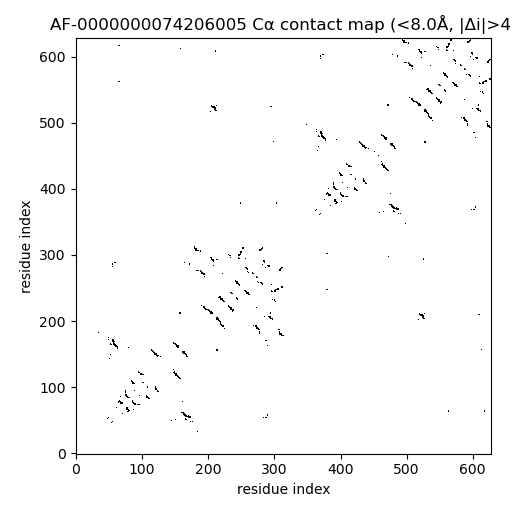-7.875 1 95.38 75 PRO B CA 1
ATOM 2919 C C . PRO B 1 75 ? -27.375 3.822 -6.375 1 95.38 75 PRO B C 1
ATOM 2921 O O . PRO B 1 75 ? -26.781 3.09 -5.578 1 95.38 75 PRO B O 1
ATOM 2924 N N . GLY B 1 76 ? -28.141 4.848 -6.039 1 95.81 76 GLY B N 1
ATOM 2925 C CA . GLY B 1 76 ? -28.453 5.141 -4.648 1 95.81 76 GLY B CA 1
ATOM 2926 C C . GLY B 1 76 ? -27.406 6 -3.973 1 95.81 76 GLY B C 1
ATOM 2927 O O . GLY B 1 76 ? -26.469 6.477 -4.625 1 95.81 76 GLY B O 1
ATOM 2928 N N . GLU B 1 77 ? -27.703 6.27 -2.73 1 97.38 77 GLU B N 1
ATOM 2929 C CA . GLU B 1 77 ? -26.766 6.93 -1.84 1 97.38 77 GLU B CA 1
ATOM 2930 C C . GLU B 1 77 ? -26.141 5.938 -0.858 1 97.38 77 GLU B C 1
ATOM 2932 O O . GLU B 1 77 ? -26.797 4.996 -0.421 1 97.38 77 GLU B O 1
ATOM 2937 N N . TRP B 1 78 ? -24.938 6.152 -0.529 1 98.12 78 TRP B N 1
ATOM 2938 C CA . TRP B 1 78 ? -24.172 5.262 0.332 1 98.12 78 TRP B CA 1
ATOM 2939 C C . TRP B 1 78 ? -23.5 6.039 1.46 1 98.12 78 TRP B C 1
ATOM 2941 O O . TRP B 1 78 ? -22.969 7.133 1.242 1 98.12 78 TRP B O 1
ATOM 2951 N N . TRP B 1 79 ? -23.453 5.473 2.652 1 98.38 79 TRP B N 1
ATOM 2952 C CA . TRP B 1 79 ? -22.75 6.117 3.754 1 98.38 79 TRP B CA 1
ATOM 2953 C C . TRP B 1 79 ? -22.438 5.113 4.855 1 98.38 79 TRP B C 1
ATOM 2955 O O . TRP B 1 79 ? -22.938 3.99 4.848 1 98.38 79 TRP B O 1
ATOM 2965 N N . VAL B 1 80 ? -21.5 5.457 5.672 1 97.69 80 VAL B N 1
ATOM 2966 C CA . VAL B 1 80 ? -21.094 4.625 6.793 1 97.69 80 VAL B CA 1
ATOM 2967 C C . VAL B 1 80 ? -21.281 5.383 8.102 1 97.69 80 VAL B C 1
ATOM 2969 O O . VAL B 1 80 ? -20.844 6.523 8.242 1 97.69 80 VAL B O 1
ATOM 2972 N N . VAL B 1 81 ? -21.953 4.766 9.023 1 93.44 81 VAL B N 1
ATOM 2973 C CA . VAL B 1 81 ? -22.094 5.301 10.375 1 93.44 81 VAL B CA 1
ATOM 2974 C C . VAL B 1 81 ? -21.938 4.176 11.391 1 93.44 81 VAL B C 1
ATOM 2976 O O . VAL B 1 81 ? -22.516 3.094 11.227 1 93.44 81 VAL B O 1
ATOM 2979 N N . ASP B 1 82 ? -21.078 4.441 12.438 1 88.88 82 ASP B N 1
ATOM 2980 C CA . ASP B 1 82 ? -20.891 3.49 13.523 1 88.88 82 ASP B CA 1
ATOM 2981 C C . ASP B 1 82 ? -20.5 2.113 12.984 1 88.88 82 ASP B C 1
ATOM 2983 O O . ASP B 1 82 ? -21.078 1.103 13.383 1 88.88 82 ASP B O 1
ATOM 2987 N N . ARG B 1 83 ? -19.688 2.08 11.945 1 88.44 83 ARG B N 1
ATOM 2988 C CA . ARG B 1 83 ? -19.109 0.87 11.375 1 88.44 83 ARG B CA 1
ATOM 2989 C C . ARG B 1 83 ? -20.156 0.047 10.641 1 88.44 83 ARG B C 1
ATOM 2991 O O . ARG B 1 83 ? -20.062 -1.182 10.586 1 88.44 83 ARG B O 1
ATOM 2998 N N . THR B 1 84 ? -21.141 0.736 10.234 1 95.44 84 THR B N 1
ATOM 2999 C CA . THR B 1 84 ? -22.172 0.093 9.43 1 95.44 84 THR B CA 1
ATOM 3000 C C . THR B 1 84 ? -22.359 0.818 8.094 1 95.44 84 THR B C 1
ATOM 3002 O O . THR B 1 84 ? -22.391 2.049 8.055 1 95.44 84 THR B O 1
ATOM 3005 N N . LEU B 1 85 ? -22.391 0.048 7.074 1 98.25 85 LEU B N 1
ATOM 3006 C CA . LEU B 1 85 ? -22.625 0.592 5.746 1 98.25 85 LEU B CA 1
ATOM 3007 C C . LEU B 1 85 ? -24.125 0.652 5.449 1 98.25 85 LEU B C 1
ATOM 3009 O O . LEU B 1 85 ? -24.859 -0.302 5.727 1 98.25 85 LEU B O 1
ATOM 3013 N N . TYR B 1 86 ? -24.531 1.82 4.922 1 98.12 86 TYR B N 1
ATOM 3014 C CA . TYR B 1 86 ? -25.922 2.033 4.551 1 98.12 86 TYR B CA 1
ATOM 3015 C C . TYR B 1 86 ? -26.047 2.393 3.074 1 98.12 86 TYR B C 1
ATOM 3017 O O . TYR B 1 86 ? -25.141 2.992 2.498 1 98.12 86 TYR B O 1
ATOM 3025 N N . THR B 1 87 ? -27.156 2.006 2.514 1 98 87 THR B N 1
ATOM 3026 C CA . THR B 1 87 ? -27.531 2.516 1.198 1 98 87 THR B CA 1
ATOM 3027 C C . THR B 1 87 ? -29.047 2.652 1.081 1 98 87 THR B C 1
ATOM 3029 O O . THR B 1 87 ? -29.797 1.933 1.746 1 98 87 THR B O 1
ATOM 3032 N N . ARG B 1 88 ? -29.453 3.605 0.277 1 96.31 88 ARG B N 1
ATOM 3033 C CA . ARG B 1 88 ? -30.859 3.797 -0.054 1 96.31 88 ARG B CA 1
ATOM 3034 C C . ARG B 1 88 ? -31.031 4.32 -1.477 1 96.31 88 ARG B C 1
ATOM 3036 O O . ARG B 1 88 ? -30.125 4.965 -2.014 1 96.31 88 ARG B O 1
ATOM 3043 N N . PRO B 1 89 ? -32.156 3.994 -2.025 1 93.94 89 PRO B N 1
ATOM 3044 C CA . PRO B 1 89 ? -32.438 4.57 -3.348 1 93.94 89 PRO B CA 1
ATOM 3045 C C . PRO B 1 89 ? -32.406 6.098 -3.338 1 93.94 89 PRO B C 1
ATOM 3047 O O . PRO B 1 89 ? -32.812 6.715 -2.346 1 93.94 89 PRO B O 1
ATOM 3050 N N . ALA B 1 90 ? -31.906 6.59 -4.371 1 92 90 ALA B N 1
ATOM 3051 C CA . ALA B 1 90 ? -31.984 8.031 -4.574 1 92 90 ALA B CA 1
ATOM 3052 C C . ALA B 1 90 ? -33.125 8.398 -5.5 1 92 90 ALA B C 1
ATOM 3054 O O . ALA B 1 90 ? -33.469 7.641 -6.418 1 92 90 ALA B O 1
ATOM 3055 N N . PRO B 1 91 ? -33.844 9.516 -5.305 1 85.31 91 PRO B N 1
ATOM 3056 C CA . PRO B 1 91 ? -35.031 9.883 -6.07 1 85.31 91 PRO B CA 1
ATOM 3057 C C . PRO B 1 91 ? -34.781 9.891 -7.574 1 85.31 91 PRO B C 1
ATOM 3059 O O . PRO B 1 91 ? -35.656 9.469 -8.352 1 85.31 91 PRO B O 1
ATOM 3062 N N . ASP B 1 92 ? -33.688 10.203 -8.125 1 86.31 92 ASP B N 1
ATOM 3063 C CA . ASP B 1 92 ? -33.469 10.359 -9.555 1 86.31 92 ASP B CA 1
ATOM 3064 C C . ASP B 1 92 ? -32.688 9.164 -10.117 1 86.31 92 ASP B C 1
ATOM 3066 O O . ASP B 1 92 ? -32.219 9.211 -11.258 1 86.31 92 ASP B O 1
ATOM 3070 N N . ASP B 1 93 ? -32.844 8.102 -9.328 1 87.69 93 ASP B N 1
ATOM 3071 C CA . ASP B 1 93 ? -32.125 6.926 -9.812 1 87.69 93 ASP B CA 1
ATOM 3072 C C . ASP B 1 93 ? -32.844 6.266 -10.969 1 87.69 93 ASP B C 1
ATOM 3074 O O . ASP B 1 93 ? -34.062 6.086 -10.914 1 87.69 93 ASP B O 1
ATOM 3078 N N . THR B 1 94 ? -32.094 5.969 -12.023 1 85.81 94 THR B N 1
ATOM 3079 C CA . THR B 1 94 ? -32.656 5.234 -13.148 1 85.81 94 THR B CA 1
ATOM 3080 C C . THR B 1 94 ? -32.406 3.736 -13 1 85.81 94 THR B C 1
ATOM 3082 O O . THR B 1 94 ? -33.094 2.92 -13.609 1 85.81 94 THR B O 1
ATOM 3085 N N . ALA B 1 95 ? -31.453 3.406 -12.273 1 89.12 95 ALA B N 1
ATOM 3086 C CA . ALA B 1 95 ? -31.141 2.014 -11.945 1 89.12 95 ALA B CA 1
ATOM 3087 C C . ALA B 1 95 ? -31.453 1.719 -10.477 1 89.12 95 ALA B C 1
ATOM 3089 O O . ALA B 1 95 ? -31.344 2.605 -9.625 1 89.12 95 ALA B O 1
ATOM 3090 N N . VAL B 1 96 ? -31.812 0.492 -10.25 1 90 96 VAL B N 1
ATOM 3091 C CA . VAL B 1 96 ? -32.188 0.111 -8.891 1 90 96 VAL B CA 1
ATOM 3092 C C . VAL B 1 96 ? -31.375 -1.103 -8.453 1 90 96 VAL B C 1
ATOM 3094 O O . VAL B 1 96 ? -31.25 -2.08 -9.195 1 90 96 VAL B O 1
ATOM 3097 N N . LEU B 1 97 ? -30.828 -0.961 -7.289 1 94.56 97 LEU B N 1
ATOM 3098 C CA . LEU B 1 97 ? -30.125 -2.096 -6.691 1 94.56 97 LEU B CA 1
ATOM 3099 C C . LEU B 1 97 ? -31.125 -3.119 -6.152 1 94.56 97 LEU B C 1
ATOM 3101 O O . LEU B 1 97 ? -32.031 -2.77 -5.402 1 94.56 97 LEU B O 1
ATOM 3105 N N . THR B 1 98 ? -30.953 -4.336 -6.609 1 93.12 98 THR B N 1
ATOM 3106 C CA . THR B 1 98 ? -31.828 -5.414 -6.16 1 93.12 98 THR B CA 1
ATOM 3107 C C . THR B 1 98 ? -31 -6.57 -5.59 1 93.12 98 THR B C 1
ATOM 3109 O O . THR B 1 98 ? -29.844 -6.766 -5.969 1 93.12 98 THR B O 1
ATOM 3112 N N . GLY B 1 99 ? -31.547 -7.262 -4.637 1 93.06 99 GLY B N 1
ATOM 3113 C CA . GLY B 1 99 ? -30.906 -8.398 -4.012 1 93.06 99 GLY B CA 1
ATOM 3114 C C . GLY B 1 99 ? -31.625 -8.891 -2.773 1 93.06 99 GLY B C 1
ATOM 3115 O O . GLY B 1 99 ? -32.469 -8.188 -2.219 1 93.06 99 GLY B O 1
ATOM 3116 N N . GLU B 1 100 ? -31.297 -10.078 -2.412 1 90.88 100 GLU B N 1
ATOM 3117 C CA . GLU B 1 100 ? -31.969 -10.711 -1.278 1 90.88 100 GLU B CA 1
ATOM 3118 C C . GLU B 1 100 ? -31.797 -9.883 -0.006 1 90.88 100 GLU B C 1
ATOM 3120 O O . GLU B 1 100 ? -32.688 -9.852 0.849 1 90.88 100 GLU B O 1
ATOM 3125 N N . ARG B 1 101 ? -30.703 -9.156 0.114 1 91.25 101 ARG B N 1
ATOM 3126 C CA . ARG B 1 101 ? -30.375 -8.438 1.343 1 91.25 101 ARG B CA 1
ATOM 3127 C C . ARG B 1 101 ? -30.672 -6.949 1.204 1 91.25 101 ARG B C 1
ATOM 3129 O O . ARG B 1 101 ? -30.391 -6.168 2.115 1 91.25 101 ARG B O 1
ATOM 3136 N N . VAL B 1 102 ? -31.172 -6.566 0.071 1 93.81 102 VAL B N 1
ATOM 3137 C CA . VAL B 1 102 ? -31.469 -5.164 -0.175 1 93.81 102 VAL B CA 1
ATOM 3138 C C . VAL B 1 102 ? -32.875 -4.852 0.311 1 93.81 102 VAL B C 1
ATOM 3140 O O . VAL B 1 102 ? -33.844 -5.516 -0.088 1 93.81 102 VAL B O 1
ATOM 3143 N N . ALA B 1 103 ? -32.969 -3.861 1.122 1 90.19 103 ALA B N 1
ATOM 3144 C CA . ALA B 1 103 ? -34.25 -3.477 1.683 1 90.19 103 ALA B CA 1
ATOM 3145 C C . ALA B 1 103 ? -35.156 -2.875 0.611 1 90.19 103 ALA B C 1
ATOM 3147 O O . ALA B 1 103 ? -34.719 -2.117 -0.245 1 90.19 103 ALA B O 1
ATOM 3148 N N . GLU B 1 104 ? -36.375 -3.229 0.64 1 83.38 104 GLU B N 1
ATOM 3149 C CA . GLU B 1 104 ? -37.375 -2.701 -0.302 1 83.38 104 GLU B CA 1
ATOM 3150 C C . GLU B 1 104 ? -37.719 -1.254 0.027 1 83.38 104 GLU B C 1
ATOM 3152 O O . GLU B 1 104 ? -37.938 -0.443 -0.875 1 83.38 104 GLU B O 1
ATOM 3157 N N . HIS B 1 105 ? -37.812 -1.125 1.338 1 84.81 105 HIS 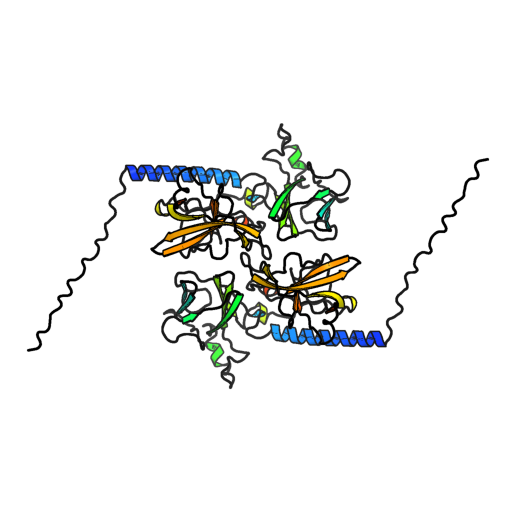B N 1
ATOM 3158 C CA . HIS B 1 105 ? -38.125 0.22 1.813 1 84.81 105 HIS B CA 1
ATOM 3159 C C . HIS B 1 105 ? -37.125 0.686 2.844 1 84.81 105 HIS B C 1
ATOM 3161 O O . HIS B 1 105 ? -36.656 -0.105 3.672 1 84.81 105 HIS B O 1
ATOM 3167 N N . GLY B 1 106 ? -36.781 1.866 2.787 1 86.56 106 GLY B N 1
ATOM 3168 C CA . GLY B 1 106 ? -35.781 2.395 3.723 1 86.56 106 GLY B CA 1
ATOM 3169 C C . GLY B 1 106 ? -34.375 2.039 3.357 1 86.56 106 GLY B C 1
ATOM 3170 O O . GLY B 1 106 ? -34.125 1.49 2.283 1 86.56 106 GLY B O 1
ATOM 3171 N N . PRO B 1 107 ? -33.5 2.352 4.324 1 94.94 107 PRO B N 1
ATOM 3172 C CA . PRO B 1 107 ? -32.094 2.068 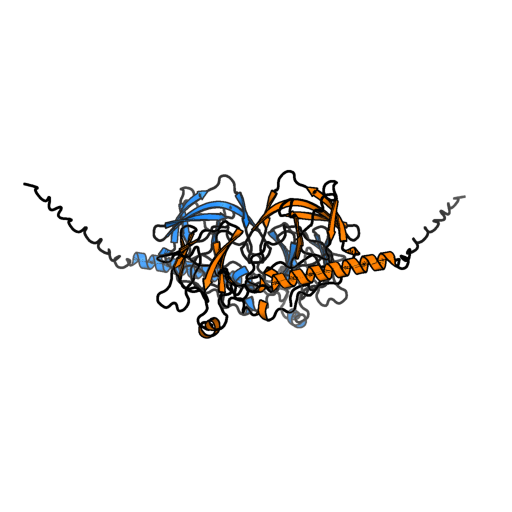4.027 1 94.94 107 PRO B CA 1
ATOM 3173 C C . PRO B 1 107 ? -31.734 0.599 4.23 1 94.94 107 PRO B C 1
ATOM 3175 O O . PRO B 1 107 ? -32.281 -0.06 5.117 1 94.94 107 PRO B O 1
ATOM 3178 N N . THR B 1 108 ? -30.984 0.039 3.383 1 96.69 108 THR B N 1
ATOM 3179 C CA . THR B 1 108 ? -30.344 -1.263 3.531 1 96.69 108 THR B CA 1
ATOM 3180 C C . THR B 1 108 ? -29.125 -1.164 4.445 1 96.69 108 THR B C 1
ATOM 3182 O O . THR B 1 108 ? -28.281 -0.274 4.277 1 96.69 108 THR B O 1
ATOM 3185 N N . LEU B 1 109 ? -29.016 -2 5.445 1 96.38 109 LEU B N 1
ATOM 3186 C CA . LEU B 1 109 ? -27.859 -2.109 6.332 1 96.38 109 LEU B CA 1
ATOM 3187 C C . LEU B 1 109 ? -26.984 -3.289 5.934 1 96.38 109 LEU B C 1
ATOM 3189 O O . LEU B 1 109 ? -27.484 -4.391 5.695 1 96.38 109 LEU B O 1
ATOM 3193 N N . VAL B 1 110 ? -25.75 -3.039 5.82 1 96.25 110 VAL B N 1
ATOM 3194 C CA . VAL B 1 110 ? -24.812 -4.07 5.402 1 96.25 110 VAL B CA 1
ATOM 3195 C C . VAL B 1 110 ? -23.672 -4.176 6.422 1 96.25 110 VAL B C 1
ATOM 3197 O O . VAL B 1 110 ? -23.094 -3.164 6.82 1 96.25 110 VAL B O 1
ATOM 3200 N N . ALA B 1 111 ? -23.391 -5.297 6.867 1 94.56 111 ALA B N 1
ATOM 3201 C CA . ALA B 1 111 ? -22.25 -5.578 7.727 1 94.56 111 ALA B CA 1
ATOM 3202 C C . ALA B 1 111 ? -21.391 -6.703 7.148 1 94.56 111 ALA B C 1
ATOM 3204 O O . ALA B 1 111 ? -21.906 -7.711 6.676 1 94.56 111 ALA B O 1
ATOM 3205 N N . VAL B 1 112 ? -20.188 -6.445 7.051 1 96.06 112 VAL B N 1
ATOM 3206 C CA . VAL B 1 112 ? -19.203 -7.414 6.594 1 96.06 112 VAL B CA 1
ATOM 3207 C C . VAL B 1 112 ? -18.078 -7.531 7.625 1 96.06 112 VAL B C 1
ATOM 3209 O O . VAL B 1 112 ? -17.719 -6.547 8.273 1 96.06 112 VAL B O 1
ATOM 3212 N N . ASP B 1 113 ? -17.547 -8.75 7.785 1 95.69 113 ASP B N 1
ATOM 3213 C CA . ASP B 1 113 ? -16.422 -8.93 8.695 1 95.69 113 ASP B CA 1
ATOM 3214 C C . ASP B 1 113 ? -15.133 -8.406 8.07 1 95.69 113 ASP B C 1
ATOM 3216 O O . ASP B 1 113 ? -14.984 -8.398 6.848 1 95.69 113 ASP B O 1
ATOM 3220 N N . GLU B 1 114 ? -14.219 -7.98 8.977 1 95.44 114 GLU B N 1
ATOM 3221 C CA . GLU B 1 114 ? -12.914 -7.504 8.523 1 95.44 114 GLU B CA 1
ATOM 3222 C C . GLU B 1 114 ? -12.242 -8.516 7.602 1 95.44 114 GLU B C 1
ATOM 3224 O O . GLU B 1 114 ? -12.203 -9.711 7.906 1 95.44 114 GLU B O 1
ATOM 3229 N N . GLY B 1 115 ? -11.758 -8.039 6.469 1 95.06 115 GLY B N 1
ATOM 3230 C CA . GLY B 1 115 ? -11.039 -8.883 5.527 1 95.06 115 GLY B CA 1
ATOM 3231 C C . GLY B 1 115 ? -11.953 -9.695 4.637 1 95.06 115 GLY B C 1
ATOM 3232 O O . GLY B 1 115 ? -11.484 -10.43 3.76 1 95.06 115 GLY B O 1
ATOM 3233 N N . ARG B 1 116 ? -13.242 -9.539 4.785 1 96.44 116 ARG B N 1
ATOM 3234 C CA . ARG B 1 116 ? -14.195 -10.344 4.023 1 96.44 116 ARG B CA 1
ATOM 3235 C C . ARG B 1 116 ? -14.945 -9.477 3.014 1 96.44 116 ARG B C 1
ATOM 3237 O O . ARG B 1 116 ? -14.719 -8.273 2.93 1 96.44 116 ARG B O 1
ATOM 3244 N N . SER B 1 117 ? -15.641 -10.125 2.188 1 97.19 117 SER B N 1
ATOM 3245 C CA . SER B 1 117 ? -16.484 -9.477 1.189 1 97.19 117 SER B CA 1
ATOM 3246 C C . SER B 1 117 ? -17.844 -10.156 1.093 1 97.19 117 SER B C 1
ATOM 3248 O O . SER B 1 117 ? -18.016 -11.281 1.568 1 97.19 117 SER B O 1
ATOM 3250 N N . ARG B 1 118 ? -18.766 -9.375 0.521 1 96.31 118 ARG B N 1
ATOM 3251 C CA . ARG B 1 118 ? -20.125 -9.875 0.311 1 96.31 118 ARG B CA 1
ATOM 3252 C C . ARG B 1 118 ? -20.781 -9.195 -0.892 1 96.31 118 ARG B C 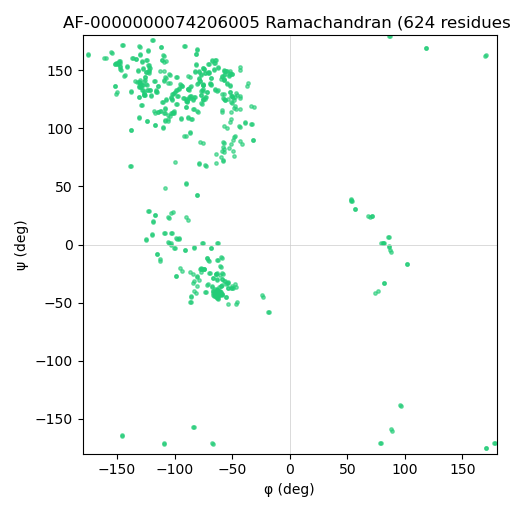1
ATOM 3254 O O . ARG B 1 118 ? -20.672 -7.98 -1.062 1 96.31 118 ARG B O 1
ATOM 3261 N N . VAL B 1 119 ? -21.422 -10.016 -1.656 1 96.69 119 VAL B N 1
ATOM 3262 C CA . VAL B 1 119 ? -22.25 -9.445 -2.709 1 96.69 119 VAL B CA 1
ATOM 3263 C C . VAL B 1 119 ? -23.547 -8.906 -2.109 1 96.69 119 VAL B C 1
ATOM 3265 O O . VAL B 1 119 ? -24.266 -9.641 -1.425 1 96.69 119 VAL B O 1
ATOM 3268 N N . LEU B 1 120 ? -23.781 -7.652 -2.309 1 96.88 120 LEU B N 1
ATOM 3269 C CA . LEU B 1 120 ? -24.984 -7.035 -1.765 1 96.88 120 LEU B CA 1
ATOM 3270 C C . LEU B 1 120 ? -26.172 -7.219 -2.717 1 96.88 120 LEU B C 1
ATOM 3272 O O . LEU B 1 120 ? -27.266 -7.559 -2.285 1 96.88 120 LEU B O 1
ATOM 3276 N N . GLY B 1 121 ? -25.938 -6.98 -4.02 1 96.38 121 GLY B N 1
ATOM 3277 C CA . GLY B 1 121 ? -26.984 -7.031 -5.023 1 96.38 121 GLY B CA 1
ATOM 3278 C C . GLY B 1 121 ? -26.5 -6.695 -6.418 1 96.38 121 GLY B C 1
ATOM 3279 O O . GLY B 1 121 ? -25.297 -6.684 -6.672 1 96.38 121 GLY B O 1
ATOM 3280 N N . THR B 1 122 ? -27.5 -6.535 -7.34 1 96.31 122 THR B N 1
ATOM 3281 C CA . THR B 1 122 ? -27.203 -6.23 -8.734 1 96.31 122 THR B CA 1
ATOM 3282 C C . THR B 1 122 ? -28.078 -5.094 -9.242 1 96.31 122 THR B C 1
ATOM 3284 O O . THR B 1 122 ? -29.078 -4.734 -8.602 1 96.31 122 THR B O 1
ATOM 3287 N N . PHE B 1 123 ? -27.625 -4.5 -10.273 1 94.88 123 PHE B N 1
ATOM 3288 C CA . PHE B 1 123 ? -28.453 -3.514 -10.969 1 94.88 123 PHE B CA 1
ATOM 3289 C C . PHE B 1 123 ? -28.141 -3.52 -12.469 1 94.88 123 PHE B C 1
ATOM 3291 O O . PHE B 1 123 ? -27.094 -4.008 -12.891 1 94.88 123 PHE B O 1
ATOM 3298 N N . LEU B 1 124 ? -29.109 -3.039 -13.219 1 93.88 124 LEU B N 1
ATOM 3299 C CA . LEU B 1 124 ? -28.953 -2.869 -14.656 1 93.88 124 LEU B CA 1
ATOM 3300 C C . LEU B 1 124 ? -28.672 -1.41 -15 1 93.88 124 LEU B C 1
ATOM 3302 O O . LEU B 1 124 ? -29.531 -0.542 -14.781 1 93.88 124 LEU B O 1
ATOM 3306 N N . PRO B 1 125 ? -27.484 -1.187 -15.508 1 92.56 125 PRO B N 1
ATOM 3307 C CA . PRO B 1 125 ? -27.203 0.196 -15.906 1 92.56 125 PRO B CA 1
ATOM 3308 C C . PRO B 1 125 ? -28.203 0.733 -16.922 1 92.56 125 PRO B C 1
ATOM 3310 O O . PRO B 1 125 ? -28.719 -0.026 -17.75 1 92.56 125 PRO B O 1
ATOM 3313 N N . GLU B 1 126 ? -28.406 1.964 -16.875 1 85.38 126 GLU B N 1
ATOM 3314 C CA . GLU B 1 126 ? -29.438 2.605 -17.703 1 85.38 126 GLU B CA 1
ATOM 3315 C C . GLU B 1 126 ? -29.156 2.393 -19.188 1 85.38 126 GLU B C 1
ATOM 3317 O O . GLU B 1 126 ? -30.078 2.211 -19.984 1 85.38 126 GLU B O 1
ATOM 3322 N N . ASP B 1 127 ? -27.875 2.49 -19.516 1 83.94 127 ASP B N 1
ATOM 3323 C CA . ASP B 1 127 ? -27.5 2.416 -20.922 1 83.94 127 ASP B CA 1
ATOM 3324 C C . ASP B 1 127 ? -27.734 1.014 -21.484 1 83.94 127 ASP B C 1
ATOM 3326 O O . ASP B 1 127 ? -27.594 0.788 -22.688 1 83.94 127 ASP B O 1
ATOM 3330 N N . ARG B 1 128 ? -28.156 0.09 -20.641 1 84.38 128 ARG B N 1
ATOM 3331 C CA . ARG B 1 128 ? -28.344 -1.291 -21.062 1 84.38 128 ARG B CA 1
ATOM 3332 C C . ARG B 1 128 ? -29.828 -1.665 -21.031 1 84.38 128 ARG B C 1
ATOM 3334 O O . ARG B 1 128 ? -30.203 -2.781 -21.406 1 84.38 128 ARG B O 1
ATOM 3341 N N . ALA B 1 129 ? -30.609 -0.911 -20.469 1 66.62 129 ALA B N 1
ATOM 3342 C CA . ALA B 1 129 ? -32.031 -1.206 -20.297 1 66.62 129 ALA B CA 1
ATOM 3343 C C . ALA B 1 129 ? -32.656 -1.604 -21.609 1 66.62 129 ALA B C 1
ATOM 3345 O O . ALA B 1 129 ? -33.531 -2.479 -21.656 1 66.62 129 ALA B O 1
ATOM 3346 N N . GLY B 1 130 ? -32.281 -1.029 -22.578 1 58.38 130 GLY B N 1
ATOM 3347 C CA . GLY B 1 130 ? -32.906 -1.413 -23.828 1 58.38 130 GLY B CA 1
ATOM 3348 C C . GLY B 1 130 ? -32.5 -2.791 -24.312 1 58.38 130 GLY B C 1
ATOM 3349 O O . GLY B 1 130 ? -33.281 -3.502 -24.922 1 58.38 130 GLY B O 1
ATOM 3350 N N . SER B 1 131 ? -31.219 -3.109 -24 1 49.56 131 SER B N 1
ATOM 3351 C CA . SER B 1 131 ? -30.656 -4.344 -24.547 1 49.56 131 SER B CA 1
ATOM 3352 C C . SER B 1 131 ? -31.031 -5.547 -23.688 1 49.56 131 SER B C 1
ATOM 3354 O O . SER B 1 131 ? -30.984 -6.688 -24.156 1 49.56 131 SER B O 1
ATOM 3356 N N . ALA B 1 132 ? -31.156 -5.332 -22.375 1 51.38 132 ALA B N 1
ATOM 3357 C CA . ALA B 1 132 ? -31.453 -6.445 -21.469 1 51.38 132 ALA B CA 1
ATOM 3358 C C . ALA B 1 132 ? -32.75 -7.125 -21.844 1 51.38 132 ALA B C 1
ATOM 3360 O O . ALA B 1 132 ? -33.062 -8.203 -21.344 1 51.38 132 ALA B O 1
ATOM 3361 N N . ALA B 1 133 ? -33.75 -6.363 -22.344 1 43.25 133 ALA B N 1
ATOM 3362 C CA . ALA B 1 133 ? -34.969 -7.023 -22.781 1 43.25 133 ALA B CA 1
ATOM 3363 C C . ALA B 1 133 ? -34.656 -8.234 -23.656 1 43.25 133 ALA B C 1
ATOM 3365 O O . ALA B 1 133 ? -35.438 -9.18 -23.719 1 43.25 133 ALA B O 1
ATOM 3366 N N . ALA B 1 134 ? -33.594 -8.148 -24.438 1 38.16 134 ALA B N 1
ATOM 3367 C CA . ALA B 1 134 ? -33.438 -9.281 -25.344 1 38.16 134 ALA B CA 1
ATOM 3368 C C . ALA B 1 134 ? -32.812 -10.477 -24.625 1 38.16 134 ALA B C 1
ATOM 3370 O O . ALA B 1 134 ? -32.812 -11.594 -25.141 1 38.16 134 ALA B O 1
ATOM 3371 N N . ALA B 1 135 ? -31.859 -10.25 -23.672 1 40.78 135 ALA B N 1
ATOM 3372 C CA . ALA B 1 135 ? -31.234 -11.438 -23.109 1 40.78 135 ALA B CA 1
ATOM 3373 C C . ALA B 1 135 ? -32.156 -12.148 -22.125 1 40.78 135 ALA B C 1
ATOM 3375 O O . ALA B 1 135 ? -32.656 -11.539 -21.172 1 40.78 135 ALA B O 1
ATOM 3376 N N . GLY B 1 136 ? -33 -12.992 -22.344 1 35.78 136 GLY B N 1
ATOM 3377 C CA . GLY B 1 136 ? -33.938 -13.875 -21.656 1 35.78 136 GLY B CA 1
ATOM 3378 C C . GLY B 1 136 ? -33.438 -14.32 -20.297 1 35.78 136 GLY B C 1
ATOM 3379 O O . GLY B 1 136 ? -32.219 -14.289 -20.031 1 35.78 136 GLY B O 1
ATOM 3380 N N . LYS B 1 137 ? -34.219 -13.953 -19.125 1 38.03 137 LYS B N 1
ATOM 3381 C CA . LYS B 1 137 ? -34 -14.578 -17.828 1 38.03 137 LYS B CA 1
ATOM 3382 C C . LYS B 1 137 ? -33.562 -16.031 -17.984 1 38.03 137 LYS B C 1
ATOM 3384 O O . LYS B 1 137 ? -34.219 -16.797 -18.719 1 38.03 137 LYS B O 1
ATOM 3389 N N . GLY B 1 138 ? -32.344 -16.375 -17.812 1 37.22 138 GLY B N 1
ATOM 3390 C CA . GLY B 1 138 ? -32.25 -17.828 -17.75 1 37.22 138 GLY B CA 1
ATOM 3391 C C . GLY B 1 138 ? -33.25 -18.422 -16.766 1 37.22 138 GLY B C 1
ATOM 3392 O O . GLY B 1 138 ? -33.844 -17.703 -15.969 1 37.22 138 GLY B O 1
ATOM 3393 N N . ALA B 1 139 ? -33.812 -19.578 -16.938 1 35 139 ALA B N 1
ATOM 3394 C CA . ALA B 1 139 ? -34.906 -20.328 -16.297 1 35 139 ALA B CA 1
ATOM 3395 C C . ALA B 1 139 ? -34.781 -20.281 -14.781 1 35 139 ALA B C 1
ATOM 3397 O O . ALA B 1 139 ? -35.781 -20.297 -14.07 1 35 139 ALA B O 1
ATOM 3398 N N . ASP B 1 140 ? -33.5 -20.594 -14.156 1 39.59 140 ASP B N 1
ATOM 3399 C CA . ASP B 1 140 ? -33.531 -21.031 -12.758 1 39.59 140 ASP B CA 1
ATOM 3400 C C . ASP B 1 140 ? -33.406 -19.828 -11.82 1 39.59 140 ASP B C 1
ATOM 3402 O O . ASP B 1 140 ? -33.25 -20 -10.609 1 39.59 140 ASP B O 1
ATOM 3406 N N . GLY B 1 141 ? -33.719 -18.547 -12.094 1 39.22 141 GLY B N 1
ATOM 3407 C CA . GLY B 1 141 ? -33.781 -17.391 -11.227 1 39.22 141 GLY B CA 1
ATOM 3408 C C . GLY B 1 141 ? -32.406 -16.859 -10.828 1 39.22 141 GLY B C 1
ATOM 3409 O O . GLY B 1 141 ? -32.312 -15.883 -10.086 1 39.22 141 GLY B O 1
ATOM 3410 N N . ALA B 1 142 ? -31.422 -17.766 -10.508 1 37.53 142 ALA B N 1
ATOM 3411 C CA . ALA B 1 142 ? -30.094 -17.297 -10.148 1 37.53 142 ALA B CA 1
ATOM 3412 C C . ALA B 1 142 ? -29.562 -16.312 -11.195 1 37.53 142 ALA B C 1
ATOM 3414 O O . ALA B 1 142 ? -29.812 -16.469 -12.391 1 37.53 142 ALA B O 1
ATOM 3415 N N . PRO B 1 143 ? -29.156 -14.992 -10.852 1 41.38 143 PRO B N 1
ATOM 3416 C CA . PRO B 1 143 ? -28.609 -14.219 -11.969 1 41.38 143 PRO B CA 1
ATOM 3417 C C . PRO B 1 143 ? -27.875 -15.086 -12.984 1 41.38 143 PRO B C 1
ATOM 3419 O O . PRO B 1 143 ? -27.016 -15.883 -12.609 1 41.38 143 PRO B O 1
ATOM 3422 N N . GLY B 1 144 ? -28.422 -15.578 -13.922 1 40.88 144 GLY B N 1
ATOM 3423 C CA . GLY B 1 144 ? -27.734 -16.297 -14.969 1 40.88 144 GLY B CA 1
ATOM 3424 C C . GLY B 1 144 ? -26.375 -15.695 -15.32 1 40.88 144 GLY B C 1
ATOM 3425 O O . GLY B 1 144 ? -26.094 -14.547 -14.961 1 40.88 144 GLY B O 1
ATOM 3426 N N . THR B 1 145 ? -25.234 -16.578 -15.523 1 48.62 145 THR B N 1
ATOM 3427 C CA . THR B 1 145 ? -23.875 -16.297 -15.969 1 48.62 145 THR B CA 1
ATOM 3428 C C . THR B 1 145 ? -23.812 -15.008 -16.781 1 48.62 145 THR B C 1
ATOM 3430 O O . THR B 1 145 ? -22.812 -14.281 -16.734 1 48.62 145 THR B O 1
ATOM 3433 N N . ASP B 1 146 ? -24.797 -14.828 -17.734 1 55.09 146 ASP B N 1
ATOM 3434 C CA . ASP B 1 146 ? -24.641 -13.836 -18.781 1 55.09 146 ASP B CA 1
ATOM 3435 C C . ASP B 1 146 ? -25.453 -12.57 -18.469 1 55.09 146 ASP B C 1
ATOM 3437 O O . ASP B 1 146 ? -26 -11.938 -19.375 1 55.09 146 ASP B O 1
ATOM 3441 N N . THR B 1 147 ? -25.688 -12.281 -17.109 1 75.38 147 THR B N 1
ATOM 3442 C CA . THR B 1 147 ? -26.562 -11.133 -16.953 1 75.38 147 THR B CA 1
ATOM 3443 C C . THR B 1 147 ? -25.797 -9.836 -17.234 1 75.38 147 THR B C 1
ATOM 3445 O O . THR B 1 147 ? -24.578 -9.773 -17.078 1 75.38 147 THR B O 1
ATOM 3448 N N . GLU B 1 148 ? -26.297 -8.961 -17.969 1 87.62 148 GLU B N 1
ATOM 3449 C CA . GLU B 1 148 ? -25.875 -7.602 -18.281 1 87.62 148 GLU B CA 1
ATOM 3450 C C . GLU B 1 148 ? -25.859 -6.727 -17.031 1 87.62 148 GLU B C 1
ATOM 3452 O O . GLU B 1 148 ? -25.453 -5.562 -17.094 1 87.62 148 GLU B O 1
ATOM 3457 N N . GLU B 1 149 ? -26.203 -7.414 -15.961 1 94.25 149 GLU B N 1
ATOM 3458 C CA . GLU B 1 149 ? -26.266 -6.637 -14.727 1 94.25 149 GLU B CA 1
ATOM 3459 C C . GLU B 1 149 ? -24.875 -6.469 -14.117 1 94.25 149 GLU B C 1
ATOM 3461 O O . GLU B 1 149 ? -23.984 -7.289 -14.344 1 94.25 149 GLU B O 1
ATOM 3466 N N . VAL B 1 150 ? -24.797 -5.406 -13.359 1 97.19 150 VAL B N 1
ATOM 3467 C CA . VAL B 1 150 ? -23.594 -5.141 -12.57 1 97.19 150 VAL B CA 1
ATOM 3468 C C . VAL B 1 150 ? -23.797 -5.621 -11.141 1 97.19 150 VAL B C 1
ATOM 3470 O O . VAL B 1 150 ? -24.844 -5.367 -10.539 1 97.19 150 VAL B O 1
ATOM 3473 N N . VAL B 1 151 ? -22.906 -6.418 -10.633 1 97.62 151 VAL B N 1
ATOM 3474 C CA . VAL B 1 151 ? -22.922 -6.883 -9.258 1 97.62 151 VAL B CA 1
ATOM 3475 C C . VAL B 1 151 ? -22.234 -5.867 -8.352 1 97.62 151 VAL B C 1
ATOM 3477 O O . VAL B 1 151 ? -21.188 -5.32 -8.711 1 97.62 151 VAL B O 1
ATOM 3480 N N . VAL B 1 152 ? -22.781 -5.547 -7.184 1 98.06 152 VAL B N 1
ATOM 3481 C CA . VAL B 1 152 ? -22.141 -4.688 -6.188 1 98.06 152 VAL B CA 1
ATOM 3482 C C . VAL B 1 152 ? -21.641 -5.531 -5.027 1 98.06 152 VAL B C 1
ATOM 3484 O O . VAL B 1 152 ? -22.422 -6.105 -4.273 1 98.06 152 VAL B O 1
ATOM 3487 N N . GLU B 1 153 ? -20.328 -5.609 -4.91 1 98.31 153 GLU B N 1
ATOM 3488 C CA . GLU B 1 153 ? -19.672 -6.312 -3.811 1 98.31 153 GLU B CA 1
ATOM 3489 C C . GLU B 1 153 ? -19.234 -5.34 -2.723 1 98.31 153 GLU B C 1
ATOM 3491 O O . GLU B 1 153 ? -18.688 -4.27 -3.021 1 98.31 153 GLU B O 1
ATOM 3496 N N . VAL B 1 154 ? -19.5 -5.633 -1.469 1 98.56 154 VAL B N 1
ATOM 3497 C CA . VAL B 1 154 ? -19.078 -4.859 -0.31 1 98.56 154 VAL B CA 1
ATOM 3498 C C . VAL B 1 154 ? -17.875 -5.547 0.354 1 98.56 154 VAL B C 1
ATOM 3500 O O . VAL B 1 154 ? -17.891 -6.762 0.563 1 98.56 154 VAL B O 1
ATOM 3503 N N . VAL B 1 155 ? -16.859 -4.781 0.591 1 98.25 155 VAL B N 1
ATOM 3504 C CA . VAL B 1 155 ? -15.688 -5.309 1.278 1 98.25 155 VAL B CA 1
ATOM 3505 C C . VAL B 1 155 ? -15.414 -4.488 2.537 1 98.25 155 VAL B C 1
ATOM 3507 O O . VAL B 1 155 ? -15.797 -3.318 2.619 1 98.25 155 VAL B O 1
ATOM 3510 N N . LEU B 1 156 ? -14.898 -5.066 3.539 1 97.94 156 LEU B N 1
ATOM 3511 C CA . LEU B 1 156 ? -14.32 -4.375 4.688 1 97.94 156 LEU B CA 1
ATOM 3512 C C . LEU B 1 156 ? -12.82 -4.629 4.777 1 97.94 156 LEU B C 1
ATOM 3514 O O . LEU B 1 156 ? -12.391 -5.773 4.926 1 97.94 156 LEU B O 1
ATOM 3518 N N . ARG B 1 157 ? -12.062 -3.58 4.598 1 97.38 157 ARG B N 1
ATOM 3519 C CA . ARG B 1 157 ? -10.602 -3.637 4.59 1 97.38 157 ARG B CA 1
ATOM 3520 C C . ARG B 1 157 ? -10.008 -2.596 5.531 1 97.38 157 ARG B C 1
ATOM 3522 O O . ARG B 1 157 ? -10.234 -1.396 5.359 1 97.38 157 ARG B O 1
ATOM 3529 N N . THR B 1 158 ? -9.25 -3.035 6.512 1 96.88 158 THR B N 1
ATOM 3530 C CA . THR B 1 158 ? -8.57 -2.166 7.465 1 96.88 158 THR B CA 1
ATOM 3531 C C . THR B 1 158 ? -9.555 -1.199 8.109 1 96.88 158 THR B C 1
ATOM 3533 O O . THR B 1 158 ? -9.281 -0.002 8.219 1 96.88 158 THR B O 1
ATOM 3536 N N . GLY B 1 159 ? -10.727 -1.741 8.359 1 94.62 159 GLY B N 1
ATOM 3537 C CA . GLY B 1 159 ? -11.727 -0.998 9.102 1 94.62 159 GLY B CA 1
ATOM 3538 C C . GLY B 1 159 ? -12.57 -0.088 8.227 1 94.62 159 GLY B C 1
ATOM 3539 O O . GLY B 1 159 ? -13.367 0.706 8.734 1 94.62 159 GLY B O 1
ATOM 3540 N N . ARG B 1 160 ? -12.398 -0.172 6.941 1 95.75 160 ARG B N 1
ATOM 3541 C CA . ARG B 1 160 ? -13.133 0.701 6.035 1 95.75 160 ARG B CA 1
ATOM 3542 C C . ARG B 1 160 ? -13.969 -0.112 5.047 1 95.75 160 ARG B C 1
ATOM 3544 O O . ARG B 1 160 ? -13.461 -1.054 4.43 1 95.75 160 ARG B O 1
ATOM 3551 N N . TYR B 1 161 ? -15.164 0.286 4.922 1 97.88 161 TYR B N 1
ATOM 3552 C CA . TYR B 1 161 ? -16 -0.337 3.906 1 97.88 161 TYR B CA 1
ATOM 3553 C C . TYR B 1 161 ? -15.633 0.156 2.512 1 97.88 161 TYR B C 1
ATOM 3555 O O . TYR B 1 161 ? -15.367 1.344 2.318 1 97.88 161 TYR B O 1
ATOM 3563 N N . GLY B 1 162 ? -15.578 -0.761 1.567 1 98.25 162 GLY B N 1
ATOM 3564 C CA . GLY B 1 162 ? -15.414 -0.479 0.15 1 98.25 162 GLY B CA 1
ATOM 3565 C C . GLY B 1 162 ? -16.469 -1.144 -0.714 1 98.25 162 GLY B C 1
ATOM 3566 O O . GLY B 1 162 ? -17.062 -2.152 -0.319 1 98.25 162 GLY B O 1
ATOM 3567 N N . LEU B 1 163 ? -16.734 -0.486 -1.822 1 98.75 163 LEU B N 1
ATOM 3568 C CA . LEU B 1 163 ? -17.656 -1.028 -2.809 1 98.75 163 LEU B CA 1
ATOM 3569 C C . LEU B 1 163 ? -16.938 -1.337 -4.117 1 98.75 163 LEU B C 1
ATOM 3571 O O . LEU B 1 163 ? -16.234 -0.486 -4.656 1 98.75 163 LEU B O 1
ATOM 3575 N N . ARG B 1 164 ? -17.172 -2.512 -4.605 1 98.5 164 ARG B N 1
ATOM 3576 C CA . ARG B 1 164 ? -16.578 -2.93 -5.871 1 98.5 164 ARG B CA 1
ATOM 3577 C C . ARG B 1 164 ? -17.656 -3.357 -6.863 1 98.5 164 ARG B C 1
ATOM 3579 O O . ARG B 1 164 ? -18.281 -4.41 -6.695 1 98.5 164 ARG B O 1
ATOM 3586 N N . PRO B 1 165 ? -17.922 -2.529 -7.855 1 98.44 165 PRO B N 1
ATOM 3587 C CA . PRO B 1 165 ? -18.781 -2.99 -8.938 1 98.44 165 PRO B CA 1
ATOM 3588 C C . PRO B 1 165 ? -18.109 -4.02 -9.844 1 98.44 165 PRO B C 1
ATOM 3590 O O . PRO B 1 165 ? -16.953 -3.846 -10.219 1 98.44 165 PRO B O 1
ATOM 3593 N N . ARG B 1 166 ? -18.797 -5.082 -10.094 1 98.12 166 ARG B N 1
ATOM 3594 C CA . ARG B 1 166 ? -18.375 -6.102 -11.047 1 98.12 166 ARG B CA 1
ATOM 3595 C C . ARG B 1 166 ? -19.234 -6.059 -12.305 1 98.12 166 ARG B C 1
ATOM 3597 O O . ARG B 1 166 ? -20.391 -6.496 -12.281 1 98.12 166 ARG B O 1
ATOM 3604 N N . ASP B 1 167 ? -18.656 -5.566 -13.359 1 97.62 167 ASP B N 1
ATOM 3605 C CA . ASP B 1 167 ? -19.359 -5.363 -14.625 1 97.62 167 ASP B CA 1
ATOM 3606 C C . ASP B 1 167 ? -18.906 -6.375 -15.672 1 97.62 167 ASP B C 1
ATOM 3608 O O . ASP B 1 167 ? -17.75 -6.371 -16.078 1 97.62 167 ASP B O 1
ATOM 3612 N N . PRO B 1 168 ? -19.812 -7.234 -16.141 1 96.38 168 PRO B N 1
ATOM 3613 C CA . PRO B 1 168 ? -19.406 -8.203 -17.172 1 96.38 168 PRO B CA 1
ATOM 3614 C C . PRO B 1 168 ? -18.875 -7.543 -18.438 1 96.38 168 PRO B C 1
ATOM 3616 O O . PRO B 1 168 ? -18.25 -8.203 -19.266 1 96.38 168 PRO B O 1
ATOM 3619 N N . ARG B 1 169 ? -19.062 -6.223 -18.547 1 95.62 169 ARG B N 1
ATOM 3620 C CA . ARG B 1 169 ? -18.609 -5.52 -19.734 1 95.62 169 ARG B CA 1
ATOM 3621 C C . ARG B 1 169 ? -17.297 -4.773 -19.469 1 95.62 169 ARG B C 1
ATOM 3623 O O . ARG B 1 169 ? -16.859 -3.959 -20.281 1 95.62 169 ARG B O 1
ATOM 3630 N N . ALA B 1 170 ? -16.734 -5.059 -18.328 1 96.94 170 ALA B N 1
ATOM 3631 C CA . ALA B 1 170 ? -15.453 -4.422 -18.016 1 96.94 170 ALA B CA 1
ATOM 3632 C C . ALA B 1 170 ? -14.438 -4.676 -19.125 1 96.94 170 ALA B C 1
ATOM 3634 O O . ALA B 1 170 ? -14.336 -5.793 -19.641 1 96.94 170 ALA B O 1
ATOM 3635 N N . ALA B 1 171 ? -13.672 -3.672 -19.484 1 97.06 171 ALA B N 1
ATOM 3636 C CA . ALA B 1 171 ? -12.688 -3.777 -20.547 1 97.06 171 ALA B CA 1
ATOM 3637 C C . ALA B 1 171 ? -11.648 -4.855 -20.234 1 97.06 171 ALA B C 1
ATOM 3639 O O . ALA B 1 171 ? -11.172 -5.543 -21.141 1 97.06 171 ALA B O 1
ATOM 3640 N N . THR B 1 172 ? -11.273 -5.008 -18.938 1 97.38 172 THR B N 1
ATOM 3641 C CA . THR B 1 172 ? -10.305 -6.012 -18.516 1 97.38 172 THR B CA 1
ATOM 3642 C C . THR B 1 172 ? -10.82 -7.418 -18.797 1 97.38 172 THR B C 1
ATOM 3644 O O . THR B 1 172 ? -10.039 -8.336 -19.062 1 97.38 172 THR B O 1
ATOM 3647 N N . ARG B 1 173 ? -12.109 -7.633 -18.781 1 97 173 ARG B N 1
ATOM 3648 C CA . ARG B 1 173 ? -12.695 -8.938 -19.062 1 97 173 ARG B CA 1
ATOM 3649 C C . ARG B 1 173 ? -12.906 -9.141 -20.562 1 97 173 ARG B C 1
ATOM 3651 O O . ARG B 1 173 ? -12.484 -10.148 -21.125 1 97 173 ARG B O 1
ATOM 3658 N N . THR B 1 174 ? -13.531 -8.172 -21.234 1 96.44 174 THR B N 1
ATOM 3659 C CA . THR B 1 174 ? -13.875 -8.32 -22.641 1 96.44 174 THR B CA 1
ATOM 3660 C C . THR B 1 174 ? -12.617 -8.312 -23.516 1 96.44 174 THR B C 1
ATOM 3662 O O . THR B 1 174 ? -12.602 -8.898 -24.594 1 96.44 174 THR B O 1
ATOM 3665 N N . GLY B 1 175 ? -11.57 -7.711 -23.016 1 96.62 175 GLY B N 1
ATOM 3666 C CA . GLY B 1 175 ? -10.32 -7.656 -23.766 1 96.62 175 GLY B CA 1
ATOM 3667 C C . GLY B 1 175 ? -9.344 -8.75 -23.375 1 96.62 175 GLY B C 1
ATOM 3668 O O . GLY B 1 175 ? -8.242 -8.82 -23.906 1 96.62 175 GLY B O 1
ATOM 3669 N N . PHE B 1 176 ? -9.711 -9.656 -22.531 1 97.44 176 PHE B N 1
ATOM 3670 C CA . PHE B 1 176 ? -8.828 -10.672 -21.984 1 97.44 176 PHE B CA 1
ATOM 3671 C C . PHE B 1 176 ? -8.492 -11.727 -23.031 1 97.44 176 PHE B C 1
ATOM 3673 O O . PHE B 1 176 ? -9.391 -12.336 -23.609 1 97.44 176 PHE B O 1
ATOM 3680 N N . THR B 1 177 ? -7.195 -11.992 -23.25 1 97.12 177 THR B N 1
ATOM 3681 C CA . THR B 1 177 ? -6.773 -12.945 -24.266 1 97.12 177 THR B CA 1
ATOM 3682 C C . THR B 1 177 ? -5.984 -14.094 -23.641 1 97.12 177 THR B C 1
ATOM 3684 O O . THR B 1 177 ? -5.375 -14.898 -24.344 1 97.12 177 THR B O 1
ATOM 3687 N N . GLY B 1 178 ? -5.973 -14.141 -22.328 1 97.69 178 GLY B N 1
ATOM 3688 C CA . GLY B 1 178 ? -5.238 -15.188 -21.625 1 97.69 178 GLY B CA 1
ATOM 3689 C C . GLY B 1 178 ? -4.137 -14.641 -20.75 1 97.69 178 GLY B C 1
ATOM 3690 O O . GLY B 1 178 ? -3.83 -13.453 -20.781 1 97.69 178 GLY B O 1
ATOM 3691 N N . VAL B 1 179 ? -3.553 -15.461 -19.906 1 98.31 179 VAL B N 1
ATOM 3692 C CA . VAL B 1 179 ? -2.447 -15.094 -19.031 1 98.31 179 VAL B CA 1
ATOM 3693 C C . VAL B 1 179 ? -1.136 -15.633 -19.594 1 98.31 179 VAL B C 1
ATOM 3695 O O . VAL B 1 179 ? -0.961 -16.844 -19.734 1 98.31 179 VAL B O 1
ATOM 3698 N N . PRO B 1 180 ? -0.24 -14.734 -20.031 1 98.44 180 PRO B N 1
ATOM 3699 C CA . PRO B 1 180 ? 1.072 -15.25 -20.422 1 98.44 180 PRO B CA 1
ATOM 3700 C C . PRO B 1 180 ? 1.719 -16.109 -19.328 1 98.44 180 PRO B C 1
ATOM 3702 O O . PRO B 1 180 ? 1.555 -15.82 -18.141 1 98.44 180 PRO B O 1
ATOM 3705 N N . ALA B 1 181 ? 2.455 -17.156 -19.75 1 98.38 181 ALA B N 1
ATOM 3706 C CA . ALA B 1 181 ? 3.09 -18.047 -18.781 1 98.38 181 ALA B CA 1
ATOM 3707 C C . ALA B 1 181 ? 4.375 -18.641 -19.359 1 98.38 181 ALA B C 1
ATOM 3709 O O . ALA B 1 181 ? 4.539 -18.734 -20.578 1 98.38 181 ALA B O 1
ATOM 3710 N N . PHE B 1 182 ? 5.258 -19.047 -18.484 1 98.62 182 PHE B N 1
ATOM 3711 C CA . PHE B 1 182 ? 6.418 -19.844 -18.875 1 98.62 182 PHE B CA 1
ATOM 3712 C C . PHE B 1 182 ? 5.996 -21.25 -19.281 1 98.62 182 PHE B C 1
ATOM 3714 O O . PHE B 1 182 ? 4.949 -21.734 -18.859 1 98.62 182 PHE B O 1
ATOM 3721 N N . GLY B 1 183 ? 6.867 -21.891 -20.141 1 97.56 183 GLY B N 1
ATOM 3722 C CA . GLY B 1 183 ? 6.629 -23.297 -20.422 1 97.56 183 GLY B CA 1
ATOM 3723 C C . GLY B 1 183 ? 6.855 -24.188 -19.219 1 97.56 183 GLY B C 1
ATOM 3724 O O . GLY B 1 183 ? 7.504 -23.781 -18.25 1 97.56 183 GLY B O 1
ATOM 3725 N N . HIS B 1 184 ? 6.227 -25.344 -19.312 1 97.88 184 HIS B N 1
ATOM 3726 C CA . HIS B 1 184 ? 6.473 -26.312 -18.25 1 97.88 184 HIS B CA 1
ATOM 3727 C C . HIS B 1 184 ? 7.961 -26.625 -18.125 1 97.88 184 HIS B C 1
ATOM 3729 O O . HIS B 1 184 ? 8.641 -26.844 -19.125 1 97.88 184 HIS B O 1
ATOM 3735 N N . ASP B 1 185 ? 8.516 -26.547 -16.938 1 97.12 185 ASP B N 1
ATOM 3736 C CA . ASP B 1 185 ? 9.891 -26.906 -16.625 1 97.12 185 ASP B CA 1
ATOM 3737 C C . ASP B 1 185 ? 9.945 -27.812 -15.391 1 97.12 185 ASP B C 1
ATOM 3739 O O . ASP B 1 185 ? 9.68 -27.359 -14.273 1 97.12 185 ASP B O 1
ATOM 3743 N N . PRO B 1 186 ? 10.258 -29.094 -15.594 1 95.81 186 PRO B N 1
ATOM 3744 C CA . PRO B 1 186 ? 10.273 -30.016 -14.461 1 95.81 186 PRO B CA 1
ATOM 3745 C C . PRO B 1 186 ? 11.266 -29.609 -13.375 1 95.81 186 PRO B C 1
ATOM 3747 O O . PRO B 1 186 ? 11.133 -30.031 -12.219 1 95.81 186 PRO B O 1
ATOM 3750 N N . GLU B 1 187 ? 12.219 -28.781 -13.688 1 94.62 187 GLU B N 1
ATOM 3751 C CA . GLU B 1 187 ? 13.227 -28.344 -12.719 1 94.62 187 GLU B CA 1
ATOM 3752 C C . GLU B 1 187 ? 12.625 -27.422 -11.672 1 94.62 187 GLU B C 1
ATOM 3754 O O . GLU B 1 187 ? 13.234 -27.172 -10.625 1 94.62 187 GLU B O 1
ATOM 3759 N N . TRP B 1 188 ? 11.445 -26.922 -11.898 1 97.12 188 TRP B N 1
ATOM 3760 C CA . TRP B 1 188 ? 10.797 -26 -10.969 1 97.12 188 TRP B CA 1
ATOM 3761 C C . TRP B 1 188 ? 9.805 -26.75 -10.078 1 97.12 188 TRP B C 1
ATOM 3763 O O . TRP B 1 188 ? 9.023 -26.125 -9.359 1 97.12 188 TRP B O 1
ATOM 3773 N N . VAL B 1 189 ? 9.781 -28.016 -10.219 1 94.88 189 VAL B N 1
ATOM 3774 C CA . VAL B 1 189 ? 9.125 -28.828 -9.203 1 94.88 189 VAL B CA 1
ATOM 3775 C C . VAL B 1 189 ? 10.125 -29.188 -8.094 1 94.88 189 VAL B C 1
ATOM 3777 O O . VAL B 1 189 ? 11.039 -29.969 -8.312 1 94.88 189 VAL B O 1
ATOM 3780 N N . LEU B 1 190 ? 9.93 -28.578 -6.906 1 93.31 190 LEU B N 1
ATOM 3781 C CA . LEU B 1 190 ? 10.93 -28.641 -5.852 1 93.31 190 LEU B CA 1
ATOM 3782 C C . LEU B 1 190 ? 10.398 -29.406 -4.645 1 93.31 190 LEU B C 1
ATOM 3784 O O . LEU B 1 190 ? 9.242 -29.25 -4.266 1 93.31 190 LEU B O 1
ATOM 3788 N N . ASP B 1 191 ? 11.258 -30.234 -4.152 1 90.94 191 ASP B N 1
ATOM 3789 C CA . ASP B 1 191 ? 11.008 -30.781 -2.824 1 90.94 191 ASP B CA 1
ATOM 3790 C C . ASP B 1 191 ? 11.625 -29.891 -1.741 1 90.94 191 ASP B C 1
ATOM 3792 O O . ASP B 1 191 ? 12.82 -29.594 -1.783 1 90.94 191 ASP B O 1
ATOM 3796 N N . ALA B 1 192 ? 10.805 -29.469 -0.864 1 93.31 192 ALA B N 1
ATOM 3797 C CA . ALA B 1 192 ? 11.258 -28.531 0.161 1 93.31 192 ALA B CA 1
ATOM 3798 C C . ALA B 1 192 ? 10.898 -29.031 1.558 1 93.31 192 ALA B C 1
ATOM 3800 O O . ALA B 1 192 ? 9.805 -29.562 1.771 1 93.31 192 ALA B O 1
ATOM 3801 N N . ARG B 1 193 ? 11.82 -28.891 2.438 1 93.94 193 ARG B N 1
ATOM 3802 C CA . ARG B 1 193 ? 11.531 -29.234 3.828 1 93.94 193 ARG B CA 1
ATOM 3803 C C . ARG B 1 193 ? 10.531 -28.25 4.438 1 93.94 193 ARG B C 1
ATOM 3805 O O . ARG B 1 193 ? 10.609 -27.047 4.195 1 93.94 193 ARG B O 1
ATOM 3812 N N . VAL B 1 194 ? 9.578 -28.844 5.195 1 94.94 194 VAL B N 1
ATOM 3813 C CA . VAL B 1 194 ? 8.539 -28.016 5.797 1 94.94 194 VAL B CA 1
ATOM 3814 C C . VAL B 1 194 ? 8.508 -28.234 7.309 1 94.94 194 VAL B C 1
ATOM 3816 O O . VAL B 1 194 ? 8.734 -29.344 7.785 1 94.94 194 VAL B O 1
ATOM 3819 N N . SER B 1 195 ? 8.375 -27.172 8.031 1 95.19 195 SER B N 1
ATOM 3820 C CA . SER B 1 195 ? 8.102 -27.172 9.469 1 95.19 195 SER B CA 1
ATOM 3821 C C . SER B 1 195 ? 6.762 -26.516 9.773 1 95.19 195 SER B C 1
ATOM 3823 O O . SER B 1 195 ? 6.602 -25.312 9.57 1 95.19 195 SER B O 1
ATOM 3825 N N . TRP B 1 196 ? 5.871 -27.328 10.242 1 94.38 196 TRP B N 1
ATOM 3826 C CA . TRP B 1 196 ? 4.547 -26.812 10.562 1 94.38 196 TRP B CA 1
ATOM 3827 C C . TRP B 1 196 ? 4.512 -26.25 11.984 1 94.38 196 TRP B C 1
ATOM 3829 O O . TRP B 1 196 ? 5.152 -26.797 12.891 1 94.38 196 TRP B O 1
ATOM 3839 N N . TYR B 1 197 ? 3.758 -25.203 12.102 1 95.44 197 TYR B N 1
ATOM 3840 C CA . TYR B 1 197 ? 3.564 -24.641 13.438 1 95.44 197 TYR B CA 1
ATOM 3841 C C . TYR B 1 197 ? 2.484 -25.406 14.195 1 95.44 197 TYR B C 1
ATOM 3843 O O . TYR B 1 197 ? 1.539 -25.922 13.594 1 95.44 197 TYR B O 1
ATOM 3851 N N . ASP B 1 198 ? 2.652 -25.469 15.531 1 95 198 ASP B N 1
ATOM 3852 C CA . ASP B 1 198 ? 1.622 -26.094 16.375 1 95 198 ASP B CA 1
ATOM 3853 C C . ASP B 1 198 ? 0.319 -25.297 16.297 1 95 198 ASP B C 1
ATOM 3855 O O . ASP B 1 198 ? -0.766 -25.875 16.234 1 95 198 ASP B O 1
ATOM 3859 N N . GLU B 1 199 ? 0.45 -24.031 16.344 1 97 199 GLU B N 1
ATOM 3860 C CA . GLU B 1 199 ? -0.665 -23.094 16.188 1 97 199 GLU B CA 1
ATOM 3861 C C . GLU B 1 199 ? -0.339 -22 15.18 1 97 199 GLU B C 1
ATOM 3863 O O . GLU B 1 199 ? 0.774 -21.469 15.172 1 97 199 GLU B O 1
ATOM 3868 N N . PRO B 1 200 ? -1.306 -21.75 14.375 1 97.5 200 PRO B N 1
ATOM 3869 C CA . PRO B 1 200 ? -1.052 -20.672 13.422 1 97.5 200 PRO B CA 1
ATOM 3870 C C . PRO B 1 200 ? -0.687 -19.344 14.109 1 97.5 200 PRO B C 1
ATOM 3872 O O . PRO B 1 200 ? -1.169 -19.078 15.211 1 97.5 200 PRO B O 1
ATOM 3875 N N . GLU B 1 201 ? 0.134 -18.625 13.5 1 98.19 201 GLU B N 1
ATOM 3876 C CA . GLU B 1 201 ? 0.522 -17.312 13.984 1 98.19 201 GLU B CA 1
ATOM 3877 C C . GLU B 1 201 ? -0.089 -16.203 13.125 1 98.19 201 GLU B C 1
ATOM 3879 O O . GLU B 1 201 ? 0.085 -16.203 11.898 1 98.19 201 GLU B O 1
ATOM 3884 N N . ARG B 1 202 ? -0.813 -15.297 13.773 1 97.56 202 ARG B N 1
ATOM 3885 C CA . ARG B 1 202 ? -1.394 -14.164 13.062 1 97.56 202 ARG B CA 1
ATOM 3886 C C . ARG B 1 202 ? -0.328 -13.125 12.727 1 97.56 202 ARG B C 1
ATOM 3888 O O . ARG B 1 202 ? 0.396 -12.664 13.602 1 97.56 202 ARG B O 1
ATOM 3895 N N . VAL B 1 203 ? -0.159 -12.727 11.445 1 98 203 VAL B N 1
ATOM 3896 C CA . VAL B 1 203 ? 0.821 -11.742 10.984 1 98 203 VAL B CA 1
ATOM 3897 C C . VAL B 1 203 ? 0.129 -10.672 10.148 1 98 203 VAL B C 1
ATOM 3899 O O . VAL B 1 203 ? -0.714 -10.992 9.305 1 98 203 VAL B O 1
ATOM 3902 N N . THR B 1 204 ? 0.433 -9.391 10.43 1 97.94 204 THR B N 1
ATOM 3903 C CA . THR B 1 204 ? -0.075 -8.289 9.617 1 97.94 204 THR B CA 1
ATOM 3904 C C . THR B 1 204 ? 0.836 -8.039 8.414 1 97.94 204 THR B C 1
ATOM 3906 O O . THR B 1 204 ? 2.053 -7.906 8.57 1 97.94 204 THR B O 1
ATOM 3909 N N . VAL B 1 205 ? 0.233 -8.016 7.219 1 98.5 205 VAL B N 1
ATOM 3910 C CA . VAL B 1 205 ? 0.997 -7.82 5.988 1 98.5 205 VAL B CA 1
ATOM 3911 C C . VAL B 1 205 ? 0.432 -6.629 5.219 1 98.5 205 VAL B C 1
ATOM 3913 O O . VAL B 1 205 ? -0.7 -6.203 5.461 1 98.5 205 VAL B O 1
ATOM 3916 N N . GLY B 1 206 ? 1.212 -6.082 4.367 1 98.44 206 GLY B N 1
ATOM 3917 C CA . GLY B 1 206 ? 0.717 -5.059 3.463 1 98.44 206 GLY B CA 1
ATOM 3918 C C . GLY B 1 206 ? -0.282 -5.586 2.451 1 98.44 206 GLY B C 1
ATOM 3919 O O . GLY B 1 206 ? -0.706 -6.742 2.533 1 98.44 206 GLY B O 1
ATOM 3920 N N . ALA B 1 207 ? -0.605 -4.707 1.495 1 98.69 207 ALA B N 1
ATOM 3921 C CA . ALA B 1 207 ? -1.629 -5.039 0.509 1 98.69 207 ALA B CA 1
ATOM 3922 C C . ALA B 1 207 ? -1.301 -4.43 -0.851 1 98.69 207 ALA B C 1
ATOM 3924 O O . ALA B 1 207 ? -0.326 -3.686 -0.985 1 98.69 207 ALA B O 1
ATOM 3925 N N . ALA B 1 208 ? -2.066 -4.832 -1.785 1 98.38 208 ALA B N 1
ATOM 3926 C CA . ALA B 1 208 ? -1.944 -4.293 -3.139 1 98.38 208 ALA B CA 1
ATOM 3927 C C . ALA B 1 208 ? -2.33 -2.818 -3.18 1 98.38 208 ALA B C 1
ATOM 3929 O O . ALA B 1 208 ? -1.843 -2.066 -4.027 1 98.38 208 ALA B O 1
ATOM 3930 N N . GLN B 1 209 ? -3.213 -2.439 -2.268 1 98.06 209 GLN B N 1
ATOM 3931 C CA . GLN B 1 209 ? -3.627 -1.044 -2.154 1 98.06 209 GLN B CA 1
ATOM 3932 C C . GLN B 1 209 ? -2.803 -0.309 -1.102 1 98.06 209 GLN B C 1
ATOM 3934 O O . GLN B 1 209 ? -2.535 -0.85 -0.027 1 98.06 209 GLN B O 1
ATOM 3939 N N . PRO B 1 210 ? -2.396 0.934 -1.435 1 97.12 210 PRO B N 1
ATOM 3940 C CA . PRO B 1 210 ? -1.775 1.729 -0.374 1 97.12 210 PRO B CA 1
ATOM 3941 C C . PRO B 1 210 ? -2.629 1.799 0.89 1 97.12 210 PRO B C 1
ATOM 3943 O O . PRO B 1 210 ? -3.857 1.701 0.815 1 97.12 210 PRO B O 1
ATOM 3946 N N . ARG B 1 211 ? -1.917 1.867 2.045 1 96.94 211 ARG B N 1
ATOM 3947 C CA . ARG B 1 211 ? -2.547 2.094 3.342 1 96.94 211 ARG B CA 1
ATOM 3948 C C . ARG B 1 211 ? -3.111 0.795 3.91 1 96.94 211 ARG B C 1
ATOM 3950 O O . ARG B 1 211 ? -3.137 0.603 5.125 1 96.94 211 ARG B O 1
ATOM 3957 N N . LEU B 1 212 ? -3.596 -0.151 3.07 1 98.06 212 LEU B N 1
ATOM 3958 C CA . LEU B 1 212 ? -4.32 -1.324 3.543 1 98.06 212 LEU B CA 1
ATOM 3959 C C . LEU B 1 212 ? -3.361 -2.363 4.113 1 98.06 212 LEU B C 1
ATOM 3961 O O . LEU B 1 212 ? -2.232 -2.498 3.639 1 98.06 212 LEU B O 1
ATOM 3965 N N . VAL B 1 213 ? -3.854 -3.021 5.094 1 98.25 213 VAL B N 1
ATOM 3966 C CA . VAL B 1 213 ? -3.164 -4.195 5.621 1 98.25 213 VAL B CA 1
ATOM 3967 C C . VAL B 1 213 ? -4.129 -5.375 5.688 1 98.25 213 VAL B C 1
ATOM 3969 O O . VAL B 1 213 ? -5.348 -5.191 5.656 1 98.25 213 VAL B O 1
ATOM 3972 N N . HIS B 1 214 ? -3.57 -6.527 5.688 1 98 214 HIS B N 1
ATOM 3973 C CA . HIS B 1 214 ? -4.285 -7.777 5.934 1 98 214 HIS B CA 1
ATOM 3974 C C . HIS B 1 214 ? -3.691 -8.523 7.125 1 98 214 HIS B C 1
ATOM 3976 O O . HIS B 1 214 ? -2.535 -8.297 7.492 1 98 214 HIS B O 1
ATOM 3982 N N . HIS B 1 215 ? -4.531 -9.328 7.723 1 97.62 215 HIS B N 1
ATOM 3983 C CA . HIS B 1 215 ? -4.09 -10.258 8.766 1 97.62 215 HIS B CA 1
ATOM 3984 C C . HIS B 1 215 ? -4.125 -11.695 8.266 1 97.62 215 HIS B C 1
ATOM 3986 O O . HIS B 1 215 ? -5.199 -12.25 8.016 1 97.62 215 HIS B O 1
ATOM 3992 N N . VAL B 1 216 ? -2.934 -12.266 8.156 1 97.88 216 VAL B N 1
ATOM 3993 C CA . VAL B 1 216 ? -2.859 -13.625 7.629 1 97.88 216 VAL B CA 1
ATOM 3994 C C . VAL B 1 216 ? -2.438 -14.586 8.742 1 97.88 216 VAL B C 1
ATOM 3996 O O . VAL B 1 216 ? -1.872 -14.164 9.75 1 97.88 216 VAL B O 1
ATOM 3999 N N . GLN B 1 217 ? -2.746 -15.844 8.531 1 98.12 217 GLN B N 1
ATOM 4000 C CA . GLN B 1 217 ? -2.314 -16.906 9.438 1 98.12 217 GLN B CA 1
ATOM 4001 C C . GLN B 1 217 ? -1.107 -17.656 8.875 1 98.12 217 GLN B C 1
ATOM 4003 O O . GLN B 1 217 ? -1.199 -18.297 7.828 1 98.12 217 GLN B O 1
ATOM 4008 N N . VAL B 1 218 ? -0.014 -17.531 9.5 1 98.62 218 VAL B N 1
ATOM 4009 C CA . VAL B 1 218 ? 1.155 -18.328 9.141 1 98.62 218 VAL B CA 1
ATOM 4010 C C . VAL B 1 218 ? 1.067 -19.703 9.797 1 98.62 218 VAL B C 1
ATOM 4012 O O . VAL B 1 218 ? 0.936 -19.812 11.016 1 98.62 218 VAL B O 1
ATOM 4015 N N . ILE B 1 219 ? 1.191 -20.719 9.047 1 97.62 219 ILE B N 1
ATOM 4016 C CA . ILE B 1 219 ? 0.899 -22.047 9.555 1 97.62 219 ILE B CA 1
ATOM 4017 C C . ILE B 1 219 ? 2.174 -22.891 9.562 1 97.62 219 ILE B C 1
ATOM 4019 O O . ILE B 1 219 ? 2.184 -24.016 10.078 1 97.62 219 ILE B O 1
ATOM 4023 N N . GLY B 1 220 ? 3.201 -22.359 8.984 1 96.81 220 GLY B N 1
ATOM 4024 C CA . GLY B 1 220 ? 4.477 -23.047 8.914 1 96.81 220 GLY B CA 1
ATOM 4025 C C . GLY B 1 220 ? 5.48 -22.359 8.008 1 96.81 220 GLY B C 1
ATOM 4026 O O . GLY B 1 220 ? 5.254 -21.219 7.57 1 96.81 220 GLY B O 1
ATOM 4027 N N . GLU B 1 221 ? 6.637 -23.031 7.844 1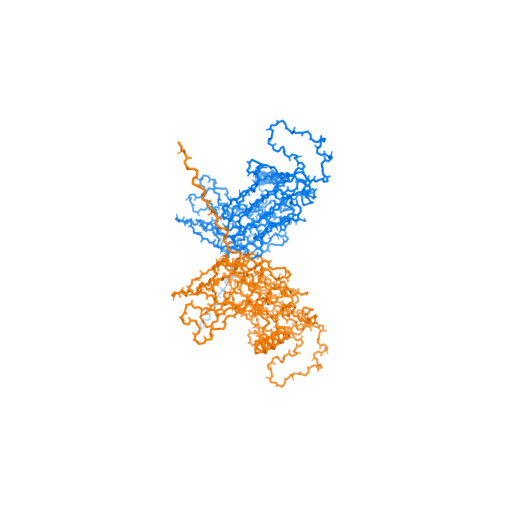 97.75 221 GLU B N 1
ATOM 4028 C CA . GLU B 1 221 ? 7.719 -22.531 7.004 1 97.75 221 GLU B CA 1
ATOM 4029 C C . GLU B 1 221 ? 8.234 -23.609 6.059 1 97.75 221 GLU B C 1
ATOM 4031 O O . GLU B 1 221 ? 8.18 -24.797 6.387 1 97.75 221 GLU B O 1
ATOM 4036 N N . VAL B 1 222 ? 8.703 -23.172 4.945 1 96.88 222 VAL B N 1
ATOM 4037 C CA . VAL B 1 222 ? 9.258 -24.078 3.955 1 96.88 222 VAL B CA 1
ATOM 4038 C C . VAL B 1 222 ? 10.633 -23.594 3.508 1 96.88 222 VAL B C 1
ATOM 4040 O O . VAL B 1 222 ? 10.852 -22.391 3.33 1 96.88 222 VAL B O 1
ATOM 4043 N N . GLY B 1 223 ? 11.547 -24.5 3.428 1 97.12 223 GLY B N 1
ATOM 4044 C CA . GLY B 1 223 ? 12.883 -24.188 2.93 1 97.12 223 GLY B CA 1
ATOM 4045 C C . GLY B 1 223 ? 13.039 -24.469 1.447 1 97.12 223 GLY B C 1
ATOM 4046 O O . GLY B 1 223 ? 13.117 -25.625 1.035 1 97.12 223 GLY B O 1
ATOM 4047 N N . VAL B 1 224 ? 13.133 -23.438 0.625 1 96.5 224 VAL B N 1
ATOM 4048 C CA . VAL B 1 224 ? 13.289 -23.594 -0.817 1 96.5 224 VAL B CA 1
ATOM 4049 C C . VAL B 1 224 ? 14.773 -23.594 -1.176 1 96.5 224 VAL B C 1
ATOM 4051 O O . VAL B 1 224 ? 15.5 -22.656 -0.833 1 96.5 224 VAL B O 1
ATOM 4054 N N . VAL B 1 225 ? 15.133 -24.625 -1.863 1 92.25 225 VAL B N 1
ATOM 4055 C CA . VAL B 1 225 ? 16.547 -24.766 -2.23 1 92.25 225 VAL B CA 1
ATOM 4056 C C . VAL B 1 225 ? 16.734 -24.391 -3.701 1 92.25 225 VAL B C 1
ATOM 4058 O O . VAL B 1 225 ? 16.016 -24.906 -4.57 1 92.25 225 VAL B O 1
ATOM 4061 N N . HIS B 1 226 ? 17.625 -23.531 -3.887 1 88.38 226 HIS B N 1
ATOM 4062 C CA . HIS B 1 226 ? 18.016 -23.172 -5.246 1 88.38 226 HIS B CA 1
ATOM 4063 C C . HIS B 1 226 ? 19.469 -22.734 -5.297 1 88.38 226 HIS B C 1
ATOM 4065 O O . HIS B 1 226 ? 19.891 -21.875 -4.52 1 88.38 226 HIS B O 1
ATOM 4071 N N . GLY B 1 227 ? 20.25 -23.297 -6.215 1 85.06 227 GLY B N 1
ATOM 4072 C CA . GLY B 1 227 ? 21.641 -22.953 -6.363 1 85.06 227 GLY B CA 1
ATOM 4073 C C . GLY B 1 227 ? 22.453 -23.141 -5.094 1 85.06 227 GLY B C 1
ATOM 4074 O O . GLY B 1 227 ? 23.312 -22.328 -4.762 1 85.06 227 GLY B O 1
ATOM 4075 N N . GLY B 1 228 ? 22.094 -24.062 -4.285 1 86.12 228 GLY B N 1
ATOM 4076 C CA . GLY B 1 228 ? 22.828 -24.375 -3.078 1 86.12 228 GLY B CA 1
ATOM 4077 C C . GLY B 1 228 ? 22.422 -23.531 -1.885 1 86.12 228 GLY B C 1
ATOM 4078 O O . GLY B 1 228 ? 22.938 -23.719 -0.778 1 86.12 228 GLY B O 1
ATOM 4079 N N . THR B 1 229 ? 21.594 -22.625 -2.08 1 87.5 229 THR B N 1
ATOM 4080 C CA . THR B 1 229 ? 21.125 -21.781 -0.984 1 87.5 229 THR B CA 1
ATOM 4081 C C . THR B 1 229 ? 19.703 -22.141 -0.582 1 87.5 229 THR B C 1
ATOM 4083 O O . THR B 1 229 ? 18.875 -22.469 -1.436 1 87.5 229 THR B O 1
ATOM 4086 N N . VAL B 1 230 ? 19.5 -22.141 0.716 1 94.44 230 VAL B N 1
ATOM 4087 C CA . VAL B 1 230 ? 18.156 -22.406 1.252 1 94.44 230 VAL B CA 1
ATOM 4088 C C . VAL B 1 230 ? 17.516 -21.094 1.681 1 94.44 230 VAL B C 1
ATOM 4090 O O . VAL B 1 230 ? 18.109 -20.312 2.43 1 94.44 230 VAL B O 1
ATOM 4093 N N . THR B 1 231 ? 16.375 -20.875 1.14 1 96.31 231 THR B N 1
ATOM 4094 C CA . THR B 1 231 ? 15.578 -19.719 1.553 1 96.31 231 THR B CA 1
ATOM 4095 C C . THR B 1 231 ? 14.336 -20.172 2.312 1 96.31 231 THR B C 1
ATOM 4097 O O . THR B 1 231 ? 13.539 -20.969 1.8 1 96.31 231 THR B O 1
ATOM 4100 N N . THR B 1 232 ? 14.172 -19.719 3.527 1 97.44 232 THR B N 1
ATOM 4101 C CA . THR B 1 232 ? 13.016 -20.078 4.34 1 97.44 232 THR B CA 1
ATOM 4102 C C . THR B 1 232 ? 11.859 -19.109 4.105 1 97.44 232 THR B C 1
ATOM 4104 O O . THR B 1 232 ? 12.047 -17.891 4.199 1 97.44 232 THR B O 1
ATOM 4107 N N . LEU B 1 233 ? 10.719 -19.625 3.748 1 98.44 233 LEU B N 1
ATOM 4108 C CA . LEU B 1 233 ? 9.523 -18.828 3.488 1 98.44 233 LEU B CA 1
ATOM 4109 C C . LEU B 1 233 ? 8.375 -19.25 4.395 1 98.44 233 LEU B C 1
ATOM 4111 O O . LEU B 1 233 ? 8.297 -20.422 4.785 1 98.44 233 LEU B O 1
ATOM 4115 N N . ALA B 1 234 ? 7.508 -18.328 4.664 1 98.69 234 ALA B N 1
ATOM 4116 C CA . ALA B 1 234 ? 6.332 -18.594 5.484 1 98.69 234 ALA B CA 1
ATOM 4117 C C . ALA B 1 234 ? 5.172 -19.094 4.633 1 98.69 234 ALA B C 1
ATOM 4119 O O . ALA B 1 234 ? 4.918 -18.578 3.543 1 98.69 234 ALA B O 1
ATOM 4120 N N . LEU B 1 235 ? 4.555 -20.141 5.105 1 98.12 235 LEU B N 1
ATOM 4121 C CA . LEU B 1 235 ? 3.314 -20.641 4.52 1 98.12 235 LEU B CA 1
ATOM 4122 C C . LEU B 1 235 ? 2.102 -20.062 5.238 1 98.12 235 LEU B C 1
ATOM 4124 O O . LEU B 1 235 ? 2.09 -19.953 6.469 1 98.12 235 LEU B O 1
ATOM 4128 N N . THR B 1 236 ? 1.109 -19.656 4.488 1 98.44 236 THR B N 1
ATOM 4129 C CA . THR B 1 236 ? -0.099 -19.062 5.062 1 98.44 236 THR B CA 1
ATOM 4130 C C . THR B 1 236 ? -1.326 -19.891 4.695 1 98.44 236 THR B C 1
ATOM 4132 O O . THR B 1 236 ? -1.219 -20.891 3.965 1 98.44 236 THR B O 1
ATOM 4135 N N . GLY B 1 237 ? -2.482 -19.5 5.223 1 96.44 237 GLY B N 1
ATOM 4136 C CA . GLY B 1 237 ? -3.729 -20.203 4.984 1 96.44 237 GLY B CA 1
ATOM 4137 C C . GLY B 1 237 ? -4.066 -21.203 6.078 1 96.44 237 GLY B C 1
ATOM 4138 O O . GLY B 1 237 ? -3.998 -20.875 7.266 1 96.44 237 GLY B O 1
ATOM 4139 N N . THR B 1 238 ? -4.559 -22.391 5.578 1 93.19 238 THR B N 1
ATOM 4140 C CA . THR B 1 238 ? -4.875 -23.5 6.477 1 93.19 238 THR B CA 1
ATOM 4141 C C . THR B 1 238 ? -4.109 -24.75 6.078 1 93.19 238 THR B C 1
ATOM 4143 O O . THR B 1 238 ? -3.529 -24.812 4.992 1 93.19 238 THR B O 1
ATOM 4146 N N . LEU B 1 239 ? -4.121 -25.688 6.949 1 88.88 239 LEU B N 1
ATOM 4147 C CA . LEU B 1 239 ? -3.424 -26.922 6.656 1 88.88 239 LEU B CA 1
ATOM 4148 C C . LEU B 1 239 ? -4.059 -27.641 5.469 1 88.88 239 LEU B C 1
ATOM 4150 O O . LEU B 1 239 ? -3.381 -28.359 4.738 1 88.88 239 LEU B O 1
ATOM 4154 N N . ASP B 1 240 ? -5.316 -27.375 5.258 1 89.56 240 ASP B N 1
ATOM 4155 C CA . ASP B 1 240 ? -6.016 -28 4.133 1 89.56 240 ASP B CA 1
ATOM 4156 C C . ASP B 1 240 ? -5.711 -27.266 2.828 1 89.56 240 ASP B C 1
ATOM 4158 O O . ASP B 1 240 ? -5.77 -27.859 1.75 1 89.56 240 ASP B O 1
ATOM 4162 N N . GLU B 1 241 ? -5.41 -26.016 2.961 1 92.88 241 GLU B N 1
ATOM 4163 C CA . GLU B 1 241 ? -5.156 -25.188 1.786 1 92.88 241 GLU B CA 1
ATOM 4164 C C . GLU B 1 241 ? -3.965 -24.25 2.008 1 92.88 241 GLU B C 1
ATOM 4166 O O . GLU B 1 241 ? -4.113 -23.031 1.995 1 92.88 241 GLU B O 1
ATOM 4171 N N . PRO B 1 242 ? -2.775 -24.844 2.115 1 95.62 242 PRO B N 1
ATOM 4172 C CA . PRO B 1 242 ? -1.599 -24 2.301 1 95.62 242 PRO B CA 1
ATOM 4173 C C . PRO B 1 242 ? -1.272 -23.172 1.061 1 95.62 242 PRO B C 1
ATOM 4175 O O . PRO B 1 242 ? -1.44 -23.641 -0.066 1 95.62 242 PRO B O 1
ATOM 4178 N N . THR B 1 243 ? -0.837 -21.984 1.315 1 97.88 243 THR B N 1
ATOM 4179 C CA . THR B 1 243 ? -0.483 -21.094 0.227 1 97.88 243 THR B CA 1
ATOM 4180 C C . THR B 1 243 ? 0.897 -20.484 0.458 1 97.88 243 THR B C 1
ATOM 4182 O O . THR B 1 243 ? 1.268 -20.172 1.595 1 97.88 243 THR B O 1
ATOM 4185 N N . LEU B 1 244 ? 1.598 -20.391 -0.547 1 98.5 244 LEU B N 1
ATOM 4186 C CA . LEU B 1 244 ? 2.863 -19.672 -0.56 1 98.5 244 LEU B CA 1
ATOM 4187 C C . LEU B 1 244 ? 2.752 -18.391 -1.392 1 98.5 244 LEU B C 1
ATOM 4189 O O . LEU B 1 244 ? 2.717 -18.453 -2.623 1 98.5 244 LEU B O 1
ATOM 4193 N N . LEU B 1 245 ? 2.598 -17.297 -0.745 1 98.81 245 LEU B N 1
ATOM 4194 C CA . LEU B 1 245 ? 2.678 -15.984 -1.38 1 98.81 245 LEU B CA 1
ATOM 4195 C C . LEU B 1 245 ? 4.109 -15.453 -1.368 1 98.81 245 LEU B C 1
ATOM 4197 O O . LEU B 1 245 ? 4.742 -15.398 -0.313 1 98.81 245 LEU B O 1
ATOM 4201 N N . PHE B 1 246 ? 4.664 -15.109 -2.609 1 98.75 246 PHE B N 1
ATOM 4202 C CA . PHE B 1 246 ? 6.09 -14.797 -2.643 1 98.75 246 PHE B CA 1
ATOM 4203 C C . PHE B 1 246 ? 6.402 -13.828 -3.773 1 98.75 246 PHE B C 1
ATOM 4205 O O . PHE B 1 246 ? 5.637 -13.711 -4.73 1 98.75 246 PHE B O 1
ATOM 4212 N N . SER B 1 247 ? 7.465 -13.125 -3.609 1 98.31 247 SER B N 1
ATOM 4213 C CA . SER B 1 247 ? 8.102 -12.383 -4.691 1 98.31 247 SER B CA 1
ATOM 4214 C C . SER B 1 247 ? 9.422 -13.023 -5.105 1 98.31 247 SER B C 1
ATOM 4216 O O . SER B 1 247 ? 9.977 -13.844 -4.371 1 98.31 247 SER B O 1
ATOM 4218 N N . ASP B 1 248 ? 9.844 -12.773 -6.254 1 98 248 ASP B N 1
ATOM 4219 C CA . ASP B 1 248 ? 11.125 -13.258 -6.758 1 98 248 ASP B CA 1
ATOM 4220 C C . ASP B 1 248 ? 11.766 -12.242 -7.703 1 98 248 ASP B C 1
ATOM 4222 O O . ASP B 1 248 ? 11.391 -11.07 -7.703 1 98 248 ASP B O 1
ATOM 4226 N N . GLU B 1 249 ? 12.758 -12.719 -8.453 1 97.5 249 GLU B N 1
ATOM 4227 C CA . GLU B 1 249 ? 13.523 -11.742 -9.219 1 97.5 249 GLU B CA 1
ATOM 4228 C C . GLU B 1 249 ? 13.422 -12.016 -10.719 1 97.5 249 GLU B C 1
ATOM 4230 O O . GLU B 1 249 ? 14.289 -11.602 -11.492 1 97.5 249 GLU B O 1
ATOM 4235 N N . ALA B 1 250 ? 12.383 -12.758 -11.086 1 98 250 ALA B N 1
ATOM 4236 C CA . ALA B 1 250 ? 12.156 -12.984 -12.508 1 98 250 ALA B CA 1
ATOM 4237 C C . ALA B 1 250 ? 11.68 -11.711 -13.203 1 98 250 ALA B C 1
ATOM 4239 O O . ALA B 1 250 ? 10.977 -10.891 -12.602 1 98 250 ALA B O 1
ATOM 4240 N N . ASP B 1 251 ? 12.039 -11.57 -14.469 1 95.56 251 ASP B N 1
ATOM 4241 C CA . ASP B 1 251 ? 11.547 -10.461 -15.289 1 95.56 251 ASP B CA 1
ATOM 4242 C C . ASP B 1 251 ? 10.133 -10.734 -15.781 1 95.56 251 ASP B C 1
ATOM 4244 O O . ASP B 1 251 ? 9.75 -11.891 -15.977 1 95.56 251 ASP B O 1
ATOM 4248 N N . ASP B 1 252 ? 9.398 -9.727 -15.945 1 96.62 252 ASP B N 1
ATOM 4249 C CA . ASP B 1 252 ? 8.102 -9.742 -16.625 1 96.62 252 ASP B CA 1
ATOM 4250 C C . ASP B 1 252 ? 7.074 -10.531 -15.805 1 96.62 252 ASP B C 1
ATOM 4252 O O . ASP B 1 252 ? 6.207 -11.195 -16.375 1 96.62 252 ASP B O 1
ATOM 4256 N N . VAL B 1 253 ? 7.27 -10.625 -14.539 1 98.5 253 VAL B N 1
ATOM 4257 C CA . VAL B 1 253 ? 6.273 -11.227 -13.664 1 98.5 253 VAL B CA 1
ATOM 4258 C C . VAL B 1 253 ? 5.629 -10.148 -12.789 1 98.5 253 VAL B C 1
ATOM 4260 O O . VAL B 1 253 ? 6.141 -9.031 -12.695 1 98.5 253 VAL B O 1
ATOM 4263 N N . ALA B 1 254 ? 4.492 -10.469 -12.211 1 98.38 254 ALA B N 1
ATOM 4264 C CA . ALA B 1 254 ? 3.859 -9.57 -11.25 1 98.38 254 ALA B CA 1
ATOM 4265 C C . ALA B 1 254 ? 4.723 -9.398 -10.008 1 98.38 254 ALA B C 1
ATOM 4267 O O . ALA B 1 254 ? 5.562 -10.25 -9.703 1 98.38 254 ALA B O 1
ATOM 4268 N N . PRO B 1 255 ? 4.531 -8.312 -9.242 1 97.5 255 PRO B N 1
ATOM 4269 C CA . PRO B 1 255 ? 5.34 -8.031 -8.055 1 97.5 255 PRO B CA 1
ATOM 4270 C C . PRO B 1 255 ? 5.363 -9.195 -7.066 1 97.5 255 PRO B C 1
ATOM 4272 O O . PRO B 1 255 ? 6.379 -9.422 -6.402 1 97.5 255 PRO B O 1
ATOM 4275 N N . TRP B 1 256 ? 4.246 -9.867 -6.934 1 98.62 256 TRP B N 1
ATOM 4276 C CA . TRP B 1 256 ? 4.234 -11.133 -6.207 1 98.62 256 TRP B CA 1
ATOM 4277 C C . TRP B 1 256 ? 3.191 -12.086 -6.781 1 98.62 256 TRP B C 1
ATOM 4279 O O . TRP B 1 256 ? 2.275 -11.656 -7.488 1 98.62 256 TRP B O 1
ATOM 4289 N N . ARG B 1 257 ? 3.377 -13.352 -6.566 1 98.88 257 ARG B N 1
ATOM 4290 C CA . ARG B 1 257 ? 2.535 -14.445 -7.047 1 98.88 257 ARG B CA 1
ATOM 4291 C C . ARG B 1 257 ? 2.188 -15.406 -5.914 1 98.88 257 ARG B C 1
ATOM 4293 O O . ARG B 1 257 ? 2.676 -15.258 -4.793 1 98.88 257 ARG B O 1
ATOM 4300 N N . VAL B 1 258 ? 1.254 -16.328 -6.223 1 98.81 258 VAL B N 1
ATOM 4301 C CA . VAL B 1 258 ? 0.817 -17.266 -5.191 1 98.81 258 VAL B CA 1
ATOM 4302 C C . VAL B 1 258 ? 0.885 -18.688 -5.727 1 98.81 258 VAL B C 1
ATOM 4304 O O . VAL B 1 258 ? 0.587 -18.938 -6.898 1 98.81 258 VAL B O 1
ATOM 4307 N N . LEU B 1 259 ? 1.341 -19.562 -4.93 1 98.44 259 LEU B N 1
ATOM 4308 C CA . LEU B 1 259 ? 1.291 -21 -5.148 1 98.44 259 LEU B CA 1
ATOM 4309 C C . LEU B 1 259 ? 0.364 -21.672 -4.137 1 98.44 259 LEU B C 1
ATOM 4311 O O . LEU B 1 259 ? 0.598 -21.594 -2.93 1 98.44 259 LEU B O 1
ATOM 4315 N N . ARG B 1 260 ? -0.7 -22.234 -4.641 1 96.94 260 ARG B N 1
ATOM 4316 C CA . ARG B 1 260 ? -1.543 -23.078 -3.803 1 96.94 260 ARG B CA 1
ATOM 4317 C C . ARG B 1 260 ? -1.007 -24.5 -3.744 1 96.94 260 ARG B C 1
ATOM 4319 O O . ARG B 1 260 ? -0.79 -25.125 -4.781 1 96.94 260 ARG B O 1
ATOM 4326 N N . ILE B 1 261 ? -0.783 -24.953 -2.594 1 94 261 ILE B N 1
ATOM 4327 C CA . ILE B 1 261 ? -0.092 -26.234 -2.41 1 94 261 ILE B CA 1
ATOM 4328 C C . ILE B 1 261 ? -1.111 -27.344 -2.164 1 94 261 ILE B C 1
ATOM 4330 O O . ILE B 1 261 ? -1.952 -27.234 -1.268 1 94 261 ILE B O 1
ATOM 4334 N N . ASP B 1 262 ? -1.085 -28.312 -3.029 1 84 262 ASP B N 1
ATOM 4335 C CA . ASP B 1 262 ? -1.925 -29.5 -2.852 1 84 262 ASP B CA 1
ATOM 4336 C C . ASP B 1 262 ? -1.246 -30.516 -1.949 1 84 262 ASP B C 1
ATOM 4338 O O . ASP B 1 262 ? -0.195 -31.062 -2.299 1 84 262 ASP B O 1
ATOM 4342 N N . LEU B 1 263 ? -1.742 -30.672 -0.722 1 78.94 263 LEU B N 1
ATOM 4343 C CA . LEU B 1 263 ? -1.144 -31.625 0.203 1 78.94 263 LEU B CA 1
ATOM 4344 C C . LEU B 1 263 ? -1.597 -33.031 -0.116 1 78.94 263 LEU B C 1
ATOM 4346 O O . LEU B 1 263 ? -2.797 -33.312 -0.198 1 78.94 263 LEU B O 1
ATOM 4350 N N . GLU B 1 264 ? -1.155 -33.562 -1.21 1 64.19 264 GLU B N 1
ATOM 4351 C CA . GLU B 1 264 ? -1.539 -34.969 -1.4 1 64.19 264 GLU B CA 1
ATOM 4352 C C . GLU B 1 264 ? -1.325 -35.781 -0.126 1 64.19 264 GLU B C 1
ATOM 4354 O O . GLU B 1 264 ? -0.432 -35.469 0.667 1 64.19 264 GLU B O 1
ATOM 4359 N N . ALA B 1 265 ? -2.316 -36.5 0.322 1 52.53 265 ALA B N 1
ATOM 4360 C CA . ALA B 1 265 ? -2.412 -37.344 1.511 1 52.53 265 ALA B CA 1
ATOM 4361 C C . ALA B 1 265 ? -1.027 -37.688 2.053 1 52.53 265 ALA B C 1
ATOM 4363 O O . ALA B 1 265 ? -0.818 -37.719 3.268 1 52.53 265 ALA B O 1
ATOM 4364 N N . GLY B 1 266 ? -0.06 -38.312 1.377 1 47.75 266 GLY B N 1
ATOM 4365 C CA . GLY B 1 266 ? 1.149 -38.938 1.889 1 47.75 266 GLY B CA 1
ATOM 4366 C C . GLY B 1 266 ? 2.289 -37.938 2.09 1 47.75 266 GLY B C 1
ATOM 4367 O O . GLY B 1 266 ? 3.305 -38.281 2.699 1 47.75 266 GLY B O 1
ATOM 4368 N N . GLU B 1 267 ? 2.342 -36.844 1.407 1 51.31 267 GLU B N 1
ATOM 4369 C CA . GLU B 1 267 ? 3.633 -36.156 1.261 1 51.31 267 GLU B CA 1
ATOM 4370 C C . GLU B 1 267 ? 3.947 -35.312 2.475 1 51.31 267 GLU B C 1
ATOM 4372 O O . GLU B 1 267 ? 5.109 -35.156 2.861 1 51.31 267 GLU B O 1
ATOM 4377 N N . GLY B 1 268 ? 2.904 -34.594 3.002 1 50.94 268 GLY B N 1
ATOM 4378 C CA . GLY B 1 268 ? 3.295 -33.656 4.047 1 50.94 268 GLY B CA 1
ATOM 4379 C C . GLY B 1 268 ? 3.555 -34.344 5.383 1 50.94 268 GLY B C 1
ATOM 4380 O O . GLY B 1 268 ? 3.775 -33.656 6.391 1 50.94 268 GLY B O 1
ATOM 4381 N N . GLU B 1 269 ? 2.994 -35.531 5.5 1 52.88 269 GLU B N 1
ATOM 4382 C CA . GLU B 1 269 ? 3.199 -35.906 6.898 1 52.88 269 GLU B CA 1
ATOM 4383 C C . GLU B 1 269 ? 4.676 -35.812 7.277 1 52.88 269 GLU B C 1
ATOM 4385 O O . GLU B 1 269 ? 5.012 -35.438 8.398 1 52.88 269 GLU B O 1
ATOM 4390 N N . GLN B 1 270 ? 5.562 -36.5 6.395 1 61.47 270 GLN B N 1
ATOM 4391 C CA . GLN B 1 270 ? 6.918 -36.688 6.902 1 61.47 270 GLN B CA 1
ATOM 4392 C C . GLN B 1 270 ? 7.863 -35.656 6.328 1 61.47 270 GLN B C 1
ATOM 4394 O O . GLN B 1 270 ? 8.414 -35.812 5.242 1 61.47 270 GLN B O 1
ATOM 4399 N N . GLY B 1 271 ? 7.832 -34.219 6.703 1 84 271 GLY B N 1
ATOM 4400 C CA . GLY B 1 271 ? 8.867 -33.219 6.797 1 84 271 GLY B CA 1
ATOM 4401 C C . GLY B 1 271 ? 9.234 -32.594 5.453 1 84 271 GLY B C 1
ATOM 4402 O O . GLY B 1 271 ? 10.227 -31.891 5.34 1 84 271 GLY B O 1
ATOM 4403 N N . THR B 1 272 ? 8.484 -33.062 4.238 1 88.75 272 THR B N 1
ATOM 4404 C CA . THR B 1 272 ? 8.828 -32.5 2.938 1 88.75 272 THR B CA 1
ATOM 4405 C C . THR B 1 272 ? 7.57 -32.125 2.154 1 88.75 272 THR B C 1
ATOM 4407 O O . THR B 1 272 ? 6.57 -32.844 2.205 1 88.75 272 THR B O 1
ATOM 4410 N N . LEU B 1 273 ? 7.574 -30.969 1.41 1 90.62 273 LEU B N 1
ATOM 4411 C CA . LEU B 1 273 ? 6.516 -30.516 0.519 1 90.62 273 LEU B CA 1
ATOM 4412 C C . LEU B 1 273 ? 7.004 -30.453 -0.923 1 90.62 273 LEU B C 1
ATOM 4414 O O . LEU B 1 273 ? 8.125 -30.016 -1.183 1 90.62 273 LEU B O 1
ATOM 4418 N N . ARG B 1 274 ? 6.172 -31 -1.768 1 91.69 274 ARG B N 1
ATOM 4419 C CA . ARG B 1 274 ? 6.422 -30.812 -3.193 1 91.69 274 ARG B CA 1
ATOM 4420 C C . ARG B 1 274 ? 5.844 -29.484 -3.674 1 91.69 274 ARG B C 1
ATOM 4422 O O . ARG B 1 274 ? 4.633 -29.266 -3.607 1 91.69 274 ARG B O 1
ATOM 4429 N N . LEU B 1 275 ? 6.695 -28.609 -4.117 1 95.38 275 LEU B N 1
ATOM 4430 C CA . LEU B 1 275 ? 6.297 -27.297 -4.645 1 95.38 275 LEU B CA 1
ATOM 4431 C C . LEU B 1 275 ? 6.41 -27.266 -6.164 1 95.38 275 LEU B C 1
ATOM 4433 O O . LEU B 1 275 ? 7.516 -27.297 -6.707 1 95.38 275 LEU B O 1
ATOM 4437 N N . ASP B 1 276 ? 5.312 -27.297 -6.855 1 96.38 276 ASP B N 1
ATOM 4438 C CA . ASP B 1 276 ? 5.32 -27.141 -8.305 1 96.38 276 ASP B CA 1
ATOM 4439 C C . ASP B 1 276 ? 5.176 -25.672 -8.703 1 96.38 276 ASP B C 1
ATOM 4441 O O . ASP B 1 276 ? 4.062 -25.188 -8.906 1 96.38 276 ASP B O 1
ATOM 4445 N N . LEU B 1 277 ? 6.238 -24.984 -8.914 1 98.06 277 LEU B N 1
ATOM 4446 C CA . LEU B 1 277 ? 6.242 -23.547 -9.188 1 98.06 277 LEU B CA 1
ATOM 4447 C C . LEU B 1 277 ? 5.707 -23.25 -10.586 1 98.06 277 LEU B C 1
ATOM 4449 O O . LEU B 1 277 ? 5.391 -22.109 -10.906 1 98.06 277 LEU B O 1
ATOM 4453 N N . ASN B 1 278 ? 5.543 -24.312 -11.422 1 98.44 278 ASN B N 1
ATOM 4454 C CA . ASN B 1 278 ? 4.867 -24.125 -12.703 1 98.44 278 ASN B CA 1
ATOM 4455 C C . ASN B 1 278 ? 3.418 -23.688 -12.516 1 98.44 278 ASN B C 1
ATOM 4457 O O . ASN B 1 278 ? 2.791 -23.188 -13.453 1 98.44 278 ASN B O 1
ATOM 4461 N N . ARG B 1 279 ? 2.953 -23.812 -11.297 1 98.38 279 ARG B N 1
ATOM 4462 C CA . ARG B 1 279 ? 1.555 -23.5 -11.008 1 98.38 279 ARG B CA 1
ATOM 4463 C C . ARG B 1 279 ? 1.431 -22.203 -10.211 1 98.38 279 ARG B C 1
ATOM 4465 O O . ARG B 1 279 ? 0.365 -21.906 -9.672 1 98.38 279 ARG B O 1
ATOM 4472 N N . ALA B 1 280 ? 2.514 -21.453 -10.07 1 98.75 280 ALA B N 1
ATOM 4473 C CA . ALA B 1 280 ? 2.418 -20.125 -9.477 1 98.75 280 ALA B CA 1
ATOM 4474 C C . ALA B 1 280 ? 1.543 -19.203 -10.328 1 98.75 280 ALA B C 1
ATOM 4476 O O . ALA B 1 280 ? 1.723 -19.125 -11.547 1 98.75 280 ALA B O 1
ATOM 4477 N N . VAL B 1 281 ? 0.609 -18.5 -9.703 1 98.81 281 VAL B N 1
ATOM 4478 C CA . VAL B 1 281 ? -0.341 -17.703 -10.469 1 98.81 281 VAL B CA 1
ATOM 4479 C C . VAL B 1 281 ? -0.398 -16.281 -9.906 1 98.81 281 VAL B C 1
ATOM 4481 O O . VAL B 1 281 ? 0.069 -16.031 -8.789 1 98.81 281 VAL B O 1
ATOM 4484 N N . ASN B 1 282 ? -0.968 -15.414 -10.766 1 98.75 282 ASN B N 1
ATOM 4485 C CA . ASN B 1 282 ? -1.235 -14.039 -10.367 1 98.75 282 ASN B CA 1
ATOM 4486 C C . ASN B 1 282 ? -2.48 -13.938 -9.484 1 98.75 282 ASN B C 1
ATOM 4488 O O . ASN B 1 282 ? -3.477 -14.625 -9.734 1 98.75 282 ASN B O 1
ATOM 4492 N N . LEU B 1 283 ? -2.393 -13.094 -8.484 1 98.25 283 LEU B N 1
ATOM 4493 C CA . LEU B 1 283 ? -3.592 -12.719 -7.738 1 98.25 283 LEU B CA 1
ATOM 4494 C C . LEU B 1 283 ? -4.375 -11.641 -8.484 1 98.25 283 LEU B C 1
ATOM 4496 O O . LEU B 1 283 ? -3.854 -11.023 -9.406 1 98.25 283 LEU B O 1
ATOM 4500 N N . PRO B 1 284 ? -5.594 -11.383 -8.047 1 97.56 284 PRO B N 1
ATOM 4501 C CA . PRO B 1 284 ? -6.453 -10.422 -8.742 1 97.56 284 PRO B CA 1
ATOM 4502 C C . PRO B 1 284 ? -5.793 -9.055 -8.898 1 97.56 284 PRO B C 1
ATOM 4504 O O . PRO B 1 284 ? -6.016 -8.367 -9.898 1 97.56 284 PRO B O 1
ATOM 4507 N N . TYR B 1 285 ? -5.016 -8.617 -7.996 1 98.06 285 TYR B N 1
ATOM 4508 C CA . TYR B 1 285 ? -4.418 -7.289 -8.047 1 98.06 285 TYR B CA 1
ATOM 4509 C C . TYR B 1 285 ? -3.594 -7.109 -9.312 1 98.06 285 TYR B C 1
ATOM 4511 O O . TYR B 1 285 ? -3.369 -5.984 -9.758 1 98.06 285 TYR B O 1
ATOM 4519 N N . ALA B 1 286 ? -3.123 -8.227 -9.859 1 98.38 286 ALA B N 1
ATOM 4520 C CA . ALA B 1 286 ? -2.277 -8.156 -11.047 1 98.38 286 ALA B CA 1
ATOM 4521 C C . ALA B 1 286 ? -3.102 -7.832 -12.289 1 98.38 286 ALA B C 1
ATOM 4523 O O . ALA B 1 286 ? -2.562 -7.355 -13.289 1 98.38 286 ALA B O 1
ATOM 4524 N N . PHE B 1 287 ? -4.387 -8.078 -12.25 1 98.12 287 PHE B N 1
ATOM 4525 C CA . PHE B 1 287 ? -5.25 -7.922 -13.422 1 98.12 287 PHE B CA 1
ATOM 4526 C C . PHE B 1 287 ? -5.98 -6.586 -13.383 1 98.12 287 PHE B C 1
ATOM 4528 O O . PHE B 1 287 ? -6.43 -6.09 -14.414 1 98.12 287 PHE B O 1
ATOM 4535 N N . THR B 1 288 ? -6.184 -6.074 -12.18 1 97.31 288 THR B N 1
ATOM 4536 C CA . THR B 1 288 ? -7 -4.879 -12 1 97.31 288 THR B CA 1
ATOM 4537 C C . THR B 1 288 ? -6.438 -4 -10.883 1 97.31 288 THR B C 1
ATOM 4539 O O . THR B 1 288 ? -5.945 -4.512 -9.875 1 97.31 288 THR B O 1
ATOM 4542 N N . GLU B 1 289 ? -6.566 -2.705 -11.07 1 96.88 289 GLU B N 1
ATOM 4543 C CA . GLU B 1 289 ? -6.09 -1.776 -10.047 1 96.88 289 GLU B CA 1
ATOM 4544 C C . GLU B 1 289 ? -7.039 -1.731 -8.852 1 96.88 289 GLU B C 1
ATOM 4546 O O . GLU B 1 289 ? -6.75 -1.077 -7.852 1 96.88 289 GLU B O 1
ATOM 4551 N N . PHE B 1 290 ? -8.133 -2.51 -8.844 1 97.94 290 PHE B N 1
ATOM 4552 C CA . PHE B 1 290 ? -9.172 -2.416 -7.828 1 97.94 290 PHE B CA 1
ATOM 4553 C C . PHE B 1 290 ? -9.078 -3.582 -6.848 1 97.94 290 PHE B C 1
ATOM 4555 O O . PHE B 1 290 ? -9.914 -3.719 -5.957 1 97.94 290 PHE B O 1
ATOM 4562 N N . GLY B 1 291 ? -8.07 -4.445 -7.059 1 97.69 291 GLY B N 1
ATOM 4563 C CA . GLY B 1 291 ? -7.836 -5.535 -6.125 1 97.69 291 GLY B CA 1
ATOM 4564 C C . GLY B 1 291 ? -7.23 -5.082 -4.812 1 97.69 291 GLY B C 1
ATOM 4565 O O . GLY B 1 291 ? -6.414 -4.156 -4.785 1 97.69 291 GLY B O 1
ATOM 4566 N N . THR B 1 292 ? -7.555 -5.738 -3.727 1 98.25 292 THR B N 1
ATOM 4567 C CA . THR B 1 292 ? -7.043 -5.414 -2.398 1 98.25 292 THR B CA 1
ATOM 4568 C C . THR B 1 292 ? -6.223 -6.57 -1.835 1 98.25 292 THR B C 1
ATOM 4570 O O . THR B 1 292 ? -6.094 -6.711 -0.617 1 98.25 292 THR B O 1
ATOM 4573 N N . CYS B 1 293 ? -5.676 -7.363 -2.6 1 98.31 293 CYS B N 1
ATOM 4574 C CA . CYS B 1 293 ? -5 -8.602 -2.229 1 98.31 293 CYS B CA 1
ATOM 4575 C C . CYS B 1 293 ? -3.9 -8.344 -1.207 1 98.31 293 CYS B C 1
ATOM 4577 O O . CYS B 1 293 ? -3.271 -7.281 -1.225 1 98.31 293 CYS B O 1
ATOM 4579 N N . PRO B 1 294 ? -3.666 -9.344 -0.354 1 98.5 294 PRO B N 1
ATOM 4580 C CA . PRO B 1 294 ? -2.543 -9.242 0.58 1 98.5 294 PRO B CA 1
ATOM 4581 C C . PRO B 1 294 ? -1.188 -9.359 -0.114 1 98.5 294 PRO B C 1
ATOM 4583 O O . PRO B 1 294 ? -1.066 -10.047 -1.13 1 98.5 294 PRO B O 1
ATOM 4586 N N . ALA B 1 295 ? -0.268 -8.68 0.436 1 98.62 295 ALA B N 1
ATOM 4587 C CA . ALA B 1 295 ? 1.133 -8.867 0.065 1 98.62 295 ALA B CA 1
ATOM 4588 C C . ALA B 1 295 ? 1.735 -10.07 0.79 1 98.62 295 ALA B C 1
ATOM 4590 O O . ALA B 1 295 ? 1.154 -10.578 1.75 1 98.62 295 ALA B O 1
ATOM 4591 N N . PRO B 1 296 ? 2.873 -10.547 0.321 1 98.56 296 PRO B N 1
ATOM 4592 C CA . PRO B 1 296 ? 3.551 -11.625 1.043 1 98.56 296 PRO B CA 1
ATOM 4593 C C . PRO B 1 296 ? 3.971 -11.219 2.453 1 98.56 296 PRO B C 1
ATOM 4595 O O . PRO B 1 296 ? 4.18 -10.031 2.723 1 98.56 296 PRO B O 1
ATOM 4598 N N . VAL B 1 297 ? 4.027 -12.234 3.305 1 98.19 297 VAL B N 1
ATOM 4599 C CA . VAL B 1 297 ? 4.672 -12.031 4.598 1 98.19 297 VAL B CA 1
ATOM 4600 C C . VAL B 1 297 ? 6.062 -11.43 4.395 1 98.19 297 VAL B C 1
ATOM 4602 O O . VAL B 1 297 ? 6.797 -11.836 3.494 1 98.19 297 VAL B O 1
ATOM 4605 N N . PRO B 1 298 ? 6.402 -10.414 5.238 1 95 298 PRO B N 1
ATOM 4606 C CA . PRO B 1 298 ? 7.754 -9.875 5.098 1 95 298 PRO B CA 1
ATOM 4607 C C . PRO B 1 298 ? 8.828 -10.953 5.105 1 95 298 PRO B C 1
ATOM 4609 O O . PRO B 1 298 ? 8.844 -11.812 5.992 1 95 298 PRO B O 1
ATOM 4612 N N . GLY B 1 299 ? 9.695 -10.945 4.117 1 94.19 299 GLY B N 1
ATOM 4613 C CA . GLY B 1 299 ? 10.75 -11.93 4 1 94.19 299 GLY B CA 1
ATOM 4614 C C . GLY B 1 299 ? 10.445 -13.016 2.984 1 94.19 299 GLY B C 1
ATOM 4615 O O . GLY B 1 299 ? 11.344 -13.766 2.584 1 94.19 299 GLY B O 1
ATOM 4616 N N . ASN B 1 300 ? 9.195 -13.148 2.604 1 98.12 300 ASN B N 1
ATOM 4617 C CA . ASN B 1 300 ? 8.836 -14.156 1.607 1 98.12 300 ASN B CA 1
ATOM 4618 C C . ASN B 1 300 ? 9.297 -13.75 0.21 1 98.12 300 ASN B C 1
ATOM 4620 O O . ASN B 1 300 ? 8.469 -13.5 -0.673 1 98.12 300 ASN B O 1
ATOM 4624 N N . HIS B 1 301 ? 10.539 -13.734 0.027 1 97.38 301 HIS B N 1
ATOM 4625 C CA . HIS B 1 301 ? 11.203 -13.359 -1.215 1 97.38 301 HIS B CA 1
ATOM 4626 C C . HIS B 1 301 ? 12.25 -14.398 -1.615 1 97.38 301 HIS B C 1
ATOM 4628 O O . HIS B 1 301 ? 13.07 -14.812 -0.791 1 97.38 301 HIS B O 1
ATOM 4634 N N . LEU B 1 302 ? 12.141 -14.859 -2.809 1 97.31 302 LEU B N 1
ATOM 4635 C CA . LEU B 1 302 ? 13.188 -15.703 -3.373 1 97.31 302 LEU B CA 1
ATOM 4636 C C . LEU B 1 302 ? 14.234 -14.867 -4.094 1 97.31 302 LEU B C 1
ATOM 4638 O O . LEU B 1 302 ? 13.938 -14.211 -5.094 1 97.31 302 LEU B O 1
ATOM 4642 N N . PRO B 1 303 ? 15.477 -14.922 -3.617 1 96.06 303 PRO B N 1
ATOM 4643 C CA . PRO B 1 303 ? 16.516 -14.062 -4.195 1 96.06 303 PRO B CA 1
ATOM 4644 C C . PRO B 1 303 ? 17.094 -14.625 -5.492 1 96.06 303 PRO B C 1
ATOM 4646 O O . PRO B 1 303 ? 18.312 -14.633 -5.684 1 96.06 303 PRO B O 1
ATOM 4649 N N . PHE B 1 304 ? 16.25 -15.133 -6.348 1 96.06 304 PHE B N 1
ATOM 4650 C CA . PHE B 1 304 ? 16.578 -15.609 -7.688 1 96.06 304 PHE B CA 1
ATOM 4651 C C . PHE B 1 304 ? 15.344 -15.555 -8.586 1 96.06 304 PHE B C 1
ATOM 4653 O O . PHE B 1 304 ? 14.219 -15.375 -8.102 1 96.06 304 PHE B O 1
ATOM 4660 N N . ALA B 1 305 ? 15.523 -15.672 -9.852 1 97 305 ALA B N 1
ATOM 4661 C CA . ALA B 1 305 ? 14.43 -15.602 -10.82 1 97 305 ALA B CA 1
ATOM 4662 C C . ALA B 1 305 ? 13.695 -16.938 -10.906 1 97 305 ALA B C 1
ATOM 4664 O O . ALA B 1 305 ? 14.289 -17.953 -11.242 1 97 305 ALA B O 1
ATOM 4665 N N . VAL B 1 306 ? 12.492 -16.938 -10.523 1 98.25 306 VAL B N 1
ATOM 4666 C CA . VAL B 1 306 ? 11.625 -18.109 -10.727 1 98.25 306 VAL B CA 1
ATOM 4667 C C . VAL B 1 306 ? 10.977 -18.031 -12.109 1 98.25 306 VAL B C 1
ATOM 4669 O O . VAL B 1 306 ? 9.938 -17.375 -12.281 1 98.25 306 VAL B O 1
ATOM 4672 N N . THR B 1 307 ? 11.57 -18.703 -13.102 1 98.44 307 THR B N 1
ATOM 4673 C CA . THR B 1 307 ? 11.078 -18.656 -14.477 1 98.44 307 THR B CA 1
ATOM 4674 C C . THR B 1 307 ? 10.062 -19.766 -14.727 1 98.44 307 THR B C 1
ATOM 4676 O O . THR B 1 307 ? 10.211 -20.562 -15.664 1 98.44 307 THR B O 1
ATOM 4679 N N . ALA B 1 308 ? 9.055 -19.859 -13.906 1 98.5 308 ALA B N 1
ATOM 4680 C CA . ALA B 1 308 ? 7.926 -20.781 -13.969 1 98.5 308 ALA B CA 1
ATOM 4681 C C . ALA B 1 308 ? 6.629 -20.094 -13.547 1 98.5 308 ALA B C 1
ATOM 4683 O O . ALA B 1 308 ? 6.652 -19.109 -12.812 1 98.5 308 ALA B O 1
ATOM 4684 N N . GLY B 1 309 ? 5.504 -20.609 -14.07 1 98.81 309 GLY B N 1
ATOM 4685 C CA . GLY B 1 309 ? 4.211 -20.047 -13.695 1 98.81 309 GLY B CA 1
ATOM 4686 C C . GLY B 1 309 ? 3.789 -18.891 -14.57 1 98.81 309 GLY B C 1
ATOM 4687 O O . GLY B 1 309 ? 4.266 -18.75 -15.703 1 98.81 309 GLY B O 1
ATOM 4688 N N . GLU B 1 310 ? 2.896 -18.125 -14.008 1 98.81 310 GLU B N 1
ATOM 4689 C CA . GLU B 1 310 ? 2.307 -17.016 -14.766 1 98.81 310 GLU B CA 1
ATOM 4690 C C . GLU B 1 310 ? 3.244 -15.82 -14.82 1 98.81 310 GLU B C 1
ATOM 4692 O O . GLU B 1 310 ? 3.936 -15.523 -13.844 1 98.81 310 GLU B O 1
ATOM 4697 N N . LYS B 1 311 ? 3.225 -15.203 -15.938 1 98.75 311 LYS B N 1
ATOM 4698 C CA . LYS B 1 311 ? 3.848 -13.891 -16.094 1 98.75 311 LYS B CA 1
ATOM 4699 C C . LYS B 1 311 ? 2.848 -12.773 -15.82 1 98.75 311 LYS B C 1
ATOM 4701 O O . LYS B 1 311 ? 1.665 -13.031 -15.594 1 98.75 311 LYS B O 1
ATOM 4706 N N . ALA B 1 312 ? 3.363 -11.562 -15.758 1 98.38 312 ALA B N 1
ATOM 4707 C CA . ALA B 1 312 ? 2.477 -10.422 -15.562 1 98.38 312 ALA B CA 1
ATOM 4708 C C . ALA B 1 312 ? 1.419 -10.352 -16.656 1 98.38 312 ALA B C 1
ATOM 4710 O O . ALA B 1 312 ? 1.72 -10.578 -17.828 1 98.38 312 ALA B O 1
ATOM 4711 N N . PRO B 1 313 ? 0.201 -9.969 -16.266 1 96.38 313 PRO B N 1
ATOM 4712 C CA . PRO B 1 313 ? -0.819 -9.812 -17.297 1 96.38 313 PRO B CA 1
ATOM 4713 C C . PRO B 1 313 ? -0.5 -8.68 -18.266 1 96.38 313 PRO B C 1
ATOM 4715 O O . PRO B 1 313 ? 0.262 -7.766 -17.938 1 96.38 313 PRO B O 1
ATOM 4718 N N . ARG B 1 314 ? -0.909 -8.727 -19.5 1 80.31 314 ARG B N 1
ATOM 4719 C CA . ARG B 1 314 ? -0.683 -7.715 -20.516 1 80.31 314 ARG B CA 1
ATOM 4720 C C . ARG B 1 314 ? -1.751 -6.629 -20.469 1 80.31 314 ARG B C 1
ATOM 4722 O O . ARG B 1 314 ? -2.887 -6.887 -20.062 1 80.31 314 ARG B O 1
#

Radius of gyration: 30.72 Å; Cα contacts (8 Å, |Δi|>4): 1300; chains: 2; bounding box: 140×87×60 Å

pLDDT: mean 87.59, std 19.4, range [27.92, 98.88]

Foldseek 3Di:
DPPPPPPPPPPDPDPPPPPPPDQPPVSVVVLVVVQVVLVVVQVVVVVQCQFLQHLLQWDDKDFAEQDWDDDPPDAFTWHDDPLKIKTDGDPPGPKDWDDPQADPDDIGIDHDDEPDKDWRGKIADPVCVVVQVVVDDDDPNDCPSPHQIWIWMWHHFPSTIIIIIGGSPRCLNVVDPGFAWFGADPVQWDKKFKDFDPFWDWDWFAWLDPPTIDIWTFGIWIWTDDPRDTAIFTWTDDPQWIKQWAAEDAPQAPRIWMFTFHPDPPAPVPRIGTGRQLATEDDSCLSDVNDTGTHGDPRRYDHHHDRHHTGRGD/DPPDPPPPPPPDPDPPPPPPPDDPPVSVVVLVVVQVVLVVVQVVVVVQCQFLQHLLQWDDKDFAEQDWDDDPPDAFTWHDDPLKIKTDGDPPGPKDWDDPQADPDDIGIDHDDEPDKDWRGKIADPVCVVVQVVVDDDDPNDNPRPHQIWIWMWHHFPSTIIIIIGGSPRCLNVVDDGFAWFGADPVQWDKWFKDFDPFWDWDWFAWLDPPTIDIWTFGIWIWTDDPRDTAIFTWTDDPQWIKQWAAEDAPQAPRIWMFTFHPDPPAPPPGIGTGRQLATEDDSCLSDVNDTGTHGDPRRYDHHHDRHHTGRGD

InterPro domains:
  IPR012467 Protein of unknown function DUF1684 [PF07920] (175-311)
  IPR012467 Protein of unknown function DUF1684 [PTHR41913] (19-314)

Solvent-accessible surface area (backbone atoms only — not comparable to full-atom values): 35021 Å² total; per-residue (Å²): 138,84,78,77,77,75,76,77,76,71,78,72,79,73,81,72,79,74,69,78,67,80,75,48,72,66,54,50,52,52,50,52,50,51,42,52,52,51,51,53,52,50,52,51,52,50,54,55,46,61,40,36,70,31,68,33,6,55,74,40,66,43,70,64,43,54,57,74,35,74,46,94,96,47,65,24,27,30,20,35,57,95,90,28,41,38,34,31,82,41,95,86,48,82,34,57,76,43,39,94,68,44,48,90,67,65,65,22,74,47,81,65,55,80,77,35,70,44,76,50,31,32,28,47,52,64,94,40,55,76,58,51,75,71,57,70,76,54,88,85,72,59,82,43,77,80,48,83,38,29,36,37,30,40,33,18,51,55,84,37,59,34,38,31,40,18,28,47,76,20,64,60,38,71,66,57,86,70,71,50,58,49,66,80,53,77,84,44,51,38,77,19,46,43,49,74,46,96,60,65,41,82,42,79,22,7,7,57,34,54,40,33,44,37,79,44,35,35,36,29,37,35,36,45,71,55,96,90,41,74,45,70,30,59,26,30,62,44,92,83,51,32,29,40,41,31,29,57,59,39,82,71,41,51,83,48,35,35,33,74,44,76,72,54,88,74,47,56,80,70,50,32,39,74,43,56,40,56,60,23,33,72,50,58,43,62,74,32,94,58,31,70,42,68,33,43,55,76,62,22,55,45,82,47,59,61,82,38,9,44,33,36,59,129,137,85,78,78,79,78,76,78,78,73,79,75,80,73,80,73,80,75,71,77,66,81,74,48,69,67,54,49,51,53,50,52,50,52,41,51,51,50,52,53,53,49,52,52,52,49,54,55,45,61,40,35,70,30,68,32,5,55,75,40,66,43,69,65,43,54,58,75,34,72,46,93,97,47,66,24,27,30,20,35,57,96,90,28,40,38,34,31,83,40,94,85,48,81,32,57,75,42,41,95,68,45,47,91,67,64,64,22,74,47,80,66,55,80,77,36,70,44,76,51,32,33,29,49,51,65,93,41,56,77,59,52,72,70,59,68,78,55,87,82,72,57,85,43,76,80,49,84,39,30,37,38,29,40,33,18,51,56,84,35,59,33,38,32,40,18,28,46,76,20,64,61,38,72,65,56,86,72,72,50,57,49,67,80,52,79,85,43,52,37,77,20,44,43,48,72,46,95,60,65,42,81,43,80,22,7,7,56,33,54,41,32,44,36,79,42,35,35,37,28,36,35,36,45,72,55,97,90,41,73,43,69,30,60,26,28,62,43,92,85,50,31,29,40,41,32,29,57,58,40,80,72,42,50,83,48,34,36,33,76,44,75,71,54,89,77,48,56,74,75,54,34,39,76,43,57,40,56,60,25,33,72,51,57,42,63,74,32,94,57,31,69,41,67,34,42,55,78,63,24,54,44,82,47,57,62,82,38,10,44,34,37,60,132

Nearest PDB structures (foldseek):
  4fj4-assembly1_B  TM=8.732E-01  e=1.574E-09  Halobacterium salinarum NRC-1
  4fj4-assembly2_A  TM=8.661E-01  e=1.955E-09  Halobacterium salinarum NRC-1
  2lok-assembly1_A  TM=8.305E-01  e=1.231E-08  Halobacterium salinarum NRC-1
  2lnu-assembly1_A  TM=7.886E-01  e=4.384E-07  Haloarcula marismortui ATCC 43049
  4fj4-assembly1_B  TM=8.751E-01  e=1.165E-09  Halobacterium salinarum NRC-1

Organism: NCBI:txid88382

Secondary structure (DSSP, 8-state):
------------------------HHHHHHHHHHHHHHHHHHHHHHHHHTSTTSGGGB---B---SS-EE-TT-SSEEEEETTEEEEE--TT-SS--B-TTS-SSSPEEE---TT-EEEEEEE--GGGHHHHTTS---TTSS--TT--PEEEEEEEETTEEEEEEE-TT-HHHHT-----BPPP-GGGEEEEEEEEEEEEEEEEE-BSSTT--EEEEEEEEEEEEETTEEEEEEEEE-SSSEEEEEB---TTS-S-EEEE----TTTTTTTEEEEEGGG-B--GGGT-TT--PBPPPTT-B-SS----SBPPP-/------------------------HHHHHHHHHHHHHHHHHHHHHHHHHTSTTSGGGB---B---SS-EE-TT-SSEEEEETTEEEEE--TT-SS--B-TTS-SSSPEEE---TT-EEEEEEE--GGGHHHHTTS---TTSS--TT--PEEEEEEEETTEEEEEEE-TT-HHHHT-----BPPP-GGGEEEEEEEEEEEEEEEEE-BSSTT--EEEEEEEEEEEEETTEEEEEEEEE-SSSEEEEEB---TTS-S-EEEE----TTTTTTTEEEEEGGG-B--GGGT-TT--PBPPPTT-B-SS----SBPPP-

Sequence (628 aa):
MTEALRTATDPAPTPGTATAGPASPADAAREAAAARELAAWRADRERDLRTPHGWLSLTGLLWPTSEPRRLPGLPGEWWVVDRTLYTRPAPDDTAVLTGERVAEHGPTLVAVDEGRSRVLGTFLPEDRAGSAAAAGKGADGAPGTDTEEVVVEVVLRTGRYGLRPRDPRAATRTGFTGVPAFGHDPEWVLDARVSWYDEPERVTVGAAQPRLVHHVQVIGEVGVVHGGTVTTLALTGTLDEPTLLFSDEADDVAPWRVLRIDLEAGEGEQGTLRLDLNRAVNLPYAFTEFGTCPAPVPGNHLPFAVTAGEKAPRMTEALRTATDPAPTPGTATAGPASPADAAREAAAARELAAWRADRERDLRTPHGWLSLTGLLWPTSEPRRLPGLPGEWWVVDRTLYTRPAPDDTAVLTGERVAEHGPTLVAVDEGRSRVLGTFLPEDRAGSAAAAGKGADGAPGTDTEEVVVEVVLRTGRYGLRPRDPRAATRTGFTGVPAFGHDPEWVLDARVSWYDEPERVTVGAAQPRLVHHVQVIGEVGVVHGGTVTTLALTGTLDEPTLLFSDEADDVAPWRVLRIDLEAGEGEQGTLRLDLNRAVNLPYAFTEFGTCPAPVPGNHLPFAVTAGEKAPR